Protein AF-0000000077145093 (afdb_homodimer)

Solvent-accessible surface area (backbone atoms only — not comparable to full-atom values): 24340 Å² total; per-residue (Å²): 133,81,76,73,67,79,75,83,66,59,60,65,67,58,55,54,46,36,50,49,30,44,51,49,27,54,47,38,51,52,58,68,71,49,55,81,76,50,55,57,50,48,54,50,47,55,54,46,59,67,65,54,82,82,72,78,73,66,70,76,72,63,68,71,73,62,59,69,64,45,50,60,43,43,50,52,48,46,51,51,50,37,52,48,50,33,51,53,49,51,49,52,36,59,74,68,65,52,76,78,51,45,76,46,80,48,96,64,20,30,34,41,39,32,51,27,76,59,32,26,53,88,98,46,46,60,74,37,75,72,26,52,58,57,50,58,69,48,43,60,57,58,70,72,44,89,51,38,35,38,27,31,12,30,29,37,72,73,86,47,77,47,93,86,26,69,31,43,41,41,39,13,19,38,33,12,28,47,52,46,49,46,42,33,76,76,64,64,44,64,61,70,37,46,36,18,25,12,40,12,48,50,73,57,84,50,66,79,80,44,74,73,31,31,47,67,21,17,23,36,36,44,33,39,34,112,133,84,77,81,71,82,81,80,68,60,64,70,68,59,56,53,48,39,51,50,30,45,52,51,30,55,51,42,54,55,64,67,71,53,55,76,74,51,47,53,54,46,46,52,52,45,51,60,54,60,72,50,75,89,69,63,83,75,58,72,73,68,61,69,72,54,57,73,58,41,53,59,38,44,51,50,48,46,51,50,50,35,52,49,50,34,52,51,49,52,48,52,36,60,75,66,64,51,76,75,51,47,75,47,79,50,95,64,21,30,33,40,39,32,51,28,77,60,32,26,54,88,98,46,48,60,76,37,75,72,27,52,59,56,49,60,69,48,43,63,59,58,72,74,44,91,50,39,34,38,27,32,12,31,30,35,72,74,86,48,75,49,93,88,26,70,30,44,40,42,41,13,18,38,34,13,28,45,52,47,49,47,42,33,74,75,64,63,43,66,61,70,37,46,36,19,25,12,40,12,47,50,73,58,83,49,67,79,78,44,74,73,30,29,49,67,21,18,24,36,36,44,33,40,35,111

Organism: Bacillus cereus (strain ATCC 14579 / DSM 31 / CCUG 7414 / JCM 2152 / NBRC 15305 / NCIMB 9373 / NCTC 2599 / NRRL B-3711) (NCBI:txid226900)

Foldseek 3Di:
DPPPPPPPDDPPVVVVVVVVVVVVVVVVVVVVPDDPVVVVVVVVVVVVVVVDDCPCPVPPVPDPPPVVCVVVVVLVVQVVVQVVLQVVQVCLCVVLVLPQWDKDRDSFHIKIKHFQVQFADVPGQAGDPSVLVNVVSRLVSVVVDPFAKEKWWFAAPDWDPDPQDNTLQSNRQSNQVNVLCCSCVVPNRDCVSYYGYYDYNPDQPDDRPDPVSRRRRGIMMITGGD/DPPPDDPDPDDPVVVVVVVVVVVVVVVVVVLVPDDPVVVVVVVVVVVVVVPPPCPDPVPVVPPPPPVVCVVVVVLVVQVVVQVVLQVVLVCLCVVLVLPQWDKDRDSFHIKIKHFQVQFADVPGQAGDPSVLVNVVSRLVSVVVDPFAKEKWWFAAPDWDPDPQDNTLQSNRQSNQVNVLCCSCVVPNRDCVSYYGYYDYNPDQPDDRPDPVSRRRRGIMMITGGD

Secondary structure (DSSP, 8-state):
-----------HHHHHHHHHHHHHHHHHHHHHTS-HHHHHHHHHHHHHHHHS----TTSSTTSS--HHHHHHHHHHHHHHHHHHHHHHHHHHHHHTT-TTEEEEE-SSEEEEEEEGGGT--TT--SPPHHHHHHHHHHHHHHHH----EEEEEE--SS----SS-SSHHHHHHHHHHHHHHHHHHTT---GGGEEEEE-TTSS-SS-SSSHHHHHHHSEEEEEEE-/-----------HHHHHHHHHHHHHHHHHHHHHHS-HHHHHHHHHHHHHHHTS----TTSTTSSS--HHHHHHHHHHHHHHHHHHHHHHHHHHHHHTT-TTEEEEE-SSEEEEEEEGGGT--TT--SPPHHHHHHHHHHHHHHHH----EEEEEE--SS----SS-SSHHHHHHHHHHHHHHHHHHTT---GGGEEEEE-TTSS-SS-SSSHHHHHHHSEEEEEEE-

InterPro domains:
  IPR006665 OmpA-like domain [PF00691] (120-218)
  IPR006665 OmpA-like domain [PS51123] (107-226)
  IPR006665 OmpA-like domain [cd07185] (115-224)
  IPR025713 Motility protein B-like, N-terminal domain [PF13677] (6-51)
  IPR036737 OmpA-like domain superfamily [G3DSA:3.30.1330.60] (75-224)
  IPR036737 OmpA-like domain superfamily [SSF103088] (108-224)
  IPR050330 Bacterial Outer Membrane Structural/Functional [PTHR30329] (4-225)

Radius of gyration: 29.5 Å; Cα contacts (8 Å, |Δi|>4): 634; chains: 2; bounding box: 82×79×70 Å

pLDDT: mean 78.96, std 22.28, range [27.91, 98.75]

Nearest PDB structures (foldseek):
  3wpx-assembly1_B  TM=8.918E-01  e=2.699E-13  Vibrio alginolyticus
  4b62-assembly1_A  TM=9.106E-01  e=1.769E-12  Pseudomonas aeruginosa PAO1
  3s03-assembly3_A  TM=9.153E-01  e=1.056E-09  Helicobacter pylori 26695
  6aeo-assembly2_B  TM=8.272E-01  e=1.664E-08  Escherichia coli O157:H7
  7rjj-assembly2_B  TM=7.703E-01  e=1.401E-07  Klebsiella pneumoniae subsp. pneumoniae

Sequence (452 aa):
MMSKGPQKGSPRWMTTFTDLTMLLLTFFVLLVATSKQDAVKLSKMLEKFSDTEQVDAKVMENTIPDISHEKNDEKMISKKRMDELYKKLKAYVDNNGISQVNVYREDTGVSVVIVDNLIFDTGDANVKPEAKGIISQLVGFFQSVPNPIVVEGHTDSRPIHNEKFPSNWELSSARAANMIHHLIEVYNVDDKRLAAVGYADTKPIVPNDSPQNWEKNRRVVIYIKEMMSKGPQKGSPRWMTTFTDLTMLLLTFFVLLVATSKQDAVKLSKMLEKFSDTEQVDAKVMENTIPDISHEKNDEKMISKKRMDELYKKLKAYVDNNGISQVNVYREDTGVSVVIVDNLIFDTGDANVKPEAKGIISQLVGFFQSVPNPIVVEGHTDSRPIHNEKFPSNWELSSARAANMIHHLIEVYNVDDKRLAAVGYADTKPIVPNDSPQNWEKNRRVVIYIKE

Structure (mmCIF, N/CA/C/O backbone):
data_AF-0000000077145093-model_v1
#
loop_
_entity.id
_entity.type
_entity.pdbx_description
1 polymer 'Chemotaxis motB protein'
#
loop_
_atom_site.group_PDB
_atom_site.id
_atom_site.type_symbol
_atom_site.label_atom_id
_atom_site.label_alt_id
_atom_site.label_comp_id
_atom_site.label_asym_id
_atom_site.label_entity_id
_atom_site.label_seq_id
_atom_site.pdbx_PDB_ins_code
_atom_site.Cartn_x
_atom_site.Cartn_y
_atom_site.Cartn_z
_atom_site.occupancy
_atom_site.B_iso_or_equiv
_atom_site.auth_seq_id
_atom_site.auth_comp_id
_atom_site.auth_asym_id
_atom_site.auth_atom_id
_atom_site.pdbx_PDB_model_num
ATOM 1 N N . MET A 1 1 ? 56.781 43.188 -0.289 1 27.91 1 MET A N 1
ATOM 2 C CA . MET A 1 1 ? 55.469 43.812 -0.287 1 27.91 1 MET A CA 1
ATOM 3 C C . MET A 1 1 ? 54.375 42.75 -0.299 1 27.91 1 MET A C 1
ATOM 5 O O . MET A 1 1 ? 54.188 42.031 -1.292 1 27.91 1 MET A O 1
ATOM 9 N N . MET A 1 2 ? 54.188 42.125 0.807 1 32.88 2 MET A N 1
ATOM 10 C CA . MET A 1 2 ? 53.406 40.938 1.123 1 32.88 2 MET A CA 1
ATOM 11 C C . MET A 1 2 ? 51.906 41.188 0.842 1 32.88 2 MET A C 1
ATOM 13 O O . MET A 1 2 ? 51.312 42.094 1.437 1 32.88 2 MET A O 1
ATOM 17 N N . SER A 1 3 ? 51.531 41.125 -0.425 1 34.28 3 SER A N 1
ATOM 18 C CA . SER A 1 3 ? 50.156 41.344 -0.897 1 34.28 3 SER A CA 1
ATOM 19 C C . SER A 1 3 ? 49.156 40.562 -0.05 1 34.28 3 SER A C 1
ATOM 21 O O . SER A 1 3 ? 49.25 39.344 0.082 1 34.28 3 SER A O 1
ATOM 23 N N . LYS A 1 4 ? 48.812 41.25 1.12 1 38.06 4 LYS A N 1
ATOM 24 C CA . LYS A 1 4 ? 47.719 40.781 1.965 1 38.06 4 LYS A CA 1
ATOM 25 C C . LYS A 1 4 ? 46.5 40.344 1.126 1 38.06 4 LYS A C 1
ATOM 27 O O . LYS A 1 4 ? 46 41.156 0.33 1 38.06 4 LYS A O 1
ATOM 32 N N . GLY A 1 5 ? 46.438 39.156 0.762 1 37.22 5 GLY A N 1
ATOM 33 C CA . GLY A 1 5 ? 45.344 38.594 -0.004 1 37.22 5 GLY A CA 1
ATOM 34 C C . GLY A 1 5 ? 44 39.031 0.497 1 37.22 5 GLY A C 1
ATOM 35 O O . GLY A 1 5 ? 43.844 39.469 1.635 1 37.22 5 GLY A O 1
ATOM 36 N N . PRO A 1 6 ? 43.094 39.562 -0.353 1 39.19 6 PRO A N 1
ATOM 37 C CA . PRO A 1 6 ? 41.781 40.094 -0.023 1 39.19 6 PRO A CA 1
ATOM 38 C C . PRO A 1 6 ? 41.031 39.25 1.019 1 39.19 6 PRO A C 1
ATOM 40 O O . PRO A 1 6 ? 41.188 38.031 1.036 1 39.19 6 PRO A O 1
ATOM 43 N N . GLN A 1 7 ? 41 39.688 2.283 1 39.56 7 GLN A N 1
ATOM 44 C CA . GLN A 1 7 ? 40.25 39.125 3.393 1 39.56 7 GLN A CA 1
ATOM 45 C C . GLN A 1 7 ? 38.875 38.656 2.93 1 39.56 7 GLN A C 1
ATOM 47 O O . GLN A 1 7 ? 38.125 39.406 2.283 1 39.56 7 GLN A O 1
ATOM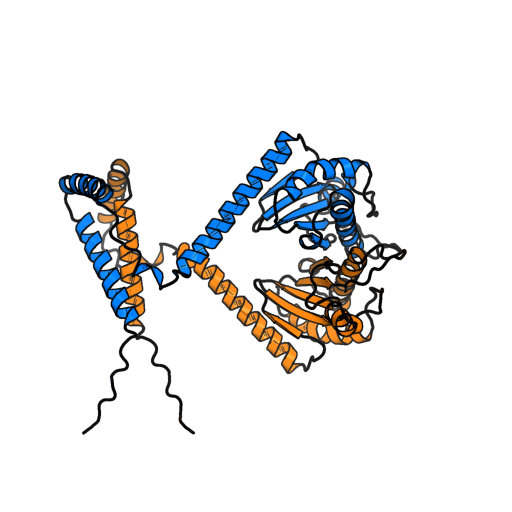 52 N N . LYS A 1 8 ? 38.75 37.438 2.613 1 45.34 8 LYS A N 1
ATOM 53 C CA . LYS A 1 8 ? 37.562 36.719 2.203 1 45.34 8 LYS A CA 1
ATOM 54 C C . LYS A 1 8 ? 36.375 37.094 3.086 1 45.34 8 LYS A C 1
ATOM 56 O O . LYS A 1 8 ? 36.312 36.688 4.25 1 45.34 8 LYS A O 1
ATOM 61 N N . GLY A 1 9 ? 35.875 38.312 2.959 1 42.94 9 GLY A N 1
ATOM 62 C CA . GLY A 1 9 ? 34.75 38.906 3.686 1 42.94 9 GLY A CA 1
ATOM 63 C C . GLY A 1 9 ? 33.531 38 3.701 1 42.94 9 GLY A C 1
ATOM 64 O O . GLY A 1 9 ? 33.406 37.062 2.922 1 42.94 9 GLY A O 1
ATOM 65 N N . SER A 1 10 ? 32.875 37.938 4.84 1 50.44 10 SER A N 1
ATOM 66 C CA . SER A 1 10 ? 31.594 37.25 5.016 1 50.44 10 SER A CA 1
ATOM 67 C C . SER A 1 10 ? 30.641 37.562 3.867 1 50.44 10 SER A C 1
ATOM 69 O O . SER A 1 10 ? 30.719 38.656 3.279 1 50.44 10 SER A O 1
ATOM 71 N N . PRO A 1 11 ? 29.953 36.594 3.318 1 54.59 11 PRO A N 1
ATOM 72 C CA . PRO A 1 11 ? 29.031 37 2.242 1 54.59 11 PRO A CA 1
ATOM 73 C C . PRO A 1 11 ? 28.141 38.156 2.619 1 54.59 11 PRO A C 1
ATOM 75 O O . PRO A 1 11 ? 27.75 38.312 3.783 1 54.59 11 PRO A O 1
ATOM 78 N N . ARG A 1 12 ? 27.969 39.125 1.973 1 57.59 12 ARG A N 1
ATOM 79 C CA . ARG A 1 12 ? 27.328 40.438 2.141 1 57.59 12 ARG A CA 1
ATOM 80 C C . ARG A 1 12 ? 25.906 40.281 2.664 1 57.59 12 ARG A C 1
ATOM 82 O O . ARG A 1 12 ? 25.438 41.094 3.457 1 57.59 12 ARG A O 1
ATOM 89 N N . TRP A 1 13 ? 25.312 39.25 2.283 1 56.03 13 TRP A N 1
ATOM 90 C CA . TRP A 1 13 ? 23.906 39.062 2.668 1 56.03 13 TRP A CA 1
ATOM 91 C C . TRP A 1 13 ? 23.797 38.688 4.148 1 56.03 13 TRP A C 1
ATOM 93 O O . TRP A 1 13 ? 22.781 39 4.785 1 56.03 13 TRP A O 1
ATOM 103 N N . MET A 1 14 ? 24.766 38.156 4.727 1 61.84 14 MET A N 1
ATOM 104 C CA . MET A 1 14 ? 24.75 37.812 6.152 1 61.84 14 MET A CA 1
ATOM 105 C C . MET A 1 14 ? 24.938 39.062 7 1 61.84 14 MET A C 1
ATOM 107 O O . MET A 1 14 ? 24.312 39.219 8.055 1 61.84 14 MET A O 1
ATOM 111 N N . THR A 1 15 ? 25.703 39.906 6.582 1 65.06 15 THR A N 1
ATOM 112 C CA . THR A 1 15 ? 25.906 41.188 7.266 1 65.06 15 THR A CA 1
ATOM 113 C C . THR A 1 15 ? 24.641 42.031 7.215 1 65.06 15 THR A C 1
ATOM 115 O O . THR A 1 15 ? 24.25 42.625 8.219 1 65.06 15 THR A O 1
ATOM 118 N N . THR A 1 16 ? 23.969 42.031 6.066 1 60.66 16 THR A N 1
ATOM 119 C CA . THR A 1 16 ? 22.734 42.812 5.91 1 60.66 16 THR A CA 1
ATOM 120 C C . THR A 1 16 ? 21.625 42.219 6.781 1 60.66 16 THR A C 1
ATOM 122 O O . THR A 1 16 ? 20.875 42.969 7.414 1 60.66 16 THR A O 1
ATOM 125 N N . PHE A 1 17 ? 21.672 41.031 6.895 1 62.75 17 PHE A N 1
ATOM 126 C CA . PHE A 1 17 ? 20.672 40.344 7.715 1 62.75 17 PHE A CA 1
ATOM 127 C C . PHE A 1 17 ? 20.938 40.562 9.195 1 62.75 17 PHE A C 1
ATOM 129 O O . PHE A 1 17 ? 20.016 40.844 9.969 1 62.75 17 PHE A O 1
ATOM 136 N N . THR A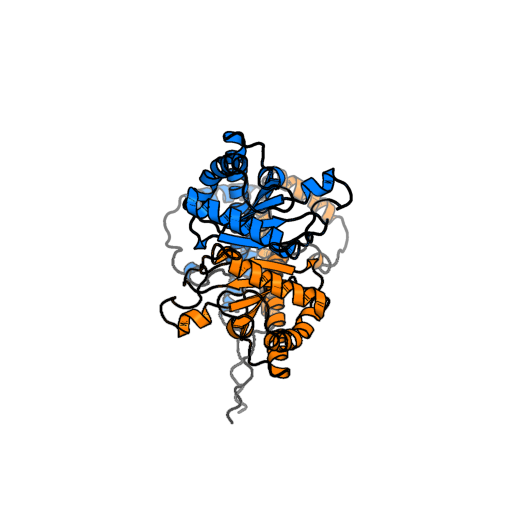 1 18 ? 22.109 40.5 9.539 1 69.25 18 THR A N 1
ATOM 137 C CA . THR A 1 18 ? 22.5 40.781 10.914 1 69.25 18 THR A CA 1
ATOM 138 C C . THR A 1 18 ? 22.172 42.219 11.289 1 69.25 18 THR A C 1
ATOM 140 O O . THR A 1 18 ? 21.688 42.5 12.391 1 69.25 18 THR A O 1
ATOM 143 N N . ASP A 1 19 ? 22.391 43 10.422 1 69.06 19 ASP A N 1
ATOM 144 C CA . ASP A 1 19 ? 22.078 44.406 10.617 1 69.06 19 ASP A CA 1
ATOM 145 C C . ASP A 1 19 ? 20.562 44.625 10.734 1 69.06 19 ASP A C 1
ATOM 147 O O . ASP A 1 19 ? 20.109 45.375 11.594 1 69.06 19 ASP A O 1
ATOM 151 N N . LEU A 1 20 ? 19.781 43.844 9.922 1 68.94 20 LEU A N 1
ATOM 152 C CA . LEU A 1 20 ? 18.328 43.969 9.938 1 68.94 20 LEU A CA 1
ATOM 153 C C . LEU A 1 20 ? 17.75 43.438 11.242 1 68.94 20 LEU A C 1
ATOM 155 O O . LEU A 1 20 ? 16.891 44.031 11.852 1 68.94 20 LEU A O 1
ATOM 159 N N . THR A 1 21 ? 18.25 42.375 11.711 1 73.31 21 THR A N 1
ATOM 160 C CA . THR A 1 21 ? 17.781 41.781 12.953 1 73.31 21 THR A CA 1
ATOM 161 C C . THR A 1 21 ? 18.219 42.594 14.156 1 73.31 21 THR A C 1
ATOM 163 O O . THR A 1 21 ? 17.469 42.75 15.125 1 73.31 21 THR A O 1
ATOM 166 N N . MET A 1 22 ? 19.312 43.156 14.039 1 72.81 22 MET A N 1
ATOM 167 C CA . MET A 1 22 ? 19.797 44.062 15.102 1 72.81 22 MET A CA 1
ATOM 168 C C . MET A 1 22 ? 18.953 45.344 15.156 1 72.81 22 MET A C 1
ATOM 170 O O . MET A 1 22 ? 18.641 45.812 16.234 1 72.81 22 MET A O 1
ATOM 174 N N . LEU A 1 23 ? 18.594 45.812 14.031 1 71.44 23 LEU A N 1
ATOM 175 C CA . LEU A 1 23 ? 17.719 46.969 13.945 1 71.44 23 LEU A CA 1
ATOM 176 C C . LEU A 1 23 ? 16.328 46.656 14.484 1 71.44 23 LEU A C 1
ATOM 178 O O . LEU A 1 23 ? 15.75 47.469 15.234 1 71.44 23 LEU A O 1
ATOM 182 N N . LEU A 1 24 ? 15.922 45.5 14.133 1 72.12 24 LEU A N 1
ATOM 183 C CA . LEU A 1 24 ? 14.617 45.062 14.617 1 72.12 24 LEU A CA 1
ATOM 184 C C . LEU A 1 24 ? 14.656 44.812 16.109 1 72.12 24 LEU A C 1
ATOM 186 O O . LEU A 1 24 ? 13.719 45.156 16.828 1 72.12 24 LEU A O 1
ATOM 190 N N . LEU A 1 25 ? 15.664 44.25 16.547 1 73.75 25 LEU A N 1
ATOM 191 C CA . LEU A 1 25 ? 15.883 44.062 17.969 1 73.75 25 LEU A CA 1
ATOM 192 C C . LEU A 1 25 ? 15.938 45.375 18.703 1 73.75 25 LEU A C 1
ATOM 194 O O . LEU A 1 25 ? 15.297 45.562 19.734 1 73.75 25 LEU A O 1
ATOM 198 N N . THR A 1 26 ? 16.734 46.281 18.344 1 71.56 26 THR A N 1
ATOM 199 C CA . THR A 1 26 ? 16.844 47.594 18.938 1 71.56 26 THR A CA 1
ATOM 200 C C . THR A 1 26 ? 15.484 48.312 18.922 1 71.56 26 THR A C 1
ATOM 202 O O . THR A 1 26 ? 15.125 48.969 19.891 1 71.56 26 THR A O 1
ATOM 205 N N . PHE A 1 27 ? 14.766 48.062 17.875 1 62.56 27 PHE A N 1
ATOM 206 C CA . PHE A 1 27 ? 13.43 48.625 17.75 1 62.56 27 PHE A CA 1
ATOM 207 C C . PHE A 1 27 ? 12.492 48.062 18.812 1 62.56 27 PHE A C 1
ATOM 209 O O . PHE A 1 27 ? 11.805 48.812 19.5 1 62.56 27 PHE A O 1
ATOM 216 N N . PHE A 1 28 ? 12.531 46.844 18.969 1 62.41 28 PHE A N 1
ATOM 217 C CA . PHE A 1 28 ? 11.641 46.188 19.922 1 62.41 28 PHE A CA 1
ATOM 218 C C . PHE A 1 28 ? 12.07 46.5 21.359 1 62.41 28 PHE A C 1
ATOM 220 O O . PHE A 1 28 ? 11.219 46.688 22.234 1 62.41 28 PHE A O 1
ATOM 227 N N . VAL A 1 29 ? 13.234 46.562 21.594 1 69.88 29 VAL A N 1
ATOM 228 C CA . VAL A 1 29 ? 13.727 46.969 22.906 1 69.88 29 VAL A CA 1
ATOM 229 C C . VAL A 1 29 ? 13.242 48.406 23.219 1 69.88 29 VAL A C 1
ATOM 231 O O . VAL A 1 29 ? 12.828 48.688 24.344 1 69.88 29 VAL A O 1
ATOM 234 N N . LEU A 1 30 ? 13.312 49.25 22.312 1 64.5 30 LEU A N 1
ATOM 235 C CA . LEU A 1 30 ? 12.828 50.625 22.484 1 64.5 30 LEU A CA 1
ATOM 236 C C . LEU A 1 30 ? 11.32 50.625 22.734 1 64.5 30 LEU A C 1
ATOM 238 O O . LEU A 1 30 ? 10.828 51.406 23.562 1 64.5 30 LEU A O 1
ATOM 242 N N . LEU A 1 31 ? 10.648 49.75 22.109 1 61.53 31 LEU A N 1
ATOM 243 C CA . LEU A 1 31 ? 9.203 49.688 22.266 1 61.53 31 LEU A CA 1
ATOM 244 C C . LEU A 1 31 ? 8.828 49.219 23.672 1 61.53 31 LEU A C 1
ATOM 246 O O . LEU A 1 31 ? 7.887 49.719 24.266 1 61.53 31 LEU A O 1
ATOM 250 N N . VAL A 1 32 ? 9.492 48.281 24.172 1 59.06 32 VAL A N 1
ATOM 251 C CA . VAL A 1 32 ? 9.203 47.75 25.5 1 59.06 32 VAL A CA 1
ATOM 252 C C . VAL A 1 32 ? 9.672 48.75 26.562 1 59.06 32 VAL A C 1
ATOM 254 O O . VAL A 1 32 ? 9.086 48.844 27.641 1 59.06 32 VAL A O 1
ATOM 257 N N . ALA A 1 33 ? 10.68 49.469 26.344 1 53.22 33 ALA A N 1
ATOM 258 C CA . ALA A 1 33 ? 11.195 50.438 27.312 1 53.22 33 ALA A CA 1
ATOM 259 C C . ALA A 1 33 ? 10.312 51.656 27.375 1 53.22 33 ALA A C 1
ATOM 261 O O . ALA A 1 33 ? 10.547 52.562 28.188 1 53.22 33 ALA A O 1
ATOM 262 N N . THR A 1 34 ? 9.367 51.812 26.453 1 49.94 34 THR A N 1
ATOM 263 C CA . THR A 1 34 ? 8.508 53 26.484 1 49.94 34 THR A CA 1
ATOM 264 C C . THR A 1 34 ? 7.387 52.844 27.5 1 49.94 34 THR A C 1
ATOM 266 O O . THR A 1 34 ? 6.91 51.719 27.719 1 49.94 34 THR A O 1
ATOM 269 N N . SER A 1 35 ? 7.066 53.781 28.406 1 49.22 35 SER A N 1
ATOM 270 C CA . SER A 1 35 ? 6.152 53.938 29.531 1 49.22 35 SER A CA 1
ATOM 271 C C . SER A 1 35 ? 4.715 53.625 29.125 1 49.22 35 SER A C 1
ATOM 273 O O . SER A 1 35 ? 4.379 53.656 27.953 1 49.22 35 SER A O 1
ATOM 275 N N . LYS A 1 36 ? 3.779 53.188 30.062 1 52.56 36 LYS A N 1
ATOM 276 C CA . LYS A 1 36 ? 2.346 52.906 29.953 1 52.56 36 LYS A CA 1
ATOM 277 C C . LYS A 1 36 ? 1.675 53.906 29.016 1 52.56 36 LYS A C 1
ATOM 279 O O . LYS A 1 36 ? 0.778 53.531 28.25 1 52.56 36 LYS A O 1
ATOM 284 N N . GLN A 1 37 ? 1.855 55.188 29.078 1 51.88 37 GLN A N 1
ATOM 285 C CA . GLN A 1 37 ? 1.28 56.25 28.281 1 51.88 37 GLN A CA 1
ATOM 286 C C . GLN A 1 37 ? 1.655 56.125 26.812 1 51.88 37 GLN A C 1
ATOM 288 O O . GLN A 1 37 ? 0.861 56.438 25.922 1 51.88 37 GLN A O 1
ATOM 293 N N . ASP A 1 38 ? 2.775 55.594 26.531 1 49.38 38 ASP A N 1
ATOM 294 C CA . ASP A 1 38 ? 3.268 55.5 25.172 1 49.38 38 ASP A CA 1
ATOM 295 C C . ASP A 1 38 ? 2.689 54.281 24.453 1 49.38 38 ASP A C 1
ATOM 297 O O . ASP A 1 38 ? 2.604 54.25 23.234 1 49.38 38 ASP A O 1
ATOM 301 N N . ALA A 1 39 ? 2.229 53.281 25.156 1 46.84 39 ALA A N 1
ATOM 302 C CA . ALA A 1 39 ? 1.547 52.125 24.562 1 46.84 39 ALA A CA 1
ATOM 303 C C . ALA A 1 39 ? 0.229 52.562 23.922 1 46.84 39 ALA A C 1
ATOM 305 O O . ALA A 1 39 ? -0.16 52.031 22.875 1 46.84 39 ALA A O 1
ATOM 306 N N . VAL A 1 40 ? -0.475 53.438 24.469 1 51.31 40 VAL A N 1
ATOM 307 C CA . VAL A 1 40 ? -1.706 53.969 23.906 1 51.31 40 VAL A CA 1
ATOM 308 C C . VAL A 1 40 ? -1.393 54.719 22.609 1 51.31 40 VAL A C 1
ATOM 310 O O . VAL A 1 40 ? -2.121 54.625 21.625 1 51.31 40 VAL A O 1
ATOM 313 N N . LYS A 1 41 ? -0.353 55.5 22.547 1 53.5 41 LYS A N 1
ATOM 314 C CA . LYS A 1 41 ? 0 56.25 21.344 1 53.5 41 LYS A CA 1
ATOM 315 C C . LYS A 1 41 ? 0.49 55.312 20.234 1 53.5 41 LYS A C 1
ATOM 317 O O . LYS A 1 41 ? 0.2 55.531 19.062 1 53.5 41 LYS A O 1
ATOM 322 N N . LEU A 1 42 ? 1.132 54.312 20.562 1 45.53 42 LEU A N 1
ATOM 323 C CA . LEU A 1 42 ? 1.553 53.344 19.578 1 45.53 42 LEU A CA 1
ATOM 324 C C . LEU A 1 42 ? 0.35 52.594 19 1 45.53 42 LEU A C 1
ATOM 326 O O . LEU A 1 42 ? 0.284 52.375 17.781 1 45.53 42 LEU A O 1
ATOM 330 N N . SER A 1 43 ? -0.656 52.281 19.906 1 46.53 43 SER A N 1
ATOM 331 C CA . SER A 1 43 ? -1.885 51.688 19.391 1 46.53 43 SER A CA 1
ATOM 332 C C . SER A 1 43 ? -2.586 52.656 18.438 1 46.53 43 SER A C 1
ATOM 334 O O . SER A 1 43 ? -3.084 52.25 17.375 1 46.53 43 SER A O 1
ATOM 336 N N . LYS A 1 44 ? -2.539 53.906 18.734 1 53.91 44 LYS A N 1
ATOM 337 C CA . LYS A 1 44 ? -3.125 54.906 17.844 1 53.91 44 LYS A CA 1
ATOM 338 C C . LYS A 1 44 ? -2.25 55.125 16.625 1 53.91 44 LYS A C 1
ATOM 340 O O . LYS A 1 44 ? -2.762 55.344 15.523 1 53.91 44 LYS A O 1
ATOM 345 N N . MET A 1 45 ? -1.006 55.125 16.703 1 47.28 45 MET A N 1
ATOM 346 C CA . MET A 1 45 ? -0.122 55.188 15.547 1 47.28 45 MET A CA 1
ATOM 347 C C . MET A 1 45 ? -0.244 53.938 14.688 1 47.28 45 MET A C 1
ATOM 349 O O . MET A 1 45 ? -0.308 54.031 13.461 1 47.28 45 MET A O 1
ATOM 353 N N . LEU A 1 46 ? -0.393 52.781 15.266 1 45.12 46 LEU A N 1
ATOM 354 C CA . LEU A 1 46 ? -0.632 51.562 14.5 1 45.12 46 LEU A CA 1
ATOM 355 C C . LEU A 1 46 ? -2.014 51.594 13.852 1 45.12 46 LEU A C 1
ATOM 357 O O . LEU A 1 46 ? -2.193 51.094 12.734 1 45.12 46 LEU A O 1
ATOM 361 N N . GLU A 1 47 ? -2.959 52.219 14.508 1 45.31 47 GLU A N 1
ATOM 362 C CA . GLU A 1 47 ? -4.246 52.469 13.859 1 45.31 47 GLU A CA 1
ATOM 363 C C . GLU A 1 47 ? -4.098 53.438 12.688 1 45.31 47 GLU A C 1
ATOM 365 O O . GLU A 1 47 ? -4.762 53.281 11.664 1 45.31 47 GLU A O 1
ATOM 370 N N . LYS A 1 48 ? -3.33 54.438 12.797 1 45.91 48 LYS A N 1
ATOM 371 C CA . LYS A 1 48 ? -3.135 55.375 11.688 1 45.91 48 LYS A CA 1
ATOM 372 C C . LYS A 1 48 ? -2.211 54.781 10.625 1 45.91 48 LYS A C 1
ATOM 374 O O . LYS A 1 48 ? -2.312 55.094 9.445 1 45.91 48 LYS A O 1
ATOM 379 N N . PHE A 1 49 ? -1.192 54.156 10.93 1 40.5 49 PHE A N 1
ATOM 380 C CA . PHE A 1 49 ? -0.43 53.438 9.914 1 40.5 49 PHE A CA 1
ATOM 381 C C . PHE A 1 49 ? -1.316 52.438 9.18 1 40.5 49 PHE A C 1
ATOM 383 O O . PHE A 1 49 ? -0.994 52 8.07 1 40.5 49 PHE A O 1
ATOM 390 N N . SER A 1 50 ? -2.443 51.906 9.75 1 35.94 50 SER A N 1
ATOM 391 C CA . SER A 1 50 ? -3.406 51.156 8.945 1 35.94 50 SER A CA 1
ATOM 392 C C . SER A 1 50 ? -4.09 52.062 7.922 1 35.94 50 SER A C 1
ATOM 394 O O . SER A 1 50 ? -4.57 51.594 6.891 1 35.94 50 SER A O 1
ATOM 396 N N . ASP A 1 51 ? -4.266 53.25 8.203 1 35.59 51 ASP A N 1
ATOM 397 C CA . ASP A 1 51 ? -4.887 54.125 7.195 1 35.59 51 ASP A CA 1
ATOM 398 C C . ASP A 1 51 ? -3.855 54.625 6.184 1 35.59 51 ASP A C 1
ATOM 400 O O . ASP A 1 51 ? -4.176 55.406 5.305 1 35.59 51 ASP A O 1
ATOM 404 N N . THR A 1 52 ? -2.645 54.844 6.559 1 32.56 52 THR A N 1
ATOM 405 C CA . THR A 1 52 ? -1.807 55.344 5.477 1 32.56 52 THR A CA 1
ATOM 406 C C . THR A 1 52 ? -1.7 54.312 4.352 1 32.56 52 THR A C 1
ATOM 408 O O . THR A 1 52 ? -1.628 53.125 4.609 1 32.56 52 THR A O 1
ATOM 411 N N . GLU A 1 53 ? -1.718 54.75 3.008 1 33 53 GLU A N 1
ATOM 412 C CA . GLU A 1 53 ? -1.804 54.281 1.634 1 33 53 GLU A CA 1
ATOM 413 C C . GLU A 1 53 ? -0.805 53.156 1.383 1 33 53 GLU A C 1
ATOM 415 O O . GLU A 1 53 ? 0.131 52.969 2.162 1 33 53 GLU A O 1
ATOM 420 N N . GLN A 1 54 ? -0.657 52.656 -0.027 1 30.52 54 GLN A N 1
ATOM 421 C CA . GLN A 1 54 ? -0.083 51.688 -0.965 1 30.52 54 GLN A CA 1
ATOM 422 C C . GLN A 1 54 ? 1.441 51.781 -0.958 1 30.52 54 GLN A C 1
ATOM 424 O O . GLN A 1 54 ? 2.051 52.219 -1.924 1 30.52 54 GLN A O 1
ATOM 429 N N . VAL A 1 55 ? 2.113 52.25 -0.148 1 30.75 55 VAL A N 1
ATOM 430 C CA . VAL A 1 55 ? 3.525 52.188 -0.505 1 30.75 55 VAL A CA 1
ATOM 431 C C . VAL A 1 55 ? 3.887 50.719 -0.872 1 30.75 55 VAL A C 1
ATOM 433 O O . VAL A 1 55 ? 3.553 49.812 -0.142 1 30.75 55 VAL A O 1
ATOM 436 N N . ASP A 1 56 ? 4.41 50.5 -2.152 1 28.81 56 ASP A N 1
ATOM 437 C CA . ASP A 1 56 ? 4.738 49.344 -2.979 1 28.81 56 ASP A CA 1
ATOM 438 C C . ASP A 1 56 ? 5.77 48.469 -2.289 1 28.81 56 ASP A C 1
ATOM 440 O O . ASP A 1 56 ? 6.973 48.688 -2.391 1 28.81 56 ASP A O 1
ATOM 444 N N . ALA A 1 57 ? 5.727 48.156 -1.175 1 32.03 57 ALA A N 1
ATOM 445 C CA . ALA A 1 57 ? 6.426 47.156 -0.405 1 32.03 57 ALA A CA 1
ATOM 446 C C . ALA A 1 57 ? 6.566 45.844 -1.209 1 32.03 57 ALA A C 1
ATOM 448 O O . ALA A 1 57 ? 6.973 44.812 -0.671 1 32.03 57 ALA A O 1
ATOM 449 N N . LYS A 1 58 ? 6.273 45.812 -2.447 1 33.81 58 LYS A N 1
ATOM 450 C CA . LYS A 1 58 ? 6.469 44.781 -3.486 1 33.81 58 LYS A CA 1
ATOM 451 C C . LYS A 1 58 ? 7.953 44.469 -3.682 1 33.81 58 LYS A C 1
ATOM 453 O O . LYS A 1 58 ? 8.305 43.438 -4.238 1 33.81 58 LYS A O 1
ATOM 458 N N . VAL A 1 59 ? 8.945 45.375 -3.74 1 29.94 59 VAL A N 1
ATOM 459 C CA . VAL A 1 59 ? 10.242 45.188 -4.379 1 29.94 59 VAL A CA 1
ATOM 460 C C . VAL A 1 59 ? 11.133 44.281 -3.512 1 29.94 59 VAL A C 1
ATOM 462 O O . VAL A 1 59 ? 11.867 43.438 -4.027 1 29.94 59 VAL A O 1
ATOM 465 N N . MET A 1 60 ? 11.438 44.594 -2.297 1 29.91 60 MET A N 1
ATOM 466 C CA . MET A 1 60 ? 12.508 43.875 -1.62 1 29.91 60 MET A CA 1
ATOM 467 C C . MET A 1 60 ? 12.039 42.5 -1.19 1 29.91 60 MET A C 1
ATOM 469 O O . MET A 1 60 ? 12.859 41.594 -0.936 1 29.91 60 MET A O 1
ATOM 473 N N . GLU A 1 61 ? 10.906 42.375 -0.673 1 32.34 61 GLU A N 1
ATOM 474 C CA . GLU A 1 61 ? 10.422 41.156 -0.044 1 32.34 61 GLU A CA 1
ATOM 475 C C . GLU A 1 61 ? 10.344 40 -1.052 1 32.34 61 GLU A C 1
ATOM 477 O O . GLU A 1 61 ? 9.977 38.875 -0.697 1 32.34 61 GLU A O 1
ATOM 482 N N . ASN A 1 62 ? 10.406 40.281 -2.24 1 31.02 62 ASN A N 1
ATOM 483 C CA . ASN A 1 62 ? 10.102 39.281 -3.252 1 31.02 62 ASN A CA 1
ATOM 484 C C . ASN A 1 62 ? 11.164 38.188 -3.297 1 31.02 62 ASN A C 1
ATOM 486 O O . ASN A 1 62 ? 10.992 37.156 -3.984 1 31.02 62 ASN A O 1
ATOM 490 N N . THR A 1 63 ? 12.492 38.469 -3.125 1 31.28 63 THR A N 1
ATOM 491 C CA . THR A 1 63 ? 13.391 37.5 -3.734 1 31.28 63 THR A CA 1
ATOM 492 C C . THR A 1 63 ? 13.68 36.344 -2.771 1 31.28 63 THR A C 1
ATOM 494 O O . THR A 1 63 ? 14.219 35.312 -3.172 1 31.28 63 THR A O 1
ATOM 497 N N . ILE A 1 64 ? 14.055 36.625 -1.444 1 33.28 64 ILE A N 1
ATOM 498 C CA . ILE A 1 64 ? 14.492 35.438 -0.736 1 33.28 64 ILE A CA 1
ATOM 499 C C . ILE A 1 64 ? 13.297 34.5 -0.481 1 33.28 64 ILE A C 1
ATOM 501 O O . ILE A 1 64 ? 12.367 34.875 0.24 1 33.28 64 ILE A O 1
ATOM 505 N N . PRO A 1 65 ? 12.969 33.656 -1.314 1 32.5 65 PRO A N 1
ATOM 506 C CA . PRO A 1 65 ? 11.906 32.688 -1.021 1 32.5 65 PRO A CA 1
ATOM 507 C C . PRO A 1 65 ? 12.016 32.094 0.386 1 32.5 65 PRO A C 1
ATOM 509 O O . PRO A 1 65 ? 13.086 31.656 0.796 1 32.5 65 PRO A O 1
ATOM 512 N N . ASP A 1 66 ? 11.555 32.656 1.434 1 34.59 66 ASP A N 1
ATOM 513 C CA . ASP A 1 66 ? 11.352 32.188 2.801 1 34.59 66 ASP A CA 1
ATOM 514 C C . ASP A 1 66 ? 11.109 30.688 2.83 1 34.59 66 ASP A C 1
ATOM 516 O O . ASP A 1 66 ? 9.969 30.234 2.686 1 34.59 66 ASP A O 1
ATOM 520 N N . ILE A 1 67 ? 11.984 29.922 2.471 1 38.53 67 ILE A N 1
ATOM 521 C CA . ILE A 1 67 ? 11.93 28.453 2.393 1 38.53 67 ILE A CA 1
ATOM 522 C C . ILE A 1 67 ? 11.609 27.875 3.768 1 38.53 67 ILE A C 1
ATOM 524 O O . ILE A 1 67 ? 10.945 26.844 3.873 1 38.53 67 ILE A O 1
ATOM 528 N N . SER A 1 68 ? 12.234 28.391 4.879 1 42.78 68 SER A N 1
ATOM 529 C CA . SER A 1 68 ? 12.008 27.781 6.184 1 42.78 68 SER A CA 1
ATOM 530 C C . SER A 1 68 ? 10.578 28 6.66 1 42.78 68 SER A C 1
ATOM 532 O O . SER A 1 68 ? 9.977 27.125 7.293 1 42.78 68 SER A O 1
ATOM 534 N N . HIS A 1 69 ? 10.062 29.141 6.594 1 45.25 69 HIS A N 1
ATOM 535 C CA . HIS A 1 69 ? 8.695 29.469 6.977 1 45.25 69 HIS A CA 1
ATOM 536 C C . HIS A 1 69 ? 7.688 28.75 6.09 1 45.25 69 HIS A C 1
ATOM 538 O O . HIS A 1 69 ? 6.547 28.516 6.5 1 45.25 69 HIS A O 1
ATOM 544 N N . GLU A 1 70 ? 8.172 28.469 4.953 1 44.78 70 GLU A N 1
ATOM 545 C CA . GLU A 1 70 ? 7.262 27.844 3.998 1 44.78 70 GLU A CA 1
ATOM 546 C C . GLU A 1 70 ? 6.984 26.391 4.367 1 44.78 70 GLU A C 1
ATOM 548 O O . GLU A 1 70 ? 5.852 25.922 4.254 1 44.78 70 GLU A O 1
ATOM 553 N N . LYS A 1 71 ? 8.078 25.719 4.867 1 53.88 71 LYS A N 1
ATOM 554 C CA . LYS A 1 71 ? 7.879 24.297 5.113 1 53.88 71 LYS A CA 1
ATOM 555 C C . LYS A 1 71 ? 7.129 24.062 6.422 1 53.88 71 LYS A C 1
ATOM 557 O O . LYS A 1 71 ? 6.285 23.172 6.504 1 53.88 71 LYS A O 1
ATOM 562 N N . ASN A 1 72 ? 7.453 24.828 7.66 1 54.72 72 ASN A N 1
ATOM 563 C CA . ASN A 1 72 ? 6.578 24.812 8.828 1 54.72 72 ASN A CA 1
ATOM 564 C C . ASN A 1 72 ? 5.148 25.188 8.461 1 54.72 72 ASN A C 1
ATOM 566 O O . ASN A 1 72 ? 4.195 24.609 8.977 1 54.72 72 ASN A O 1
ATOM 570 N N . ASP A 1 73 ? 5.191 26.062 7.598 1 61.44 73 ASP A N 1
ATOM 571 C CA . ASP A 1 73 ? 3.896 26.5 7.078 1 61.44 73 ASP A CA 1
ATOM 572 C C . ASP A 1 73 ? 3.225 25.375 6.289 1 61.44 73 ASP A C 1
ATOM 574 O O . ASP A 1 73 ? 2.018 25.156 6.414 1 61.44 73 ASP A O 1
ATOM 578 N N . GLU A 1 74 ? 4.145 24.578 5.719 1 68.62 74 GLU A N 1
ATOM 579 C CA . GLU A 1 74 ? 3.551 23.516 4.914 1 68.62 74 GLU A CA 1
ATOM 580 C C . GLU A 1 74 ? 2.979 22.406 5.793 1 68.62 74 GLU A C 1
ATOM 582 O O . GLU A 1 74 ? 1.914 21.859 5.496 1 68.62 74 GLU A O 1
ATOM 587 N N . LYS A 1 75 ? 3.709 22.109 6.852 1 71.31 75 LYS A N 1
ATOM 588 C CA . LYS A 1 75 ? 3.205 21.094 7.758 1 71.31 75 LYS A CA 1
ATOM 589 C C . LYS A 1 75 ? 1.937 21.547 8.469 1 71.31 75 LYS A C 1
ATOM 591 O O . LYS A 1 75 ? 1.007 20.766 8.664 1 71.31 75 LYS A O 1
ATOM 596 N N . MET A 1 76 ? 2.086 22.719 8.898 1 73.44 76 MET A N 1
ATOM 597 C CA . MET A 1 76 ? 0.892 23.266 9.547 1 73.44 76 MET A CA 1
ATOM 598 C C . MET A 1 76 ? -0.274 23.328 8.562 1 73.44 76 MET A C 1
ATOM 600 O O . MET A 1 76 ? -1.416 23.047 8.93 1 73.44 76 MET A O 1
ATOM 604 N N . ILE A 1 77 ? 0.065 23.703 7.41 1 77 77 ILE A N 1
ATOM 605 C CA . ILE A 1 77 ? -0.955 23.75 6.371 1 77 77 ILE A CA 1
ATOM 606 C C . ILE A 1 77 ? -1.477 22.344 6.078 1 77 77 ILE A C 1
ATOM 608 O O . ILE A 1 77 ? -2.686 22.141 5.945 1 77 77 ILE A O 1
ATOM 612 N N . SER A 1 78 ? -0.535 21.438 6.125 1 79.56 78 SER A N 1
ATOM 613 C CA . SER A 1 78 ? -0.931 20.047 5.895 1 79.56 78 SER A CA 1
ATOM 614 C C . SER A 1 78 ? -1.818 19.531 7.02 1 79.56 78 SER A C 1
ATOM 616 O O . SER A 1 78 ? -2.844 18.906 6.77 1 79.56 78 SER A O 1
ATOM 618 N N . LYS A 1 79 ? -1.425 19.797 8.18 1 81.69 79 LYS A N 1
ATOM 619 C CA . LYS A 1 79 ? -2.221 19.359 9.328 1 81.69 79 LYS A CA 1
ATOM 620 C C . LYS A 1 79 ? -3.619 19.969 9.281 1 81.69 79 LYS A C 1
ATOM 622 O O . LYS A 1 79 ? -4.609 19.281 9.539 1 81.69 79 LYS A O 1
ATOM 627 N N . LYS A 1 80 ? -3.662 21.219 9.016 1 84.38 80 LYS A N 1
ATOM 628 C CA . LYS A 1 80 ? -4.953 21.891 8.93 1 84.38 80 LYS A CA 1
ATOM 629 C C . LYS A 1 80 ? -5.816 21.281 7.824 1 84.38 80 LYS A C 1
ATOM 631 O O . LYS A 1 80 ? -7.02 21.094 8 1 84.38 80 LYS A O 1
ATOM 636 N N . ARG A 1 81 ? -5.18 20.953 6.727 1 86.25 81 ARG A N 1
ATOM 637 C CA . ARG A 1 81 ? -5.898 20.359 5.609 1 86.25 81 ARG A CA 1
ATOM 638 C C . ARG A 1 81 ? -6.461 18.984 5.996 1 86.25 81 ARG A C 1
ATOM 640 O O . ARG A 1 81 ? -7.594 18.656 5.645 1 86.25 81 ARG A O 1
ATOM 647 N N . MET A 1 82 ? -5.715 18.281 6.77 1 88.69 82 MET A N 1
ATOM 648 C CA . MET A 1 82 ? -6.156 16.953 7.168 1 88.69 82 MET A CA 1
ATOM 649 C C . MET A 1 82 ? -7.273 17.031 8.203 1 88.69 82 MET A C 1
ATOM 651 O O . MET A 1 82 ? -8.195 16.219 8.195 1 88.69 82 MET A O 1
ATOM 655 N N . ASP A 1 83 ? -7.125 17.969 9.062 1 90.56 83 ASP A N 1
ATOM 656 C CA . ASP A 1 83 ? -8.195 18.172 10.031 1 90.56 83 ASP A CA 1
ATOM 657 C C . ASP A 1 83 ? -9.508 18.547 9.328 1 90.56 83 ASP A C 1
ATOM 659 O O . ASP A 1 83 ? -10.57 18.047 9.703 1 90.56 83 ASP A O 1
ATOM 663 N N . GLU A 1 84 ? -9.344 19.344 8.391 1 90.62 84 GLU A N 1
ATOM 664 C CA . GLU A 1 84 ? -10.531 19.734 7.633 1 90.62 84 GLU A CA 1
ATOM 665 C C . GLU A 1 84 ? -11.125 18.562 6.875 1 90.62 84 GLU A C 1
ATOM 667 O O . GLU A 1 84 ? -12.344 18.406 6.816 1 90.62 84 GLU A O 1
ATOM 672 N N . LEU A 1 85 ? -10.273 17.828 6.312 1 91.56 85 LEU A N 1
ATOM 673 C CA . LEU A 1 85 ? -10.727 16.641 5.59 1 91.56 85 LEU A CA 1
ATOM 674 C C . LEU A 1 85 ? -11.461 15.68 6.527 1 91.56 85 LEU A C 1
ATOM 676 O O . LEU A 1 85 ? -12.5 15.133 6.164 1 91.56 85 LEU A O 1
ATOM 680 N N . TYR A 1 86 ? -10.914 15.516 7.691 1 95.06 86 TYR A N 1
ATOM 681 C CA . TYR A 1 86 ? -11.539 14.648 8.68 1 95.06 86 TYR A CA 1
ATOM 682 C C . TYR A 1 86 ? -12.922 15.164 9.062 1 95.06 86 TYR A C 1
ATOM 684 O O . TYR A 1 86 ? -13.883 14.391 9.148 1 95.06 86 TYR A O 1
ATOM 692 N N . LYS A 1 87 ? -12.992 16.391 9.305 1 93.81 87 LYS A N 1
ATOM 693 C CA . LYS A 1 87 ? -14.273 17 9.664 1 93.81 87 LYS A CA 1
ATOM 694 C C . LYS A 1 87 ? -15.297 16.812 8.547 1 93.81 87 LYS A C 1
ATOM 696 O O . LYS A 1 87 ? -16.453 16.5 8.812 1 93.81 87 LYS A O 1
ATOM 701 N N . LYS A 1 88 ? -14.836 17.016 7.363 1 92 88 LYS A N 1
ATOM 702 C CA . LYS A 1 88 ? -15.727 16.844 6.215 1 92 88 LYS A CA 1
ATOM 703 C C . LYS A 1 88 ? -16.203 15.398 6.113 1 92 88 LYS A C 1
ATOM 705 O O . LYS A 1 88 ? -17.391 15.156 5.875 1 92 88 LYS A O 1
ATOM 710 N N . LEU A 1 89 ? -15.344 14.492 6.316 1 93.69 89 LEU A N 1
ATOM 711 C CA . LEU A 1 89 ? -15.695 13.078 6.23 1 93.69 89 LEU A CA 1
ATOM 712 C C . LEU A 1 89 ? -16.656 12.688 7.352 1 93.69 89 LEU A C 1
ATOM 714 O O . LEU A 1 89 ? -17.641 12 7.113 1 93.69 89 LEU A O 1
ATOM 718 N N . LYS A 1 90 ? -16.281 13.094 8.516 1 94.38 90 LYS A N 1
ATOM 719 C CA . LYS A 1 90 ? -17.141 12.789 9.656 1 94.38 90 LYS A CA 1
ATOM 720 C C . LYS A 1 90 ? -18.547 13.359 9.461 1 94.38 90 LYS A C 1
ATOM 722 O O . LYS A 1 90 ? -19.531 12.672 9.703 1 94.38 90 LYS A O 1
ATOM 727 N N . ALA A 1 91 ? -18.641 14.57 9.023 1 93.5 91 ALA A N 1
ATOM 728 C CA . ALA A 1 91 ? -19.922 15.203 8.742 1 93.5 91 ALA A CA 1
ATOM 729 C C . ALA A 1 91 ? -20.688 14.43 7.672 1 93.5 91 ALA A C 1
ATOM 731 O O . ALA A 1 91 ? -21.906 14.227 7.793 1 93.5 91 ALA A O 1
ATOM 732 N N . TYR A 1 92 ? -19.984 14.062 6.664 1 92.94 92 TYR A N 1
ATOM 733 C CA . TYR A 1 92 ? -20.594 13.312 5.582 1 92.94 92 TYR A CA 1
ATOM 734 C C . TYR A 1 92 ? -21.203 12.008 6.098 1 92.94 92 TYR A C 1
ATOM 736 O O . TYR A 1 92 ? -22.344 11.68 5.789 1 92.94 92 TYR A O 1
ATOM 744 N N . VAL A 1 93 ? -20.453 11.297 6.898 1 93.5 93 VAL A N 1
ATOM 745 C CA . VAL A 1 93 ? -20.875 10.008 7.434 1 93.5 93 VAL A CA 1
ATOM 746 C C . VAL A 1 93 ? -22.062 10.203 8.375 1 93.5 93 VAL A C 1
ATOM 748 O O . VAL A 1 93 ? -23.031 9.453 8.32 1 93.5 93 VAL A O 1
ATOM 751 N N . ASP A 1 94 ? -21.984 11.188 9.195 1 92.94 94 ASP A N 1
ATOM 752 C CA . ASP A 1 94 ? -23.047 11.469 10.148 1 92.94 94 ASP A CA 1
ATOM 753 C C . ASP A 1 94 ? -24.328 11.914 9.43 1 92.94 94 ASP A C 1
ATOM 755 O O . ASP A 1 94 ? -25.422 11.422 9.727 1 92.94 94 ASP A O 1
ATOM 759 N N . ASN A 1 95 ? -24.188 12.75 8.508 1 92.81 95 ASN A N 1
ATOM 760 C CA . ASN A 1 95 ? -25.344 13.32 7.809 1 92.81 95 ASN A CA 1
ATOM 761 C C . ASN A 1 95 ? -26.062 12.266 6.969 1 92.81 95 ASN A C 1
ATOM 763 O O . ASN A 1 95 ? -27.266 12.352 6.77 1 92.81 95 ASN A O 1
ATOM 767 N N . ASN A 1 96 ? -25.297 11.305 6.531 1 91 96 ASN A N 1
ATOM 768 C CA . ASN A 1 96 ? -25.891 10.281 5.68 1 91 96 ASN 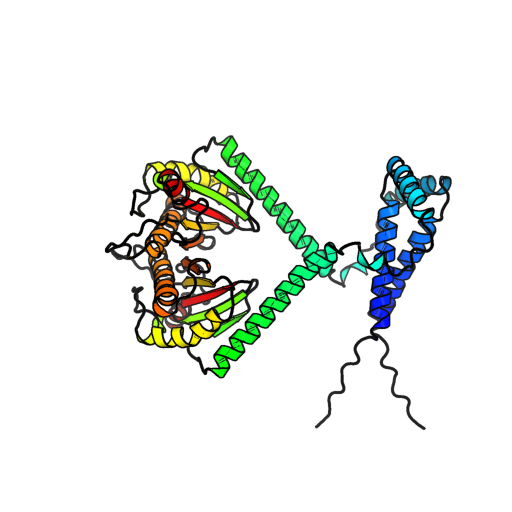A CA 1
ATOM 769 C C . ASN A 1 96 ? -26.234 9.023 6.477 1 91 96 ASN A C 1
ATOM 771 O O . ASN A 1 96 ? -26.703 8.031 5.906 1 91 96 ASN A O 1
ATOM 775 N N . GLY A 1 97 ? -25.984 9.039 7.742 1 88.75 97 GLY A N 1
ATOM 776 C CA . GLY A 1 97 ? -26.375 7.965 8.641 1 88.75 97 GLY A CA 1
ATOM 777 C C . GLY A 1 97 ? -25.656 6.66 8.352 1 88.75 97 GLY A C 1
ATOM 778 O O . GLY A 1 97 ? -26.25 5.586 8.414 1 88.75 97 GLY A O 1
ATOM 779 N N . ILE A 1 98 ? -24.406 6.805 7.977 1 90.56 98 ILE A N 1
ATOM 780 C CA . ILE A 1 98 ? -23.641 5.602 7.672 1 90.56 98 ILE A CA 1
ATOM 781 C C . ILE A 1 98 ? -23.078 5.008 8.961 1 90.56 98 ILE A C 1
ATOM 783 O O . ILE A 1 98 ? -22 5.391 9.406 1 90.56 98 ILE A O 1
ATOM 787 N N . SER A 1 99 ? -23.656 4.02 9.523 1 90.06 99 SER A N 1
ATOM 788 C CA . SER A 1 99 ? -23.297 3.516 10.844 1 90.06 99 SER A CA 1
ATOM 789 C C . SER A 1 99 ? -22.375 2.311 10.742 1 90.06 99 SER A C 1
ATOM 791 O O . SER A 1 99 ? -21.781 1.89 11.734 1 90.06 99 SER A O 1
ATOM 793 N N . GLN A 1 100 ? -22.234 1.813 9.562 1 92 100 GLN A N 1
ATOM 794 C CA . GLN A 1 100 ? -21.484 0.571 9.375 1 92 100 GLN A CA 1
ATOM 795 C C . GLN A 1 100 ? -19.984 0.833 9.297 1 92 100 GLN A C 1
ATOM 797 O O . GLN A 1 100 ? -19.188 -0.105 9.219 1 92 100 GLN A O 1
ATOM 802 N N . VAL A 1 101 ? -19.641 2.145 9.352 1 94.56 101 VAL A N 1
ATOM 803 C CA . VAL A 1 101 ? -18.234 2.453 9.172 1 94.56 101 VAL A CA 1
ATOM 804 C C . VAL A 1 101 ? -17.734 3.291 10.352 1 94.56 101 VAL A C 1
ATOM 806 O O . VAL A 1 101 ? -18.531 3.928 11.047 1 94.56 101 VAL A O 1
ATOM 809 N N . ASN A 1 102 ? -16.438 3.232 10.617 1 94.69 102 ASN A N 1
ATOM 810 C CA . ASN A 1 102 ? -15.734 4.125 11.531 1 94.69 102 ASN A CA 1
ATOM 811 C C . ASN A 1 102 ? -14.727 4.996 10.789 1 94.69 102 ASN A C 1
ATOM 813 O O . ASN A 1 102 ? -14.07 4.535 9.859 1 94.69 102 ASN A O 1
ATOM 817 N N . VAL A 1 103 ? -14.664 6.234 11.219 1 96.06 103 VAL A N 1
ATOM 818 C CA . VAL A 1 103 ? -13.742 7.152 10.547 1 96.06 103 VAL A CA 1
ATOM 819 C C . VAL A 1 103 ? -12.664 7.609 11.531 1 96.06 103 VAL A C 1
ATOM 821 O O . VAL A 1 103 ? -12.953 7.855 12.711 1 96.06 103 VAL A O 1
ATOM 824 N N . TYR A 1 104 ? -11.461 7.762 11.047 1 95.12 104 TYR A N 1
ATOM 825 C CA . TYR A 1 104 ? -10.344 8.164 11.906 1 95.12 104 TYR A CA 1
ATOM 826 C C . TYR A 1 104 ? -9.477 9.211 11.211 1 95.12 104 TYR A C 1
ATOM 828 O O . TYR A 1 104 ? -9.367 9.227 9.984 1 95.12 104 TYR A O 1
ATOM 836 N N . ARG A 1 105 ? -8.852 10.055 12.102 1 93.81 105 ARG A N 1
ATOM 837 C CA . ARG A 1 105 ? -7.793 10.953 11.656 1 93.81 105 ARG A CA 1
ATOM 838 C C . ARG A 1 105 ? -6.43 10.273 11.719 1 93.81 105 ARG A C 1
ATOM 840 O O . ARG A 1 105 ? -6.043 9.742 12.766 1 93.81 105 ARG A O 1
ATOM 847 N N . GLU A 1 106 ? -5.812 10.234 10.57 1 91.62 106 GLU A N 1
ATOM 848 C CA . GLU A 1 106 ? -4.48 9.648 10.5 1 91.62 106 GLU A CA 1
ATOM 849 C C . GLU A 1 106 ? -3.404 10.719 10.406 1 91.62 106 GLU A C 1
ATOM 851 O O . GLU A 1 106 ? -3.713 11.914 10.383 1 91.62 106 GLU A O 1
ATOM 856 N N . ASP A 1 107 ? -2.186 10.305 10.469 1 82.69 107 ASP A N 1
ATOM 857 C CA . ASP A 1 107 ? -1.077 11.25 10.406 1 82.69 107 ASP A CA 1
ATOM 858 C C . ASP A 1 107 ? -1.028 11.961 9.055 1 82.69 107 ASP A C 1
ATOM 860 O O . ASP A 1 107 ? -0.777 13.164 8.984 1 82.69 107 ASP A O 1
ATOM 864 N N . THR A 1 108 ? -1.281 11.203 8.008 1 86.75 108 THR A N 1
ATOM 865 C CA . THR A 1 108 ? -1.127 11.773 6.68 1 86.75 108 THR A CA 1
ATOM 866 C C . THR A 1 108 ? -2.436 11.688 5.898 1 86.75 108 THR A C 1
ATOM 868 O O . THR A 1 108 ? -2.428 11.609 4.668 1 86.75 108 THR A O 1
ATOM 871 N N . GLY A 1 109 ? -3.564 11.625 6.656 1 93.75 109 GLY A N 1
ATOM 872 C CA . GLY A 1 109 ? -4.855 11.547 5.992 1 93.75 109 GLY A CA 1
ATOM 873 C C . GLY A 1 109 ? -5.984 11.156 6.922 1 93.75 109 GLY A C 1
ATOM 874 O O . GLY A 1 109 ? -5.949 11.469 8.117 1 93.75 109 GLY A O 1
ATOM 875 N N . VAL A 1 110 ? -7.043 10.695 6.27 1 96 110 VAL A N 1
ATOM 876 C CA . VAL A 1 110 ? -8.211 10.211 7 1 96 110 VAL A CA 1
ATOM 877 C C . VAL A 1 110 ? -8.578 8.812 6.508 1 96 110 VAL A C 1
ATOM 879 O O . VAL A 1 110 ? -8.281 8.453 5.367 1 96 110 VAL A O 1
ATOM 882 N N . SER A 1 111 ? -9.18 8.047 7.438 1 97.12 111 SER A N 1
ATOM 883 C CA . SER A 1 111 ? -9.5 6.676 7.035 1 97.12 111 SER A CA 1
ATOM 884 C C . SER A 1 111 ? -10.93 6.312 7.395 1 97.12 111 SER A C 1
ATOM 886 O O . SER A 1 111 ? -11.484 6.832 8.367 1 97.12 111 SER A O 1
ATOM 888 N N . VAL A 1 112 ? -11.484 5.461 6.547 1 96.88 112 VAL A N 1
ATOM 889 C CA . VAL A 1 112 ? -12.758 4.793 6.777 1 96.88 112 VAL A CA 1
ATOM 890 C C . VAL A 1 112 ? -12.523 3.299 7 1 96.88 112 VAL A C 1
ATOM 892 O O . VAL A 1 112 ? -11.945 2.621 6.152 1 96.88 112 VAL A O 1
ATOM 895 N N . VAL A 1 113 ? -12.961 2.809 8.117 1 97.19 113 VAL A N 1
ATOM 896 C CA . VAL A 1 113 ? -12.75 1.41 8.477 1 97.19 113 VAL A CA 1
ATOM 897 C C . VAL A 1 113 ? -14.078 0.657 8.414 1 97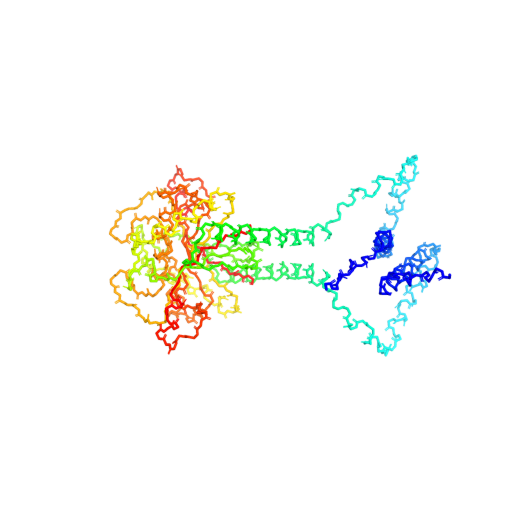.19 113 VAL A C 1
ATOM 899 O O . VAL A 1 113 ? -15.07 1.078 9.016 1 97.19 113 VAL A O 1
ATOM 902 N N . ILE A 1 114 ? -14.062 -0.421 7.645 1 95.5 114 ILE A N 1
ATOM 903 C CA . ILE A 1 114 ? -15.219 -1.299 7.512 1 95.5 114 ILE A CA 1
ATOM 904 C C . ILE A 1 114 ? -14.852 -2.709 7.969 1 95.5 114 ILE A C 1
ATOM 906 O O . ILE A 1 114 ? -13.859 -3.277 7.508 1 95.5 114 ILE A O 1
ATOM 910 N N . VAL A 1 115 ? -15.688 -3.219 8.852 1 93.44 115 VAL A N 1
ATOM 911 C CA . VAL A 1 115 ? -15.43 -4.578 9.312 1 93.44 115 VAL A CA 1
ATOM 912 C C . VAL A 1 115 ? -15.656 -5.562 8.164 1 93.44 115 VAL A C 1
ATOM 914 O O . VAL A 1 115 ? -16.609 -5.418 7.395 1 93.44 115 VAL A O 1
ATOM 917 N N . ASP A 1 116 ? -14.828 -6.5 8.086 1 92.62 116 ASP A N 1
ATOM 918 C CA . ASP A 1 116 ? -14.664 -7.355 6.91 1 92.62 116 ASP A CA 1
ATOM 919 C C . ASP A 1 116 ? -15.914 -8.188 6.66 1 92.62 116 ASP A C 1
ATOM 921 O O . ASP A 1 116 ? -16.281 -8.43 5.512 1 92.62 116 ASP A O 1
ATOM 925 N N . ASN A 1 117 ? -16.625 -8.625 7.73 1 92.25 117 ASN A N 1
ATOM 926 C CA . ASN A 1 117 ? -17.781 -9.516 7.57 1 92.25 117 ASN A CA 1
ATOM 927 C C . ASN A 1 117 ? -18.938 -8.82 6.852 1 92.25 117 ASN A C 1
ATOM 929 O O . ASN A 1 117 ? -19.844 -9.484 6.352 1 92.25 117 ASN A O 1
ATOM 933 N N . LEU A 1 118 ? -18.891 -7.523 6.859 1 93.12 118 LEU A N 1
ATOM 934 C CA . LEU A 1 118 ? -19.891 -6.773 6.109 1 93.12 118 LEU A CA 1
ATOM 935 C C . LEU A 1 118 ? -19.578 -6.781 4.617 1 93.12 118 LEU A C 1
ATOM 937 O O . LEU A 1 118 ? -20.453 -6.504 3.793 1 93.12 118 LEU A O 1
ATOM 941 N N . ILE A 1 119 ? -18.375 -7.094 4.27 1 95 119 ILE A N 1
ATOM 942 C CA . ILE A 1 119 ? -17.922 -6.934 2.891 1 95 119 ILE A CA 1
ATOM 943 C C . ILE A 1 119 ? -17.688 -8.305 2.26 1 95 119 ILE A C 1
ATOM 945 O O . ILE A 1 119 ? -18 -8.516 1.086 1 95 119 ILE A O 1
ATOM 949 N N . PHE A 1 120 ? -17.094 -9.211 3.041 1 95.31 120 PHE A N 1
ATOM 950 C CA . PHE A 1 120 ? -16.672 -10.484 2.484 1 95.31 120 PHE A CA 1
ATOM 951 C C . PHE A 1 120 ? -17.156 -11.641 3.352 1 95.31 120 PHE A C 1
ATOM 953 O O . PHE A 1 120 ? -17.359 -11.477 4.559 1 95.31 120 PHE A O 1
ATOM 960 N N . ASP A 1 121 ? -17.234 -12.836 2.707 1 92.56 121 ASP A N 1
ATOM 961 C CA . ASP A 1 121 ? -17.359 -14.078 3.465 1 92.56 121 ASP A CA 1
ATOM 962 C C . ASP A 1 121 ? -16 -14.57 3.951 1 92.56 121 ASP A C 1
ATOM 964 O O . ASP A 1 121 ? -14.969 -14.148 3.436 1 92.56 121 ASP A O 1
ATOM 968 N N . THR A 1 122 ? -16.031 -15.406 4.973 1 87.69 122 THR A N 1
ATOM 969 C CA . THR A 1 122 ? -14.789 -15.938 5.52 1 87.69 122 THR A CA 1
ATOM 970 C C . THR A 1 122 ? -13.961 -16.609 4.426 1 87.69 122 THR A C 1
ATOM 972 O O . THR A 1 122 ? -14.477 -17.391 3.641 1 87.69 122 THR A O 1
ATOM 975 N N . GLY A 1 123 ? -12.758 -16.219 4.316 1 89.38 123 GLY A N 1
ATOM 976 C CA . GLY A 1 123 ? -11.836 -16.844 3.377 1 89.38 123 GLY A CA 1
ATOM 977 C C . GLY A 1 123 ? -12.109 -16.469 1.934 1 89.38 123 GLY A C 1
ATOM 978 O O . GLY A 1 123 ? -11.578 -17.078 1.012 1 89.38 123 GLY A O 1
ATOM 979 N N . ASP A 1 124 ? -12.922 -15.539 1.76 1 92.44 124 ASP A N 1
ATOM 980 C CA . ASP A 1 124 ? -13.336 -15.117 0.423 1 92.44 124 ASP A CA 1
ATOM 981 C C . ASP A 1 124 ? -13.016 -13.648 0.189 1 92.44 124 ASP A C 1
ATOM 983 O O . ASP A 1 124 ? -12.891 -12.875 1.142 1 92.44 124 ASP A O 1
ATOM 987 N N . ALA A 1 125 ? -12.781 -13.32 -1.052 1 93.88 125 ALA A N 1
ATOM 988 C CA . ALA A 1 125 ? -12.461 -11.93 -1.379 1 93.88 125 ALA A CA 1
ATOM 989 C C . ALA A 1 125 ? -13.523 -11.336 -2.301 1 93.88 125 ALA A C 1
ATOM 991 O O . ALA A 1 125 ? -13.391 -10.188 -2.748 1 93.88 125 ALA A O 1
ATOM 992 N N . ASN A 1 126 ? -14.539 -12.055 -2.621 1 92.94 126 ASN A N 1
ATOM 993 C CA . ASN A 1 126 ? -15.641 -11.5 -3.398 1 92.94 126 ASN A CA 1
ATOM 994 C C . ASN A 1 126 ? -16.484 -10.547 -2.561 1 92.94 126 ASN A C 1
ATOM 996 O O . ASN A 1 126 ? -16.922 -10.898 -1.462 1 92.94 126 ASN A O 1
ATOM 1000 N N . VAL A 1 127 ? -16.766 -9.398 -3.105 1 94 127 VAL A N 1
ATOM 1001 C CA . VAL A 1 127 ? -17.531 -8.391 -2.383 1 94 127 VAL A CA 1
ATOM 1002 C C . VAL A 1 127 ? -19 -8.805 -2.342 1 94 127 VAL A C 1
ATOM 1004 O O . VAL A 1 127 ? -19.609 -9.07 -3.383 1 94 127 VAL A O 1
ATOM 1007 N N . LYS A 1 128 ? -19.562 -8.781 -1.146 1 94.44 128 LYS A N 1
ATOM 1008 C CA . LYS A 1 128 ? -20.969 -9.133 -0.966 1 94.44 128 LYS A CA 1
ATOM 1009 C C . LYS A 1 128 ? -21.875 -8.047 -1.544 1 94.44 128 LYS A C 1
ATOM 1011 O O . LYS A 1 128 ? -21.531 -6.867 -1.53 1 94.44 128 LYS A O 1
ATOM 1016 N N . PRO A 1 129 ? -23.094 -8.445 -1.952 1 91.19 129 PRO A N 1
ATOM 1017 C CA . PRO A 1 129 ? -24.047 -7.453 -2.443 1 91.19 129 PRO A CA 1
ATOM 1018 C C . PRO A 1 129 ? -24.391 -6.395 -1.396 1 91.19 129 PRO A C 1
ATOM 1020 O O . PRO A 1 129 ? -24.531 -5.215 -1.729 1 91.19 129 PRO A O 1
ATOM 1023 N N . GLU A 1 130 ? -24.5 -6.801 -0.171 1 88.56 130 GLU A N 1
ATOM 1024 C CA . GLU A 1 130 ? -24.844 -5.883 0.911 1 88.56 130 GLU A CA 1
ATOM 1025 C C . GLU A 1 130 ? -23.766 -4.816 1.094 1 88.56 130 GLU A C 1
ATOM 1027 O O . GLU A 1 130 ? -24.062 -3.686 1.479 1 88.56 130 GLU A O 1
ATOM 1032 N N . ALA A 1 131 ? -22.547 -5.191 0.824 1 89.81 131 ALA A N 1
ATOM 1033 C CA . ALA A 1 131 ? -21.422 -4.266 0.969 1 89.81 131 ALA A CA 1
ATOM 1034 C C . ALA A 1 131 ? -21.469 -3.166 -0.086 1 89.81 131 ALA A C 1
ATOM 1036 O O . ALA A 1 131 ? -21 -2.053 0.144 1 89.81 131 ALA A O 1
ATOM 1037 N N . LYS A 1 132 ? -22.016 -3.465 -1.165 1 88.69 132 LYS A N 1
ATOM 1038 C CA . LYS A 1 132 ? -22.125 -2.492 -2.246 1 88.69 132 LYS A CA 1
ATOM 1039 C C . LYS A 1 132 ? -22.953 -1.28 -1.807 1 88.69 132 LYS A C 1
ATOM 1041 O O . LYS A 1 132 ? -22.656 -0.151 -2.205 1 88.69 132 LYS A O 1
ATOM 1046 N N . GLY A 1 133 ? -23.984 -1.548 -0.936 1 87.94 133 GLY A N 1
ATOM 1047 C CA . GLY A 1 133 ? -24.766 -0.45 -0.383 1 87.94 133 GLY A CA 1
ATOM 1048 C C . GLY A 1 133 ? -23.938 0.477 0.496 1 87.94 133 GLY A C 1
ATOM 1049 O O . GLY A 1 133 ? -24.094 1.698 0.428 1 87.94 133 GLY A O 1
ATOM 1050 N N . ILE A 1 134 ? -23.078 -0.108 1.232 1 89.06 134 ILE A N 1
ATOM 1051 C CA . ILE A 1 134 ? -22.234 0.675 2.123 1 89.06 134 ILE A CA 1
ATOM 1052 C C . ILE A 1 134 ? -21.281 1.534 1.298 1 89.06 134 ILE A C 1
ATOM 1054 O O . ILE A 1 134 ? -21.141 2.736 1.54 1 89.06 134 ILE A O 1
ATOM 1058 N N . ILE A 1 135 ? -20.656 0.973 0.348 1 89.88 135 ILE A N 1
ATOM 1059 C CA . ILE A 1 135 ? -19.688 1.657 -0.495 1 89.88 135 ILE A CA 1
ATOM 1060 C C . ILE A 1 135 ? -20.375 2.777 -1.272 1 89.88 135 ILE A C 1
ATOM 1062 O O . ILE A 1 135 ? -19.812 3.863 -1.437 1 89.88 135 ILE A O 1
ATOM 1066 N N . SER A 1 136 ? -21.562 2.523 -1.672 1 91.5 136 SER A N 1
ATOM 1067 C CA . SER A 1 136 ? -22.312 3.523 -2.418 1 91.5 136 SER A CA 1
ATOM 1068 C C . SER A 1 136 ? -22.547 4.777 -1.584 1 91.5 136 SER A C 1
ATOM 1070 O O . SER A 1 136 ? -22.547 5.891 -2.115 1 91.5 136 SER A O 1
ATOM 1072 N N . GLN A 1 137 ? -22.688 4.578 -0.367 1 91 137 GLN A N 1
ATOM 1073 C CA . GLN A 1 137 ? -22.922 5.707 0.526 1 91 137 GLN A CA 1
ATOM 1074 C C . GLN A 1 137 ? -21.656 6.527 0.732 1 91 137 GLN A C 1
ATOM 1076 O O . GLN A 1 137 ? -21.719 7.719 1.045 1 91 137 GLN A O 1
ATOM 1081 N N . LEU A 1 138 ? -20.531 5.906 0.522 1 92.69 138 LEU A N 1
ATOM 1082 C CA . LEU A 1 138 ? -19.25 6.562 0.8 1 92.69 138 LEU A CA 1
ATOM 1083 C C . LEU A 1 138 ? -18.703 7.215 -0.459 1 92.69 138 LEU A C 1
ATOM 1085 O O . LEU A 1 138 ? -17.875 8.141 -0.376 1 92.69 138 LEU A O 1
ATOM 1089 N N . VAL A 1 139 ? -19.078 6.789 -1.58 1 91.75 139 VAL A N 1
ATOM 1090 C CA . VAL A 1 139 ? -18.438 7.121 -2.848 1 91.75 139 VAL A CA 1
ATOM 1091 C C . VAL A 1 139 ? -18.609 8.609 -3.133 1 91.75 139 VAL A C 1
ATOM 1093 O O . VAL A 1 139 ? -17.719 9.242 -3.711 1 91.75 139 VAL A O 1
ATOM 1096 N N . GLY A 1 140 ? -19.734 9.164 -2.725 1 90.75 140 GLY A N 1
ATOM 1097 C CA . GLY A 1 140 ? -19.906 10.594 -2.914 1 90.75 140 GLY A CA 1
ATOM 1098 C C . GLY A 1 140 ? -18.781 11.422 -2.316 1 90.75 140 GLY A C 1
ATOM 1099 O O . GLY A 1 140 ? -18.359 12.414 -2.906 1 90.75 140 GLY A O 1
ATOM 1100 N N . PHE A 1 141 ? -18.375 10.961 -1.184 1 92.5 141 PHE A N 1
ATOM 1101 C CA . PHE A 1 141 ? -17.266 11.672 -0.552 1 92.5 141 PHE A CA 1
ATOM 1102 C C . PHE A 1 141 ? -15.984 11.516 -1.365 1 92.5 141 PHE A C 1
ATOM 1104 O O . PHE A 1 141 ? -15.273 12.492 -1.617 1 92.5 141 PHE A O 1
ATOM 1111 N N . PHE A 1 142 ? -15.688 10.344 -1.813 1 92.94 142 PHE A N 1
ATOM 1112 C CA . PHE A 1 142 ? -14.477 10.062 -2.57 1 92.94 142 PHE A CA 1
ATOM 1113 C C . PHE A 1 142 ? -14.438 10.875 -3.861 1 92.94 142 PHE A C 1
ATOM 1115 O O . PHE A 1 142 ? -13.367 11.281 -4.316 1 92.94 142 PHE A O 1
ATOM 1122 N N . GLN A 1 143 ? -15.562 11.047 -4.375 1 91.56 143 GLN A N 1
ATOM 1123 C CA . GLN A 1 143 ? -15.656 11.781 -5.633 1 91.56 143 GLN A CA 1
ATOM 1124 C C . GLN A 1 143 ? -15.523 13.281 -5.402 1 91.56 143 GLN A C 1
ATOM 1126 O O . GLN A 1 143 ? -15.219 14.031 -6.328 1 91.56 143 GLN A O 1
ATOM 1131 N N . SER A 1 144 ? -15.758 13.727 -4.195 1 90.06 144 SER A N 1
ATOM 1132 C CA . SER A 1 144 ? -15.766 15.156 -3.893 1 90.06 144 SER A CA 1
ATOM 1133 C C . SER A 1 144 ? -14.359 15.664 -3.594 1 90.06 144 SER A C 1
ATOM 1135 O O . SER A 1 144 ? -14.141 16.875 -3.49 1 90.06 144 SER A O 1
ATOM 1137 N N . VAL A 1 145 ? -13.453 14.766 -3.422 1 90.31 145 VAL A N 1
ATOM 1138 C CA . VAL A 1 145 ? -12.078 15.164 -3.137 1 90.31 145 VAL A CA 1
ATOM 1139 C C . VAL A 1 145 ? -11.133 14.531 -4.16 1 90.31 145 VAL A C 1
ATOM 1141 O O . VAL A 1 145 ? -11.367 13.414 -4.625 1 90.31 145 VAL A O 1
ATOM 1144 N N . PRO A 1 146 ? -10.031 15.195 -4.473 1 91.94 146 PRO A N 1
ATOM 1145 C CA . PRO A 1 146 ? -9.086 14.688 -5.469 1 91.94 146 PRO A CA 1
ATOM 1146 C C . PRO A 1 146 ? -7.992 13.812 -4.855 1 91.94 146 PRO A C 1
ATOM 1148 O O . PRO A 1 146 ? -7.137 13.289 -5.574 1 91.94 146 PRO A O 1
ATOM 1151 N N . ASN A 1 147 ? -8.008 13.539 -3.6 1 94.38 147 ASN A N 1
ATOM 1152 C CA . ASN A 1 147 ? -6.926 12.914 -2.84 1 94.38 147 ASN A CA 1
ATOM 1153 C C . ASN A 1 147 ? -6.688 11.477 -3.285 1 94.38 147 ASN A C 1
ATOM 1155 O O . ASN A 1 147 ? -7.621 10.781 -3.689 1 94.38 147 ASN A O 1
ATOM 1159 N N . PRO A 1 148 ? -5.434 11.047 -3.178 1 96.31 148 PRO A N 1
ATOM 1160 C CA . PRO A 1 148 ? -5.18 9.609 -3.352 1 96.31 148 PRO A CA 1
ATOM 1161 C C . PRO A 1 148 ? -5.926 8.75 -2.332 1 96.31 148 PRO A C 1
ATOM 1163 O O . PRO A 1 148 ? -6.152 9.188 -1.2 1 96.31 148 PRO A O 1
ATOM 1166 N N . ILE A 1 149 ? -6.27 7.598 -2.82 1 97.38 149 ILE A N 1
ATOM 1167 C CA . ILE A 1 149 ? -7 6.66 -1.972 1 97.38 149 ILE A CA 1
ATOM 1168 C C . ILE A 1 149 ? -6.27 5.32 -1.935 1 97.38 149 ILE A C 1
ATOM 1170 O O . ILE A 1 149 ? -5.969 4.742 -2.982 1 97.38 149 ILE A O 1
ATOM 1174 N N . VAL A 1 150 ? -5.949 4.898 -0.761 1 98.06 150 VAL A N 1
ATOM 1175 C CA . VAL A 1 150 ? -5.344 3.586 -0.555 1 98.06 150 VAL A CA 1
ATOM 1176 C C . VAL A 1 150 ? -6.359 2.648 0.098 1 98.06 150 VAL A C 1
ATOM 1178 O O . VAL A 1 150 ? -6.934 2.973 1.141 1 98.06 150 VAL A O 1
ATOM 1181 N N . VAL A 1 151 ? -6.57 1.531 -0.567 1 98.25 151 VAL A N 1
ATOM 1182 C CA . VAL A 1 151 ? -7.441 0.514 0.017 1 98.25 151 VAL A CA 1
ATOM 1183 C C . VAL A 1 151 ? -6.594 -0.592 0.641 1 98.25 151 VAL A C 1
ATOM 1185 O O . VAL A 1 151 ? -5.801 -1.239 -0.048 1 98.25 151 VAL A O 1
ATOM 1188 N N . GLU A 1 152 ? -6.832 -0.786 1.945 1 98.56 152 GLU A N 1
ATOM 1189 C CA . GLU A 1 152 ? -6.043 -1.763 2.689 1 98.56 152 GLU A CA 1
ATOM 1190 C C . GLU A 1 152 ? -6.895 -2.953 3.115 1 98.56 152 GLU A C 1
ATOM 1192 O O . GLU A 1 152 ? -8.016 -2.779 3.604 1 98.56 152 GLU A O 1
ATOM 1197 N N . GLY A 1 153 ? -6.336 -4.113 2.885 1 98.19 153 GLY A N 1
ATOM 1198 C CA . GLY A 1 153 ? -6.918 -5.32 3.449 1 98.19 153 GLY A CA 1
ATOM 1199 C C . GLY A 1 153 ? -6.16 -5.84 4.656 1 98.19 153 GLY A C 1
ATOM 1200 O O . GLY A 1 153 ? -4.93 -5.91 4.641 1 98.19 153 GLY A O 1
ATOM 1201 N N . HIS A 1 154 ? -6.906 -6.184 5.68 1 98 154 HIS A N 1
ATOM 1202 C CA . HIS A 1 154 ? -6.367 -6.785 6.895 1 98 154 HIS A CA 1
ATOM 1203 C C . HIS A 1 154 ? -7.102 -8.078 7.238 1 98 154 HIS A C 1
ATOM 1205 O O . HIS A 1 154 ? -8.32 -8.156 7.109 1 98 154 HIS A O 1
ATOM 1211 N N . THR A 1 155 ? -6.289 -9.047 7.664 1 97.69 155 THR A N 1
ATOM 1212 C CA . THR A 1 155 ? -6.883 -10.289 8.141 1 97.69 155 THR A CA 1
ATOM 1213 C C . THR A 1 155 ? -6.637 -10.469 9.641 1 97.69 155 THR A C 1
ATOM 1215 O O . THR A 1 155 ? -5.902 -9.688 10.25 1 97.69 155 THR A O 1
ATOM 1218 N N . ASP A 1 156 ? -7.402 -11.375 10.227 1 96.44 156 ASP A N 1
ATOM 1219 C CA . ASP A 1 156 ? -6.996 -11.844 11.547 1 96.44 156 ASP A CA 1
ATOM 1220 C C . ASP A 1 156 ? -5.852 -12.852 11.438 1 96.44 156 ASP A C 1
ATOM 1222 O O . ASP A 1 156 ? -5.332 -13.094 10.352 1 96.44 156 ASP A O 1
ATOM 1226 N N . SER A 1 157 ? -5.516 -13.477 12.578 1 95.88 157 SER A N 1
ATOM 1227 C CA . SER A 1 157 ? -4.277 -14.25 12.602 1 95.88 157 SER A CA 1
ATOM 1228 C C . SER A 1 157 ? -4.535 -15.711 12.242 1 95.88 157 SER A C 1
ATOM 1230 O O . SER A 1 157 ? -3.598 -16.5 12.148 1 95.88 157 SER A O 1
ATOM 1232 N N . ARG A 1 158 ? -5.809 -16.078 12.078 1 95.62 158 ARG A N 1
ATOM 1233 C CA . ARG A 1 158 ? -6.074 -17.453 11.688 1 95.62 158 ARG A CA 1
ATOM 1234 C C . ARG A 1 158 ? -5.539 -17.734 10.289 1 95.62 158 ARG A C 1
ATOM 1236 O O . ARG A 1 158 ? -5.828 -17 9.344 1 95.62 158 ARG A O 1
ATOM 1243 N N . PRO A 1 159 ? -4.695 -18.781 10.133 1 94.5 159 PRO A N 1
ATOM 1244 C CA . PRO A 1 159 ? -4.082 -19.047 8.836 1 94.5 159 PRO A CA 1
ATOM 1245 C C . PRO A 1 159 ? -5.098 -19.484 7.777 1 94.5 159 PRO A C 1
ATOM 1247 O O . PRO A 1 159 ? -6.141 -20.047 8.109 1 94.5 159 PRO A O 1
ATOM 1250 N N . ILE A 1 160 ? -4.789 -19.156 6.562 1 93.62 160 ILE A N 1
ATOM 1251 C CA . ILE A 1 160 ? -5.516 -19.656 5.406 1 93.62 160 ILE A CA 1
ATOM 1252 C C . ILE A 1 160 ? -4.539 -20.266 4.406 1 93.62 160 ILE A C 1
ATOM 1254 O O . ILE A 1 160 ? -3.436 -19.75 4.215 1 93.62 160 ILE A O 1
ATOM 1258 N N . HIS A 1 161 ? -4.926 -21.438 3.824 1 92.94 161 HIS A N 1
ATOM 1259 C CA . HIS A 1 161 ? -4.16 -22.109 2.771 1 92.94 161 HIS A CA 1
ATOM 1260 C C . HIS A 1 161 ? -5.082 -22.828 1.792 1 92.94 161 HIS A C 1
ATOM 1262 O O . HIS A 1 161 ? -5.539 -23.938 2.068 1 92.94 161 HIS A O 1
ATOM 1268 N N . ASN A 1 162 ? -5.383 -22.156 0.746 1 89.69 162 ASN A N 1
ATOM 1269 C CA . ASN A 1 162 ? -6.156 -22.797 -0.311 1 89.69 162 ASN A CA 1
ATOM 1270 C C . ASN A 1 162 ? -5.633 -22.422 -1.695 1 89.69 162 ASN A C 1
ATOM 1272 O O . ASN A 1 162 ? -4.602 -21.766 -1.815 1 89.69 162 ASN A O 1
ATOM 1276 N N . GLU A 1 163 ? -6.176 -22.922 -2.717 1 84.94 163 GLU A N 1
ATOM 1277 C CA . GLU A 1 163 ? -5.676 -22.781 -4.082 1 84.94 163 GLU A CA 1
ATOM 1278 C C . GLU A 1 163 ? -5.645 -21.312 -4.504 1 84.94 163 GLU A C 1
ATOM 1280 O O . GLU A 1 163 ? -4.73 -20.891 -5.215 1 84.94 163 GLU A O 1
ATOM 1285 N N . LYS A 1 164 ? -6.57 -20.609 -4.027 1 86.44 164 LYS A N 1
ATOM 1286 C CA . LYS A 1 164 ? -6.691 -19.203 -4.441 1 86.44 164 LYS A CA 1
ATOM 1287 C C . LYS A 1 164 ? -5.82 -18.297 -3.574 1 86.44 164 LYS A C 1
ATOM 1289 O O . LYS A 1 164 ? -5.211 -17.359 -4.074 1 86.44 164 LYS A O 1
ATOM 1294 N N . PHE A 1 165 ? -5.82 -18.672 -2.312 1 92.44 165 PHE A N 1
ATOM 1295 C CA . PHE A 1 165 ? -5.09 -17.844 -1.354 1 92.44 165 PHE A CA 1
ATOM 1296 C C . PHE A 1 165 ? -4.113 -18.703 -0.55 1 92.44 165 PHE A C 1
ATOM 1298 O O . PHE A 1 165 ? -4.469 -19.234 0.501 1 92.44 165 PHE A O 1
ATOM 1305 N N . PRO A 1 166 ? -2.857 -18.672 -1.003 1 92.44 166 PRO A N 1
ATOM 1306 C CA . PRO A 1 166 ? -1.84 -19.453 -0.289 1 92.44 166 PRO A CA 1
ATOM 1307 C C . PRO A 1 166 ? -1.615 -18.953 1.139 1 92.44 166 PRO A C 1
ATOM 1309 O O . PRO A 1 166 ? -1.147 -19.719 1.992 1 92.44 166 PRO A O 1
ATOM 1312 N N . SER A 1 167 ? -1.899 -17.703 1.353 1 95.12 167 SER A N 1
ATOM 1313 C CA . SER A 1 167 ? -1.771 -17.141 2.689 1 95.12 167 SER A CA 1
ATOM 1314 C C . SER A 1 167 ? -2.68 -15.93 2.863 1 95.12 167 SER A C 1
ATOM 1316 O O . SER A 1 167 ? -3.426 -15.57 1.95 1 95.12 167 SER A O 1
ATOM 1318 N N . ASN A 1 168 ? -2.564 -15.328 4.055 1 96.81 168 ASN A N 1
ATOM 1319 C CA . ASN A 1 168 ? -3.324 -14.117 4.363 1 96.81 168 ASN A CA 1
ATOM 1320 C C . ASN A 1 168 ? -2.818 -12.922 3.566 1 96.81 168 ASN A C 1
ATOM 1322 O O . ASN A 1 168 ? -3.506 -11.906 3.465 1 96.81 168 ASN A O 1
ATOM 1326 N N . TRP A 1 169 ? -1.611 -13.039 2.998 1 97.19 169 TRP A N 1
ATOM 1327 C CA . TRP A 1 169 ? -1.086 -11.961 2.166 1 97.19 169 TRP A CA 1
ATOM 1328 C C . 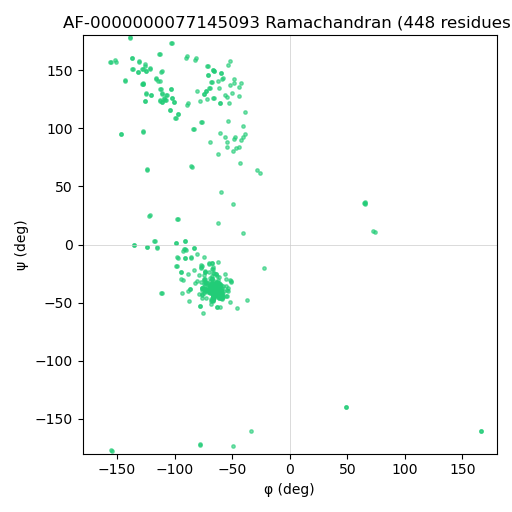TRP A 1 169 ? -1.886 -11.828 0.875 1 97.19 169 TRP A C 1
ATOM 1330 O O . TRP A 1 169 ? -2.332 -10.734 0.522 1 97.19 169 TRP A O 1
ATOM 1340 N N . GLU A 1 170 ? -2.08 -12.969 0.248 1 94.81 170 GLU A N 1
ATOM 1341 C CA . GLU A 1 170 ? -2.85 -12.945 -0.993 1 94.81 170 GLU A CA 1
ATOM 1342 C C . GLU A 1 170 ? -4.312 -12.602 -0.729 1 94.81 170 GLU A C 1
ATOM 1344 O O . GLU A 1 170 ? -4.93 -11.867 -1.505 1 94.81 170 GLU A O 1
ATOM 1349 N N . LEU A 1 171 ? -4.824 -13.086 0.331 1 95.88 171 LEU A N 1
ATOM 1350 C CA . LEU A 1 171 ? -6.219 -12.812 0.661 1 95.88 171 LEU A CA 1
ATOM 1351 C C . LEU A 1 171 ? -6.441 -11.32 0.906 1 95.88 171 LEU A C 1
ATOM 1353 O O . LEU A 1 171 ? -7.332 -10.719 0.308 1 95.88 171 LEU A O 1
ATOM 1357 N N . SER A 1 172 ? -5.656 -10.758 1.799 1 97.88 172 SER A N 1
ATOM 1358 C CA . SER A 1 172 ? -5.805 -9.344 2.119 1 97.88 172 SER A CA 1
ATOM 1359 C C . SER A 1 172 ? -5.605 -8.477 0.884 1 97.88 172 SER A C 1
ATOM 1361 O O . SER A 1 172 ? -6.336 -7.504 0.679 1 97.88 172 SER A O 1
ATOM 1363 N N . SER A 1 173 ? -4.668 -8.812 0.053 1 97.81 173 SER A N 1
ATOM 1364 C CA . SER A 1 173 ? -4.406 -8.078 -1.183 1 97.81 173 SER A CA 1
ATOM 1365 C C . SER A 1 173 ? -5.578 -8.188 -2.15 1 97.81 173 SER A C 1
ATOM 1367 O O . SER A 1 173 ? -5.977 -7.199 -2.768 1 97.81 173 SER A O 1
ATOM 1369 N N . ALA A 1 174 ? -6.102 -9.344 -2.281 1 95 174 ALA A N 1
ATOM 1370 C CA . ALA A 1 174 ? -7.23 -9.562 -3.178 1 95 174 ALA A CA 1
ATOM 1371 C C . ALA A 1 174 ? -8.453 -8.773 -2.717 1 95 174 ALA A C 1
ATOM 1373 O O . ALA A 1 174 ? -9.188 -8.211 -3.537 1 95 174 ALA A O 1
ATOM 1374 N N . ARG A 1 175 ? -8.672 -8.781 -1.45 1 95.94 175 ARG A N 1
ATOM 1375 C CA . ARG A 1 175 ? -9.812 -8.039 -0.905 1 95.94 175 ARG A CA 1
ATOM 1376 C C . ARG A 1 175 ? -9.68 -6.551 -1.191 1 95.94 175 ARG A C 1
ATOM 1378 O O . ARG A 1 175 ? -10.656 -5.902 -1.584 1 95.94 175 ARG A O 1
ATOM 1385 N N . ALA A 1 176 ? -8.484 -6.047 -1.041 1 98 176 ALA A N 1
ATOM 1386 C CA . ALA A 1 176 ? -8.234 -4.652 -1.394 1 98 176 ALA A CA 1
ATOM 1387 C C . ALA A 1 176 ? -8.477 -4.41 -2.881 1 98 176 ALA A C 1
ATOM 1389 O O . ALA A 1 176 ? -9.148 -3.449 -3.258 1 98 176 ALA A O 1
ATOM 1390 N N . ALA A 1 177 ? -8 -5.277 -3.725 1 96.75 177 ALA A N 1
ATOM 1391 C CA . ALA A 1 177 ? -8.133 -5.137 -5.172 1 96.75 177 ALA A CA 1
ATOM 1392 C C . ALA A 1 177 ? -9.594 -5.207 -5.598 1 96.75 177 ALA A C 1
ATOM 1394 O O . ALA A 1 177 ? -10.039 -4.438 -6.457 1 96.75 177 ALA A O 1
ATOM 1395 N N . ASN A 1 178 ? -10.336 -6.105 -4.996 1 94.75 178 ASN A N 1
ATOM 1396 C CA . ASN A 1 178 ? -11.734 -6.25 -5.371 1 94.75 178 ASN A CA 1
ATOM 1397 C C . ASN A 1 178 ? -12.555 -5.02 -4.98 1 94.75 178 ASN A C 1
ATOM 1399 O O . ASN A 1 178 ? -13.469 -4.629 -5.695 1 94.75 178 ASN A O 1
ATOM 1403 N N . MET A 1 179 ? -12.188 -4.512 -3.846 1 94.88 179 MET A N 1
ATOM 1404 C CA . MET A 1 179 ? -12.836 -3.256 -3.471 1 94.88 179 MET A CA 1
ATOM 1405 C C . MET A 1 179 ? -12.531 -2.164 -4.488 1 94.88 179 MET A C 1
ATOM 1407 O O . MET A 1 179 ? -13.422 -1.398 -4.867 1 94.88 179 MET A O 1
ATOM 1411 N N . ILE A 1 180 ? -11.375 -2.1 -4.977 1 96.31 180 ILE A N 1
ATOM 1412 C CA . ILE A 1 180 ? -10.953 -1.115 -5.973 1 96.31 180 ILE A CA 1
ATOM 1413 C C . ILE A 1 180 ? -11.75 -1.313 -7.262 1 96.31 180 ILE A C 1
ATOM 1415 O O . ILE A 1 180 ? -12.188 -0.343 -7.883 1 96.31 180 ILE A O 1
ATOM 1419 N N . HIS A 1 181 ? -11.953 -2.518 -7.648 1 94.56 181 HIS A N 1
ATOM 1420 C CA . HIS A 1 181 ? -12.773 -2.793 -8.828 1 94.56 181 HIS A CA 1
ATOM 1421 C C . HIS A 1 181 ? -14.148 -2.146 -8.703 1 94.56 181 HIS A C 1
ATOM 1423 O O . HIS A 1 181 ? -14.641 -1.537 -9.656 1 94.56 181 HIS A O 1
ATOM 1429 N N . HIS A 1 182 ? -14.625 -2.326 -7.566 1 92.56 182 HIS A N 1
ATOM 1430 C CA . HIS A 1 182 ? -15.953 -1.756 -7.355 1 92.56 182 HIS A CA 1
ATOM 1431 C C . HIS A 1 182 ? -15.922 -0.235 -7.457 1 92.56 182 HIS A C 1
ATOM 1433 O O . HIS A 1 182 ? -16.797 0.367 -8.086 1 92.56 182 HIS A O 1
ATOM 1439 N N . LEU A 1 183 ? -14.953 0.382 -6.883 1 94.19 183 LEU A N 1
ATOM 1440 C CA . LEU A 1 183 ? -14.812 1.834 -6.914 1 94.19 183 LEU A CA 1
ATOM 1441 C C . LEU A 1 183 ? -14.664 2.334 -8.352 1 94.19 183 LEU A C 1
ATOM 1443 O O . LEU A 1 183 ? -15.234 3.367 -8.711 1 94.19 183 LEU A O 1
ATOM 1447 N N . ILE A 1 184 ? -13.945 1.602 -9.117 1 94.56 184 ILE A N 1
ATOM 1448 C CA . ILE A 1 184 ? -13.672 2.018 -10.492 1 94.56 184 ILE A CA 1
ATOM 1449 C C . ILE A 1 184 ? -14.891 1.731 -11.367 1 94.56 184 ILE A C 1
ATOM 1451 O O . ILE A 1 184 ? -15.438 2.639 -12 1 94.56 184 ILE A O 1
ATOM 1455 N N . GLU A 1 185 ? -15.359 0.544 -11.336 1 92.69 185 GLU A N 1
ATOM 1456 C CA . GLU A 1 185 ? -16.344 0.066 -12.312 1 92.69 185 GLU A CA 1
ATOM 1457 C C . GLU A 1 185 ? -17.734 0.612 -12.016 1 92.69 185 GLU A C 1
ATOM 1459 O O . GLU A 1 185 ? -18.5 0.922 -12.93 1 92.69 185 GLU A O 1
ATOM 1464 N N . VAL A 1 186 ? -18.031 0.704 -10.781 1 90.12 186 VAL A N 1
ATOM 1465 C CA . VAL A 1 186 ? -19.391 1.095 -10.422 1 90.12 186 VAL A CA 1
ATOM 1466 C C . VAL A 1 186 ? -19.453 2.605 -10.203 1 90.12 186 VAL A C 1
ATOM 1468 O O . VAL A 1 186 ? -20.438 3.254 -10.586 1 90.12 186 VAL A O 1
ATOM 1471 N N . TYR A 1 187 ? -18.328 3.164 -9.758 1 90.81 187 TYR A N 1
ATOM 1472 C CA . TYR A 1 187 ? -18.469 4.543 -9.305 1 90.81 187 TYR A CA 1
ATOM 1473 C C . TYR A 1 187 ? -17.516 5.465 -10.047 1 90.81 187 TYR A C 1
ATOM 1475 O O . TYR A 1 187 ? -17.406 6.648 -9.734 1 90.81 187 TYR A O 1
ATOM 1483 N N . ASN A 1 188 ? -16.766 4.965 -10.859 1 92.81 188 ASN A N 1
ATOM 1484 C CA . ASN A 1 188 ? -15.914 5.715 -11.781 1 92.81 188 ASN A CA 1
ATOM 1485 C C . ASN A 1 188 ? -14.852 6.523 -11.039 1 92.81 188 ASN A C 1
ATOM 1487 O O . ASN A 1 188 ? -14.555 7.656 -11.414 1 92.81 188 ASN A O 1
ATOM 1491 N N . VAL A 1 189 ? -14.383 5.973 -10 1 94.31 189 VAL A N 1
ATOM 1492 C CA . VAL A 1 189 ? -13.242 6.59 -9.344 1 94.31 189 VAL A CA 1
ATOM 1493 C C . VAL A 1 189 ? -12 6.438 -10.211 1 94.31 189 VAL A C 1
ATOM 1495 O O . VAL A 1 189 ? -11.742 5.359 -10.758 1 94.31 189 VAL A O 1
ATOM 1498 N N . ASP A 1 190 ? -11.258 7.547 -10.328 1 96.12 190 ASP A N 1
ATOM 1499 C CA . ASP A 1 190 ? -10.055 7.531 -11.156 1 96.12 190 ASP A CA 1
ATOM 1500 C C . ASP A 1 190 ? -9.039 6.516 -10.641 1 96.12 190 ASP A C 1
ATOM 1502 O O . ASP A 1 190 ? -8.57 6.625 -9.508 1 96.12 190 ASP A O 1
ATOM 1506 N N . ASP A 1 191 ? -8.656 5.578 -11.445 1 96 191 ASP A N 1
ATOM 1507 C CA . ASP A 1 191 ? -7.789 4.484 -11.023 1 96 191 ASP A CA 1
ATOM 1508 C C . ASP A 1 191 ? -6.395 4.996 -10.664 1 96 191 ASP A C 1
ATOM 1510 O O . ASP A 1 191 ? -5.684 4.379 -9.875 1 96 191 ASP A O 1
ATOM 1514 N N . LYS A 1 192 ? -5.984 6.105 -11.188 1 95.75 192 LYS A N 1
ATOM 1515 C CA . LYS A 1 192 ? -4.66 6.66 -10.922 1 95.75 192 LYS A CA 1
ATOM 1516 C C . LYS A 1 192 ? -4.543 7.121 -9.469 1 95.75 192 LYS A C 1
ATOM 1518 O O . LYS A 1 192 ? -3.438 7.32 -8.961 1 95.75 192 LYS A O 1
ATOM 1523 N N . ARG A 1 193 ? -5.68 7.258 -8.812 1 96.94 193 ARG A N 1
ATOM 1524 C CA . ARG A 1 193 ? -5.703 7.695 -7.418 1 96.94 193 ARG A CA 1
ATOM 1525 C C . ARG A 1 193 ? -5.637 6.504 -6.469 1 96.94 193 ARG A C 1
ATOM 1527 O O . ARG A 1 193 ? -5.516 6.676 -5.254 1 96.94 193 ARG A O 1
ATOM 1534 N N . LEU A 1 194 ? -5.672 5.301 -7.047 1 97.94 194 LEU A N 1
ATOM 1535 C CA . LEU A 1 194 ? -5.965 4.152 -6.191 1 97.94 194 LEU A CA 1
ATOM 1536 C C . LEU A 1 194 ? -4.738 3.264 -6.035 1 97.94 194 LEU A C 1
ATOM 1538 O O . LEU A 1 194 ? -3.904 3.182 -6.941 1 97.94 194 LEU A O 1
ATOM 1542 N N . ALA A 1 195 ? -4.621 2.625 -4.922 1 98.31 195 ALA A N 1
ATOM 1543 C CA . ALA A 1 195 ? -3.643 1.583 -4.621 1 98.31 195 ALA A CA 1
ATOM 1544 C C . ALA A 1 195 ? -4.254 0.492 -3.746 1 98.31 195 ALA A C 1
ATOM 1546 O O . ALA A 1 195 ? -5.016 0.784 -2.82 1 98.31 195 ALA A O 1
ATOM 1547 N N . ALA A 1 196 ? -3.906 -0.749 -3.996 1 98.75 196 ALA A N 1
ATOM 1548 C CA . ALA A 1 196 ? -4.336 -1.884 -3.184 1 98.75 196 ALA A CA 1
ATOM 1549 C C . ALA A 1 196 ? -3.213 -2.35 -2.26 1 98.75 196 ALA A C 1
ATOM 1551 O O . ALA A 1 196 ? -2.119 -2.684 -2.719 1 98.75 196 ALA A O 1
ATOM 1552 N N . VAL A 1 197 ? -3.523 -2.418 -1.009 1 98.62 197 VAL A N 1
ATOM 1553 C CA . VAL A 1 197 ? -2.49 -2.809 -0.055 1 98.62 197 VAL A CA 1
ATOM 1554 C C . VAL A 1 197 ? -2.967 -4.008 0.761 1 98.62 197 VAL A C 1
ATOM 1556 O O . VAL A 1 197 ? -4.082 -4.004 1.285 1 98.62 197 VAL A O 1
ATOM 1559 N N . GLY A 1 198 ? -2.133 -4.988 0.819 1 98.62 198 GLY A N 1
ATOM 1560 C CA . GLY A 1 198 ? -2.348 -6.125 1.702 1 98.62 198 GLY A CA 1
ATOM 1561 C C . GLY A 1 198 ? -1.417 -6.133 2.9 1 98.62 198 GLY A C 1
ATOM 1562 O O . GLY A 1 198 ? -0.197 -6.047 2.744 1 98.62 198 GLY A O 1
ATOM 1563 N N . TYR A 1 199 ? -2.008 -6.277 4.09 1 98.44 199 TYR A N 1
ATOM 1564 C CA . TYR A 1 199 ? -1.198 -6.297 5.301 1 98.44 199 TYR A CA 1
ATOM 1565 C C . TYR A 1 199 ? -1.285 -7.648 5.996 1 98.44 199 TYR A C 1
ATOM 1567 O O . TYR A 1 199 ? -0.63 -7.875 7.016 1 98.44 199 TYR A O 1
ATOM 1575 N N . ALA A 1 200 ? -2.076 -8.523 5.461 1 98 200 ALA A N 1
ATOM 1576 C CA . ALA A 1 200 ? -2.311 -9.781 6.168 1 98 200 ALA A CA 1
ATOM 1577 C C . ALA A 1 200 ? -2.668 -9.531 7.629 1 98 200 ALA A C 1
ATOM 1579 O O . ALA A 1 200 ? -3.553 -8.727 7.93 1 98 200 ALA A O 1
ATOM 1580 N N . ASP A 1 201 ? -2.174 -10.312 8.508 1 97.88 201 ASP A N 1
ATOM 1581 C CA . ASP A 1 201 ? -2.506 -10.211 9.93 1 97.88 201 ASP A CA 1
ATOM 1582 C C . ASP A 1 201 ? -1.439 -9.422 10.688 1 97.88 201 ASP A C 1
ATOM 1584 O O . ASP A 1 201 ? -1.344 -9.508 11.914 1 97.88 201 ASP A O 1
ATOM 1588 N N . THR A 1 202 ? -0.69 -8.617 10.008 1 97.75 202 THR A N 1
ATOM 1589 C CA . THR A 1 202 ? 0.537 -8.078 10.586 1 97.75 202 THR A CA 1
ATOM 1590 C C . THR A 1 202 ? 0.27 -6.754 11.289 1 97.75 202 THR A C 1
ATOM 1592 O O . THR A 1 202 ? 1.144 -6.223 11.977 1 97.75 202 THR A O 1
ATOM 1595 N N . LYS A 1 203 ? -0.881 -6.156 11.109 1 96.94 203 LYS A N 1
ATOM 1596 C CA . LYS A 1 203 ? -1.256 -4.902 11.758 1 96.94 203 LYS A CA 1
ATOM 1597 C C . LYS A 1 203 ? -2.555 -5.051 12.539 1 96.94 203 LYS A C 1
ATOM 1599 O O . LYS A 1 203 ? -3.537 -4.359 12.266 1 96.94 203 LYS A O 1
ATOM 1604 N N . PRO A 1 204 ? -2.541 -5.863 13.547 1 97.25 204 PRO A N 1
ATOM 1605 C CA . PRO A 1 204 ? -3.766 -6.008 14.336 1 97.25 204 PRO A CA 1
ATOM 1606 C C . PRO A 1 204 ? -4.082 -4.77 15.172 1 97.25 204 PRO A C 1
ATOM 1608 O O . PRO A 1 204 ? -3.172 -4.117 15.688 1 97.25 204 PRO A O 1
ATOM 1611 N N . ILE A 1 205 ? -5.379 -4.488 15.328 1 95.62 205 ILE A N 1
ATOM 1612 C CA . ILE A 1 205 ? -5.754 -3.332 16.125 1 95.62 205 ILE A CA 1
ATOM 1613 C C . ILE A 1 205 ? -6.125 -3.781 17.547 1 95.62 205 ILE A C 1
ATOM 1615 O O . ILE A 1 205 ? -6.219 -2.959 18.453 1 95.62 205 ILE A O 1
ATOM 1619 N N . VAL A 1 206 ? -6.414 -5.027 17.703 1 95.62 206 VAL A N 1
ATOM 1620 C CA . VAL A 1 206 ? -6.652 -5.684 18.984 1 95.62 206 VAL A CA 1
ATOM 1621 C C . VAL A 1 206 ? -5.945 -7.039 19.016 1 95.62 206 VAL A C 1
ATOM 1623 O O . VAL A 1 206 ? -5.547 -7.555 17.969 1 95.62 206 VAL A O 1
ATOM 1626 N N . PRO A 1 207 ? -5.727 -7.551 20.188 1 96.31 207 PRO A N 1
ATOM 1627 C CA . PRO A 1 207 ? -5.043 -8.844 20.25 1 96.31 207 PRO A CA 1
ATOM 1628 C C . PRO A 1 207 ? -5.781 -9.938 19.484 1 96.31 207 PRO A C 1
ATOM 1630 O O . PRO A 1 207 ? -7.016 -9.953 19.453 1 96.31 207 PRO A O 1
ATOM 1633 N N . ASN A 1 208 ? -5.031 -10.789 18.859 1 95.12 208 ASN A N 1
ATOM 1634 C CA . ASN A 1 208 ? -5.594 -11.914 18.125 1 95.12 208 ASN A CA 1
ATOM 1635 C C . ASN A 1 208 ? -5.836 -13.117 19.016 1 95.12 208 ASN A C 1
ATOM 1637 O O . ASN A 1 208 ? -5.281 -14.195 18.797 1 95.12 208 ASN A O 1
ATOM 1641 N N . ASP A 1 209 ? -6.762 -12.953 19.906 1 95.19 209 ASP A N 1
ATOM 1642 C CA . ASP A 1 209 ? -6.852 -13.969 20.953 1 95.19 209 ASP A CA 1
ATOM 1643 C C . ASP A 1 209 ? -8.305 -14.375 21.203 1 95.19 209 ASP A C 1
ATOM 1645 O O . ASP A 1 209 ? -8.586 -15.172 22.094 1 95.19 209 ASP A O 1
ATOM 1649 N N . SER A 1 210 ? -9.273 -13.805 20.5 1 95.88 210 SER A N 1
ATOM 1650 C CA . SER A 1 210 ? -10.68 -14.141 20.688 1 95.88 210 SER A CA 1
ATOM 1651 C C . SER A 1 210 ? -11.469 -13.938 19.391 1 95.88 210 SER A C 1
ATOM 1653 O O . SER A 1 210 ? -11.039 -13.195 18.516 1 95.88 210 SER A O 1
ATOM 1655 N N . PRO A 1 211 ? -12.602 -14.625 19.281 1 94.25 211 PRO A N 1
ATOM 1656 C CA . PRO A 1 211 ? -13.445 -14.438 18.094 1 94.25 211 PRO A CA 1
ATOM 1657 C C . PRO A 1 211 ? -13.867 -12.984 17.891 1 94.25 211 PRO A C 1
ATOM 1659 O O . PRO A 1 211 ? -13.906 -12.5 16.75 1 94.25 211 PRO A O 1
ATOM 1662 N N . GLN A 1 212 ? -14.164 -12.391 18.984 1 93.88 212 GLN A N 1
ATOM 1663 C CA . GLN A 1 212 ? -14.555 -10.984 18.891 1 93.88 212 GLN A CA 1
ATOM 1664 C C . GLN A 1 212 ? -13.414 -10.125 18.359 1 93.88 212 GLN A C 1
ATOM 1666 O O . GLN A 1 212 ? -13.625 -9.25 17.516 1 93.88 212 GLN A O 1
ATOM 1671 N N . ASN A 1 213 ? -12.211 -10.422 18.781 1 96 213 ASN A N 1
ATOM 1672 C CA . ASN A 1 213 ? -11.039 -9.664 18.344 1 96 213 ASN A CA 1
ATOM 1673 C C . ASN A 1 213 ? -10.656 -10 16.906 1 96 213 ASN A C 1
ATOM 1675 O O . ASN A 1 213 ? -10.211 -9.125 16.156 1 96 213 ASN A O 1
ATOM 1679 N N . TRP A 1 214 ? -10.852 -11.211 16.531 1 95 214 TRP A N 1
ATOM 1680 C CA . TRP A 1 214 ? -10.602 -11.602 15.148 1 95 214 TRP A CA 1
ATOM 1681 C C . TRP A 1 214 ? -11.484 -10.805 14.195 1 95 214 TRP A C 1
ATOM 1683 O O . TRP A 1 214 ? -11.023 -10.336 13.148 1 95 214 TRP A O 1
ATOM 1693 N N . GLU A 1 215 ? -12.648 -10.617 14.594 1 92.81 215 GLU A N 1
ATOM 1694 C CA . GLU A 1 215 ? -13.594 -9.875 13.766 1 92.81 215 GLU A CA 1
ATOM 1695 C C . GLU A 1 215 ? -13.156 -8.43 13.586 1 92.81 215 GLU A C 1
ATOM 1697 O O . GLU A 1 215 ? -13.258 -7.875 12.492 1 92.81 215 GLU A O 1
ATOM 1702 N N . LYS A 1 216 ? -12.648 -7.859 14.602 1 93.31 216 LYS A N 1
ATOM 1703 C CA . LYS A 1 216 ? -12.195 -6.473 14.531 1 93.31 216 LYS A CA 1
ATOM 1704 C C . LYS A 1 216 ? -10.953 -6.34 13.656 1 93.31 216 LYS A C 1
ATOM 1706 O O . LYS A 1 216 ? -10.773 -5.332 12.977 1 93.31 216 LYS A O 1
ATOM 1711 N N . ASN A 1 217 ? -10.133 -7.375 13.742 1 96.62 217 ASN A N 1
ATOM 1712 C CA . ASN A 1 217 ? -8.891 -7.34 12.984 1 96.62 217 ASN A CA 1
ATOM 1713 C C . ASN A 1 217 ? -9.133 -7.566 11.492 1 96.62 217 ASN A C 1
ATOM 1715 O O . ASN A 1 217 ? -8.391 -7.059 10.648 1 96.62 217 ASN A O 1
ATOM 1719 N N . ARG A 1 218 ? -10.18 -8.328 11.211 1 96.38 218 ARG A N 1
ATOM 1720 C CA . ARG A 1 218 ? -10.586 -8.477 9.82 1 96.38 218 ARG A CA 1
ATOM 1721 C C . ARG A 1 218 ? -11.328 -7.238 9.328 1 96.38 218 ARG A C 1
ATOM 1723 O O . ARG A 1 218 ? -12.492 -7.031 9.656 1 96.38 218 ARG A O 1
ATOM 1730 N N . ARG A 1 219 ? -10.586 -6.453 8.508 1 96.75 219 ARG A N 1
ATOM 1731 C CA . ARG A 1 219 ? -11.164 -5.172 8.133 1 96.75 219 ARG A CA 1
ATOM 1732 C C . ARG A 1 219 ? -10.586 -4.676 6.809 1 96.75 219 ARG A C 1
ATOM 1734 O O . ARG A 1 219 ? -9.492 -5.078 6.414 1 96.75 219 ARG A O 1
ATOM 1741 N N . VAL A 1 220 ? -11.336 -3.859 6.207 1 97.44 220 VAL A N 1
ATOM 1742 C CA . VAL A 1 220 ? -10.867 -3.068 5.074 1 97.44 220 VAL A CA 1
ATOM 1743 C C . VAL A 1 220 ? -10.781 -1.598 5.473 1 97.44 220 VAL A C 1
ATOM 1745 O O . VAL A 1 220 ? -11.703 -1.06 6.094 1 97.44 220 VAL A O 1
ATOM 1748 N N . VAL A 1 221 ? -9.703 -1.048 5.188 1 97.81 221 VAL A N 1
ATOM 1749 C CA . VAL A 1 221 ? -9.492 0.368 5.461 1 97.81 221 VAL A CA 1
ATOM 1750 C C . VAL A 1 221 ? -9.383 1.141 4.148 1 97.81 221 VAL A C 1
ATOM 1752 O O . VAL A 1 221 ? -8.586 0.783 3.275 1 97.81 221 VAL A O 1
ATOM 1755 N N . ILE A 1 222 ? -10.18 2.107 3.975 1 97.19 222 ILE A N 1
ATOM 1756 C CA . ILE A 1 222 ? -10.055 3.059 2.875 1 97.19 222 ILE A CA 1
ATOM 1757 C C . ILE A 1 222 ? -9.383 4.336 3.373 1 97.19 222 ILE A C 1
ATOM 1759 O O . ILE A 1 222 ? -9.992 5.117 4.109 1 97.19 222 ILE A O 1
ATOM 1763 N N . TYR A 1 223 ? -8.203 4.508 2.953 1 97.12 223 TYR A N 1
ATOM 1764 C CA . TYR A 1 223 ? -7.348 5.59 3.428 1 97.12 223 TYR A CA 1
ATOM 1765 C C . TYR A 1 223 ? -7.246 6.699 2.387 1 97.12 223 TYR A C 1
ATOM 1767 O O . TYR A 1 223 ? -6.75 6.477 1.28 1 97.12 223 TYR A O 1
ATOM 1775 N N . ILE A 1 224 ? -7.762 7.91 2.75 1 95.94 224 ILE A N 1
ATOM 1776 C CA . ILE A 1 224 ? -7.676 9.094 1.903 1 95.94 224 ILE A CA 1
ATOM 1777 C C . ILE A 1 224 ? -6.484 9.953 2.334 1 95.94 224 ILE A C 1
ATOM 1779 O O . ILE A 1 224 ? -6.492 10.531 3.42 1 95.94 224 ILE A O 1
ATOM 1783 N N . LYS A 1 225 ? -5.551 9.977 1.422 1 93.38 225 LYS A N 1
ATOM 1784 C CA . LYS A 1 225 ? -4.281 10.609 1.771 1 93.38 225 LYS A CA 1
ATOM 1785 C C . LYS A 1 225 ? -4.289 12.094 1.423 1 93.38 225 LYS A C 1
ATOM 1787 O O . LYS A 1 225 ? -5.109 12.547 0.618 1 93.38 225 LYS A O 1
ATOM 1792 N N . GLU A 1 226 ? -3.309 12.852 2.09 1 84.88 226 GLU A N 1
ATOM 1793 C CA . GLU A 1 226 ? -3.166 14.273 1.779 1 84.88 226 GLU A CA 1
ATOM 1794 C C . GLU A 1 226 ? -2.656 14.477 0.355 1 84.88 226 GLU A C 1
ATOM 1796 O O . GLU A 1 226 ? -1.851 13.688 -0.14 1 84.88 226 GLU A O 1
ATOM 1801 N N . MET B 1 1 ? 47.25 21.406 -12.797 1 28.03 1 MET B N 1
ATOM 1802 C CA . MET B 1 1 ? 46.719 20.859 -11.547 1 28.03 1 MET B CA 1
ATOM 1803 C C . MET B 1 1 ? 46.156 21.953 -10.656 1 28.03 1 MET B C 1
ATOM 1805 O O . MET B 1 1 ? 46.844 22.453 -9.766 1 28.03 1 MET B O 1
ATOM 1809 N N . MET B 1 2 ? 45.469 22.938 -11.18 1 35.31 2 MET B N 1
ATOM 1810 C CA . MET B 1 2 ? 45.031 24.156 -10.5 1 35.31 2 MET B CA 1
ATOM 1811 C C . MET B 1 2 ? 44.125 23.828 -9.328 1 35.31 2 MET B C 1
ATOM 1813 O O . MET B 1 2 ? 43.094 23.188 -9.508 1 35.31 2 MET B O 1
ATOM 1817 N N . SER B 1 3 ? 44.656 23.75 -8.055 1 34.62 3 SER B N 1
ATOM 1818 C CA . SER B 1 3 ? 44.094 23.469 -6.738 1 34.62 3 SER B CA 1
ATOM 1819 C C . SER B 1 3 ? 42.938 24.406 -6.414 1 34.62 3 SER B C 1
ATOM 1821 O O . SER B 1 3 ? 43.125 25.625 -6.379 1 34.62 3 SER B O 1
ATOM 1823 N N . LYS B 1 4 ? 41.75 24.125 -6.848 1 42.22 4 LYS B N 1
ATOM 1824 C CA . LYS B 1 4 ? 40.562 24.859 -6.457 1 42.22 4 LYS B CA 1
ATOM 1825 C C . LYS B 1 4 ? 40.5 25.062 -4.945 1 42.22 4 LYS B C 1
ATOM 1827 O O . LYS B 1 4 ? 40.531 24.094 -4.18 1 42.22 4 LYS B O 1
ATOM 1832 N N . GLY B 1 5 ? 41 26.172 -4.414 1 37.31 5 GLY B N 1
ATOM 1833 C CA . GLY B 1 5 ? 41.094 26.609 -3.027 1 37.31 5 GLY B CA 1
ATOM 1834 C C . GLY B 1 5 ? 39.781 26.453 -2.27 1 37.31 5 GLY B C 1
ATOM 1835 O O . GLY B 1 5 ? 38.719 26.328 -2.877 1 37.31 5 GLY B O 1
ATOM 1836 N N . PRO B 1 6 ? 39.75 26.047 -0.921 1 41.12 6 PRO B N 1
ATOM 1837 C CA . PRO B 1 6 ? 38.625 25.781 -0.022 1 41.12 6 PRO B CA 1
ATOM 1838 C C . PRO B 1 6 ? 37.656 26.953 0.054 1 41.12 6 PRO B C 1
ATOM 1840 O O . PRO B 1 6 ? 38.062 28.109 -0.092 1 41.12 6 PRO B O 1
ATOM 1843 N N . GLN B 1 7 ? 36.5 26.922 -0.521 1 41.06 7 GLN B N 1
ATOM 1844 C CA . GLN B 1 7 ? 35.406 27.875 -0.427 1 41.06 7 GLN B CA 1
ATOM 1845 C C . GLN B 1 7 ? 35.219 28.391 1.001 1 41.06 7 GLN B C 1
ATOM 1847 O O . GLN B 1 7 ? 35.031 27.594 1.932 1 41.06 7 GLN B O 1
ATOM 1852 N N . LYS B 1 8 ? 35.781 29.469 1.438 1 44.69 8 LYS B N 1
ATOM 1853 C CA . LYS B 1 8 ? 35.844 30.234 2.684 1 44.69 8 LYS B CA 1
ATOM 1854 C C . LYS B 1 8 ? 34.438 30.484 3.248 1 44.69 8 LYS B C 1
ATOM 1856 O O . LYS B 1 8 ? 33.656 31.219 2.654 1 44.69 8 LYS B O 1
ATOM 1861 N N . GLY B 1 9 ? 33.844 29.484 3.934 1 45.56 9 GLY B N 1
ATOM 1862 C CA . GLY B 1 9 ? 32.594 29.578 4.645 1 45.56 9 GLY B CA 1
ATOM 1863 C C . GLY B 1 9 ? 32.531 30.734 5.621 1 45.56 9 GLY B C 1
ATOM 1864 O O . GLY B 1 9 ? 33.562 31.312 5.953 1 45.56 9 GLY B O 1
ATOM 1865 N N . SER B 1 10 ? 31.5 31.484 5.742 1 51.03 10 SER B N 1
ATOM 1866 C CA . SER B 1 10 ? 31.297 32.594 6.648 1 51.03 10 SER B CA 1
ATOM 1867 C C . SER B 1 10 ? 31.812 32.281 8.047 1 51.03 10 SER B C 1
ATOM 1869 O O . SER B 1 10 ? 31.766 31.141 8.492 1 51.03 10 SER B O 1
ATOM 1871 N N . PRO B 1 11 ? 32.469 33.188 8.75 1 55.09 11 PRO B N 1
ATOM 1872 C CA . PRO B 1 11 ? 33 32.875 10.086 1 55.09 11 PRO B CA 1
ATOM 1873 C C . PRO B 1 11 ? 31.891 32.5 11.07 1 55.09 11 PRO B C 1
ATOM 1875 O O . PRO B 1 11 ? 30.766 33 10.977 1 55.09 11 PRO B O 1
ATOM 1878 N N . ARG B 1 12 ? 31.906 31.5 11.891 1 58.91 12 ARG B N 1
ATOM 1879 C CA . ARG B 1 12 ? 30.969 30.844 12.781 1 58.91 12 ARG B CA 1
ATOM 1880 C C . ARG B 1 12 ? 30.359 31.828 13.766 1 58.91 12 ARG B C 1
ATOM 1882 O O . ARG B 1 12 ? 29.188 31.703 14.141 1 58.91 12 ARG B O 1
ATOM 1889 N N . TRP B 1 13 ? 31.062 32.875 14.133 1 57.12 13 TRP B N 1
ATOM 1890 C CA . TRP B 1 13 ? 30.594 33.812 15.141 1 57.12 13 TRP B CA 1
ATOM 1891 C C . TRP B 1 13 ? 29.5 34.688 14.586 1 57.12 13 TRP B C 1
ATOM 1893 O O . TRP B 1 13 ? 28.625 35.156 15.328 1 57.12 13 TRP B O 1
ATOM 1903 N N . MET B 1 14 ? 29.422 34.938 13.258 1 60.94 14 MET B N 1
ATOM 1904 C CA . MET B 1 14 ? 28.406 35.781 12.648 1 60.94 14 MET B CA 1
ATOM 1905 C C . MET B 1 14 ? 27.078 35.031 12.562 1 60.94 14 MET B C 1
ATOM 1907 O O . MET B 1 14 ? 26.016 35.625 12.75 1 60.94 14 MET B O 1
ATOM 1911 N N . THR B 1 15 ? 27.094 33.781 12.398 1 65.12 15 THR B N 1
ATOM 1912 C CA . THR B 1 15 ? 25.891 32.969 12.367 1 65.12 15 THR B CA 1
ATOM 1913 C C . THR B 1 15 ? 25.281 32.875 13.766 1 65.12 15 THR B C 1
ATOM 1915 O O . THR B 1 15 ? 24.062 32.969 13.914 1 65.12 15 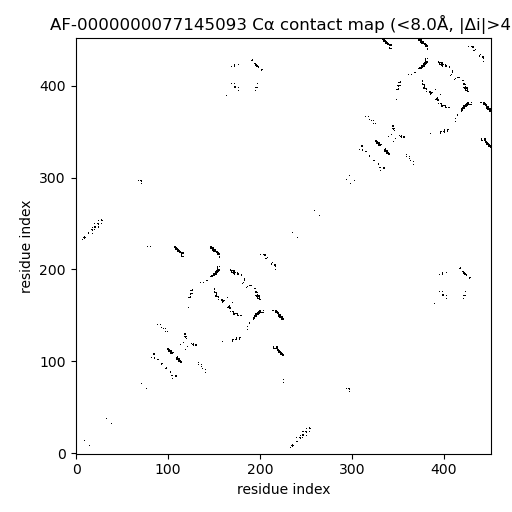THR B O 1
ATOM 1918 N N . THR B 1 16 ? 26.141 32.719 14.773 1 62.03 16 THR B N 1
ATOM 1919 C CA . THR B 1 16 ? 25.656 32.656 16.156 1 62.03 16 THR B CA 1
ATOM 1920 C C . THR B 1 16 ? 25.047 34 16.578 1 62.03 16 THR B C 1
ATOM 1922 O O . THR B 1 16 ? 24.016 34.031 17.25 1 62.03 16 THR B O 1
ATOM 1925 N N . PHE B 1 17 ? 25.609 35.031 16.109 1 62.78 17 PHE B N 1
ATOM 1926 C CA . PHE B 1 17 ? 25.141 36.375 16.438 1 62.78 17 PHE B CA 1
ATOM 1927 C C . PHE B 1 17 ? 23.812 36.656 15.75 1 62.78 17 PHE B C 1
ATOM 1929 O O . PHE B 1 17 ? 22.906 37.219 16.359 1 62.78 17 PHE B O 1
ATOM 1936 N N . THR B 1 18 ? 23.672 36.219 14.555 1 67.06 18 THR B N 1
ATOM 1937 C CA . THR B 1 18 ? 22.438 36.406 13.797 1 67.06 18 THR B CA 1
ATOM 1938 C C . THR B 1 18 ? 21.312 35.594 14.43 1 67.06 18 THR B C 1
ATOM 1940 O O . THR B 1 18 ? 20.188 36.062 14.523 1 67.06 18 THR B O 1
ATOM 1943 N N . ASP B 1 19 ? 21.672 34.5 14.859 1 68.75 19 ASP B N 1
ATOM 1944 C CA . ASP B 1 19 ? 20.688 33.656 15.547 1 68.75 19 ASP B CA 1
ATOM 1945 C C . ASP B 1 19 ? 20.266 34.281 16.875 1 68.75 19 ASP B C 1
ATOM 1947 O O . ASP B 1 19 ? 19.078 34.281 17.203 1 68.75 19 ASP B O 1
ATOM 1951 N N . LEU B 1 20 ? 21.219 34.875 17.578 1 69.19 20 LEU B N 1
ATOM 1952 C CA . LEU B 1 20 ? 20.922 35.5 18.859 1 69.19 20 LEU B CA 1
ATOM 1953 C C . LEU B 1 20 ? 20.047 36.75 18.672 1 69.19 20 LEU B C 1
ATOM 1955 O O . LEU B 1 20 ? 19.094 36.938 19.422 1 69.19 20 LEU B O 1
ATOM 1959 N N . THR B 1 21 ? 20.281 37.469 17.719 1 72.38 21 THR B N 1
ATOM 1960 C CA . THR B 1 21 ? 19.5 38.688 17.469 1 72.38 21 THR B CA 1
ATOM 1961 C C . THR B 1 21 ? 18.109 38.344 16.953 1 72.38 21 THR B C 1
ATOM 1963 O O . THR B 1 21 ? 17.141 39 17.312 1 72.38 21 THR B O 1
ATOM 1966 N N . MET B 1 22 ? 17.969 37.281 16.281 1 71.06 22 MET B N 1
ATOM 1967 C CA . MET B 1 22 ? 16.672 36.812 15.805 1 71.06 22 MET B CA 1
ATOM 1968 C C . MET B 1 22 ? 15.836 36.25 16.953 1 71.06 22 MET B C 1
ATOM 1970 O O . MET B 1 22 ? 14.625 36.5 17.016 1 71.06 22 MET B O 1
ATOM 1974 N N . LEU B 1 23 ? 16.438 35.562 17.828 1 70.56 23 LEU B N 1
ATOM 1975 C CA . LEU B 1 23 ? 15.773 35.062 19.031 1 70.56 23 LEU B CA 1
ATOM 1976 C C . LEU B 1 23 ? 15.32 36.219 19.906 1 70.56 23 LEU B C 1
ATOM 1978 O O . LEU B 1 23 ? 14.203 36.219 20.422 1 70.56 23 LEU B O 1
ATOM 1982 N N . LEU B 1 24 ? 16.188 37.125 19.984 1 72.81 24 LEU B N 1
ATOM 1983 C CA . LEU B 1 24 ? 15.859 38.312 20.75 1 72.81 24 LEU B CA 1
ATOM 1984 C C . LEU B 1 24 ? 14.75 39.125 20.078 1 72.81 24 LEU B C 1
ATOM 1986 O O . LEU B 1 24 ? 13.852 39.625 20.75 1 72.81 24 LEU B O 1
ATOM 1990 N N . LEU B 1 25 ? 14.695 39.125 18.844 1 72.81 25 LEU B N 1
ATOM 1991 C CA . LEU B 1 25 ? 13.633 39.781 18.078 1 72.81 25 LEU B CA 1
ATOM 1992 C C . LEU B 1 25 ? 12.305 39.062 18.281 1 72.81 25 LEU B C 1
ATOM 1994 O O . LEU B 1 25 ? 11.281 39.688 18.516 1 72.81 25 LEU B O 1
ATOM 1998 N N . THR B 1 26 ? 12.172 37.812 18.125 1 70.5 26 THR B N 1
ATOM 1999 C CA . THR B 1 26 ? 10.961 37.031 18.312 1 70.5 26 THR B CA 1
ATOM 2000 C C . THR B 1 26 ? 10.438 37.188 19.75 1 70.5 26 THR B C 1
ATOM 2002 O O . THR B 1 26 ? 9.227 37.281 19.969 1 70.5 26 THR B O 1
ATOM 2005 N N . PHE B 1 27 ? 11.359 37.156 20.609 1 62.72 27 PHE B N 1
ATOM 2006 C CA . PHE B 1 27 ? 11.016 37.344 22 1 62.72 27 PHE B CA 1
ATOM 2007 C C . PHE B 1 27 ? 10.352 38.719 22.203 1 62.72 27 PHE B C 1
ATOM 2009 O O . PHE B 1 27 ? 9.305 38.812 22.844 1 62.72 27 PHE B O 1
ATOM 2016 N N . PHE B 1 28 ? 10.789 39.656 21.688 1 63.09 28 PHE B N 1
ATOM 2017 C CA . PHE B 1 28 ? 10.266 41 21.859 1 63.09 28 PHE B CA 1
ATOM 2018 C C . PHE B 1 28 ? 8.93 41.156 21.141 1 63.09 28 PHE B C 1
ATOM 2020 O O . PHE B 1 28 ? 8.016 41.812 21.641 1 63.09 28 PHE B O 1
ATOM 2027 N N . VAL B 1 29 ? 8.688 40.562 20.109 1 69.94 29 VAL B N 1
ATOM 2028 C CA . VAL B 1 29 ? 7.418 40.562 19.375 1 69.94 29 VAL B CA 1
ATOM 2029 C C . VAL B 1 29 ? 6.34 39.875 20.219 1 69.94 29 VAL B C 1
ATOM 2031 O O . VAL B 1 29 ? 5.207 40.375 20.281 1 69.94 29 VAL B O 1
ATOM 2034 N N . LEU B 1 30 ? 6.562 38.781 20.844 1 64.94 30 LEU B N 1
ATOM 2035 C CA . LEU B 1 30 ? 5.637 38.094 21.734 1 64.94 30 LEU B CA 1
ATOM 2036 C C . LEU B 1 30 ? 5.258 39 22.922 1 64.94 30 LEU B C 1
ATOM 2038 O O . LEU B 1 30 ? 4.098 39 23.344 1 64.94 30 LEU B O 1
ATOM 2042 N N . LEU B 1 31 ? 6.105 39.625 23.406 1 63.53 31 LEU B N 1
ATOM 2043 C CA . LEU B 1 31 ? 5.859 40.5 24.547 1 63.53 31 LEU B CA 1
ATOM 2044 C C . LEU B 1 31 ? 4.906 41.656 24.172 1 63.53 31 LEU B C 1
ATOM 2046 O O . LEU B 1 31 ? 4.035 42 24.953 1 63.53 31 LEU B O 1
ATOM 2050 N N . VAL B 1 32 ? 4.945 42.125 23.031 1 61.12 32 VAL B N 1
ATOM 2051 C CA . VAL B 1 32 ? 4.105 43.25 22.594 1 61.12 32 VAL B CA 1
ATOM 2052 C C . VAL B 1 32 ? 2.709 42.719 22.25 1 61.12 32 VAL B C 1
ATOM 2054 O O . VAL B 1 32 ? 1.72 43.438 22.438 1 61.12 32 VAL B O 1
ATOM 2057 N N . ALA B 1 33 ? 2.449 41.562 21.781 1 56.22 33 ALA B N 1
ATOM 2058 C CA . ALA B 1 33 ? 1.161 41.031 21.359 1 56.22 33 ALA B CA 1
ATOM 2059 C C . ALA B 1 33 ? 0.341 40.562 22.547 1 56.22 33 ALA B C 1
ATOM 2061 O O . ALA B 1 33 ? -0.805 40.125 22.391 1 56.22 33 ALA B O 1
ATOM 2062 N N . THR B 1 34 ? 0.708 40.469 23.734 1 51 34 THR B N 1
ATOM 2063 C CA . THR B 1 34 ? -0.031 40.062 24.922 1 51 34 THR B CA 1
ATOM 2064 C C . THR B 1 34 ? -0.919 41.188 25.422 1 51 34 THR B C 1
ATOM 2066 O O . THR B 1 34 ? -0.524 42.344 25.391 1 51 34 THR B O 1
ATOM 2069 N N . SER B 1 35 ? -2.279 41.031 25.578 1 51.25 35 SER B N 1
ATOM 2070 C CA . SER B 1 35 ? -3.324 41.938 26.062 1 51.25 35 SER B CA 1
ATOM 2071 C C . SER B 1 35 ? -2.961 42.531 27.406 1 51.25 35 SER B C 1
ATOM 2073 O O . SER B 1 35 ? -2.123 42 28.141 1 51.25 35 SER B O 1
ATOM 2075 N N . LYS B 1 36 ? -3.533 43.688 27.812 1 52.38 36 LYS B N 1
ATOM 2076 C CA . LYS B 1 36 ? -3.357 44.438 29.062 1 52.38 36 LYS B CA 1
ATOM 2077 C C . LYS B 1 36 ? -3.416 43.5 30.266 1 52.38 36 LYS B C 1
ATOM 2079 O O . LYS B 1 36 ? -2.627 43.656 31.203 1 52.38 36 LYS B O 1
ATOM 2084 N N . GLN B 1 37 ? -4.453 42.719 30.438 1 53.28 37 GLN B N 1
ATOM 2085 C CA . GLN B 1 37 ? -4.648 41.812 31.562 1 53.28 37 GLN B CA 1
ATOM 2086 C C . GLN B 1 37 ? -3.51 40.812 31.672 1 53.28 37 GLN B C 1
ATOM 2088 O O . GLN B 1 37 ? -3.082 40.438 32.75 1 53.28 37 GLN B O 1
ATOM 2093 N N . ASP B 1 38 ? -3.027 40.406 30.578 1 51.62 38 ASP B N 1
ATOM 2094 C CA . ASP B 1 38 ? -1.959 39.406 30.547 1 51.62 38 ASP B CA 1
ATOM 2095 C C . ASP B 1 38 ? -0.606 40.062 30.859 1 51.62 38 ASP B C 1
ATOM 2097 O O . ASP B 1 38 ? 0.289 39.406 31.391 1 51.62 38 ASP B O 1
ATOM 2101 N N . ALA B 1 39 ? -0.462 41.25 30.609 1 48.03 39 ALA B N 1
ATOM 2102 C CA . ALA B 1 39 ? 0.752 42 30.953 1 48.03 39 ALA B CA 1
ATOM 2103 C C . ALA B 1 39 ? 0.938 42.062 32.469 1 48.03 39 ALA B C 1
ATOM 2105 O O . ALA B 1 39 ? 2.062 41.969 32.969 1 48.03 39 ALA B O 1
ATOM 2106 N N . VAL B 1 40 ? -0.122 42.219 33.156 1 53.78 40 VAL B N 1
ATOM 2107 C CA . VAL B 1 40 ? -0.046 42.25 34.625 1 53.78 40 VAL B CA 1
ATOM 2108 C C . VAL B 1 40 ? 0.389 40.875 35.156 1 53.78 40 VAL B C 1
ATOM 2110 O O . VAL B 1 40 ? 1.229 40.812 36.031 1 53.78 40 VAL B O 1
ATOM 2113 N N . LYS B 1 41 ? -0.167 39.844 34.625 1 57.53 41 LYS B N 1
ATOM 2114 C CA . LYS B 1 41 ? 0.188 38.5 35.062 1 57.53 41 LYS B CA 1
ATOM 2115 C C . LYS B 1 41 ? 1.624 38.156 34.688 1 57.53 41 LYS B C 1
ATOM 2117 O O . LYS B 1 41 ? 2.346 37.5 35.469 1 57.53 41 LYS B O 1
ATOM 2122 N N . LEU B 1 42 ? 1.983 38.594 33.625 1 48.97 42 LEU B N 1
ATOM 2123 C CA . LEU B 1 42 ? 3.367 38.406 33.188 1 48.97 42 LEU B CA 1
ATOM 2124 C C . LEU B 1 42 ? 4.32 39.219 34.062 1 48.97 42 LEU B C 1
ATOM 2126 O O . LEU B 1 42 ? 5.379 38.719 34.469 1 48.97 42 LEU B O 1
ATOM 2130 N N . SER B 1 43 ? 3.869 40.438 34.344 1 48.78 43 SER B N 1
ATOM 2131 C CA . SER B 1 43 ? 4.688 41.25 35.219 1 48.78 43 SER B CA 1
ATOM 2132 C C . SER B 1 43 ? 4.812 40.594 36.594 1 48.78 43 SER B C 1
ATOM 2134 O O . SER B 1 43 ? 5.902 40.594 37.188 1 48.78 43 SER B O 1
ATOM 2136 N N . LYS B 1 44 ? 3.74 40.062 37.062 1 57.47 44 LYS B N 1
ATOM 2137 C CA . LYS B 1 44 ? 3.801 39.375 38.375 1 57.47 44 LYS B CA 1
ATOM 2138 C C . LYS B 1 44 ? 4.645 38.125 38.281 1 57.47 44 LYS B C 1
ATOM 2140 O O . LYS B 1 44 ? 5.375 37.781 39.219 1 57.47 44 LYS B O 1
ATOM 2145 N N . MET B 1 45 ? 4.559 37.438 37.25 1 50.75 45 MET B N 1
ATOM 2146 C CA . MET B 1 45 ? 5.41 36.25 37.031 1 50.75 45 MET B CA 1
ATOM 2147 C C . MET B 1 45 ? 6.867 36.688 36.875 1 50.75 45 MET B C 1
ATOM 2149 O O . MET B 1 45 ? 7.762 36.062 37.438 1 50.75 45 MET B O 1
ATOM 2153 N N . LEU B 1 46 ? 7.043 37.781 36.219 1 47.69 46 LEU B N 1
ATOM 2154 C CA . LEU B 1 46 ? 8.398 38.312 36.062 1 47.69 46 LEU B CA 1
ATOM 2155 C C . LEU B 1 46 ? 8.914 38.875 37.375 1 47.69 46 LEU B C 1
ATOM 2157 O O . LEU B 1 46 ? 10.102 38.75 37.688 1 47.69 46 LEU B O 1
ATOM 2161 N N . GLU B 1 47 ? 8.039 39.531 38.094 1 48.09 47 GLU B N 1
ATOM 2162 C CA . GLU B 1 47 ? 8.43 40 39.406 1 48.09 47 GLU B CA 1
ATOM 2163 C C . GLU B 1 47 ? 8.867 38.844 40.281 1 48.09 47 GLU B C 1
ATOM 2165 O O . GLU B 1 47 ? 9.805 38.969 41.094 1 48.09 47 GLU B O 1
ATOM 2170 N N . LYS B 1 48 ? 8.188 37.719 40.281 1 49.81 48 LYS B N 1
ATOM 2171 C CA . LYS B 1 48 ? 8.617 36.562 41.031 1 49.81 48 LYS B CA 1
ATOM 2172 C C . LYS B 1 48 ? 9.922 36 40.5 1 49.81 48 LYS B C 1
ATOM 2174 O O . LYS B 1 48 ? 10.734 35.438 41.25 1 49.81 48 LYS B O 1
ATOM 2179 N N . PHE B 1 49 ? 10.133 36.062 39.25 1 44.19 49 PHE B N 1
ATOM 2180 C CA . PHE B 1 49 ? 11.406 35.656 38.656 1 44.19 49 PHE B CA 1
ATOM 2181 C C . PHE B 1 49 ? 12.516 36.656 39.031 1 44.19 49 PHE B C 1
ATOM 2183 O O . PHE B 1 49 ? 13.688 36.281 39.062 1 44.19 49 PHE B O 1
ATOM 2190 N N . SER B 1 50 ? 12.281 37.875 39.125 1 37.94 50 SER B N 1
ATOM 2191 C CA . SER B 1 50 ? 13.312 38.844 39.531 1 37.94 50 SER B CA 1
ATOM 2192 C C . SER B 1 50 ? 13.805 38.562 40.938 1 37.94 50 SER B C 1
ATOM 2194 O O . SER B 1 50 ? 14.922 38.969 41.312 1 37.94 50 SER B O 1
ATOM 2196 N N . ASP B 1 51 ? 13.008 38.25 41.812 1 40.12 51 ASP B N 1
ATOM 2197 C CA . ASP B 1 51 ? 13.57 38.062 43.156 1 40.12 51 ASP B CA 1
ATOM 2198 C C . ASP B 1 51 ? 14.5 36.844 43.219 1 40.12 51 ASP B C 1
ATOM 2200 O O . ASP B 1 51 ? 14.992 36.469 44.281 1 40.12 51 ASP B O 1
ATOM 2204 N N . THR B 1 52 ? 14.336 35.875 42.219 1 34.88 52 THR B N 1
ATOM 2205 C CA . THR B 1 52 ? 15.344 34.844 42.344 1 34.88 52 THR B CA 1
ATOM 2206 C C . THR B 1 52 ? 16.719 35.344 41.938 1 34.88 52 THR B C 1
ATOM 2208 O O . THR B 1 52 ? 16.844 36.125 41 1 34.88 52 THR B O 1
ATOM 2211 N N . GLU B 1 53 ? 17.797 35.25 42.75 1 37.06 53 GLU B N 1
ATOM 2212 C CA . GLU B 1 53 ? 19.203 35.625 42.75 1 37.06 53 GLU B CA 1
ATOM 2213 C C . GLU B 1 53 ? 19.781 35.531 41.312 1 37.06 53 GLU B C 1
ATOM 2215 O O . GLU B 1 53 ? 19.109 35.031 40.406 1 37.06 53 GLU B O 1
ATOM 2220 N N . GLN B 1 54 ? 21.266 35.438 41.188 1 34.44 54 GLN B N 1
ATOM 2221 C CA . GLN B 1 54 ? 22.312 35.344 40.156 1 34.44 54 GLN B CA 1
ATOM 2222 C C . GLN B 1 54 ? 21.984 34.25 39.125 1 34.44 54 GLN B C 1
ATOM 2224 O O . GLN B 1 54 ? 22.391 33.094 39.281 1 34.44 54 GLN B O 1
ATOM 2229 N N . VAL B 1 55 ? 20.922 33.969 38.75 1 32.72 55 VAL B N 1
ATOM 2230 C CA . VAL B 1 55 ? 20.797 32.906 37.781 1 32.72 55 VAL B CA 1
ATOM 2231 C C . VAL B 1 55 ? 21.625 33.188 36.531 1 32.72 55 VAL B C 1
ATOM 2233 O O . VAL B 1 55 ? 21.422 34.219 35.875 1 32.72 55 VAL B O 1
ATOM 2236 N N . ASP B 1 56 ? 22.875 32.75 36.375 1 30.22 56 ASP B N 1
ATOM 2237 C CA . ASP B 1 56 ? 23.844 32.875 35.281 1 30.22 56 ASP B CA 1
ATOM 2238 C C . ASP B 1 56 ? 23.172 32.75 33.906 1 30.22 56 ASP B C 1
ATOM 2240 O O . ASP B 1 56 ? 22.281 31.906 33.75 1 30.22 56 ASP B O 1
ATOM 2244 N N . ALA B 1 57 ? 23.094 33.719 33.031 1 34.31 57 ALA B N 1
ATOM 2245 C CA . ALA B 1 57 ? 22.734 33.812 31.625 1 34.31 57 ALA B CA 1
ATOM 2246 C C . ALA B 1 57 ? 22.906 32.469 30.922 1 34.31 57 ALA B C 1
ATOM 2248 O O . ALA B 1 57 ? 22.531 32.344 29.75 1 34.31 57 ALA B O 1
ATOM 2249 N N . LYS B 1 58 ? 23.672 31.531 31.406 1 36.62 58 LYS B N 1
ATOM 2250 C CA . LYS B 1 58 ? 23.938 30.234 30.797 1 36.62 58 LYS B CA 1
ATOM 2251 C C . LYS B 1 58 ? 22.672 29.359 30.781 1 36.62 58 LYS B C 1
ATOM 2253 O O . LYS B 1 58 ? 22.609 28.375 30.062 1 36.62 58 LYS B O 1
ATOM 2258 N N . VAL B 1 59 ? 21.719 29.516 31.688 1 31.72 59 VAL B N 1
ATOM 2259 C CA . VAL B 1 59 ? 20.688 28.5 31.859 1 31.72 59 VAL B CA 1
ATOM 2260 C C . VAL B 1 59 ? 19.531 28.766 30.922 1 31.72 59 VAL B C 1
ATOM 2262 O O . VAL B 1 59 ? 18.734 27.859 30.609 1 31.72 59 VAL B O 1
ATOM 2265 N N . MET B 1 60 ? 19.078 29.984 30.688 1 31.75 60 MET B N 1
ATOM 2266 C CA . MET B 1 60 ? 17.906 30.203 29.859 1 31.75 60 MET B CA 1
ATOM 2267 C C . MET B 1 60 ? 18.125 29.703 28.438 1 31.75 60 MET B C 1
ATOM 2269 O O . MET B 1 60 ? 17.219 29.719 27.609 1 31.75 60 MET B O 1
ATOM 2273 N N . GLU B 1 61 ? 19.344 29.688 27.953 1 32.84 61 GLU B N 1
ATOM 2274 C CA . GLU B 1 61 ? 19.578 29.156 26.609 1 32.84 61 GLU B CA 1
ATOM 2275 C C . GLU B 1 61 ? 18.969 27.766 26.453 1 32.84 61 GLU B C 1
ATOM 2277 O O . GLU B 1 61 ? 18.609 27.359 25.359 1 32.84 61 GLU B O 1
ATOM 2282 N N . ASN B 1 62 ? 18.922 27.047 27.547 1 31.7 62 ASN B N 1
ATOM 2283 C CA . ASN B 1 62 ? 18.719 25.609 27.328 1 31.7 62 ASN B CA 1
ATOM 2284 C C . ASN B 1 62 ? 17.219 25.281 27.281 1 31.7 62 ASN B C 1
ATOM 2286 O O . ASN B 1 62 ? 16.859 24.125 27.047 1 31.7 62 ASN B O 1
ATOM 2290 N N . THR B 1 63 ? 16.297 26.062 27.906 1 32.53 63 THR B N 1
ATOM 2291 C CA . THR B 1 63 ? 15.055 25.328 28.172 1 32.53 63 THR B CA 1
ATOM 2292 C C . THR B 1 63 ? 14.047 25.547 27.047 1 32.53 63 THR B C 1
ATOM 2294 O O . THR B 1 63 ? 12.93 25.047 27.109 1 32.53 63 THR B O 1
ATOM 2297 N N . ILE B 1 64 ? 13.875 26.766 26.5 1 34.56 64 ILE B N 1
ATOM 2298 C CA . ILE B 1 64 ? 12.828 26.766 25.484 1 34.56 64 ILE B CA 1
ATOM 2299 C C . ILE B 1 64 ? 13.125 25.688 24.438 1 34.56 64 ILE B C 1
ATOM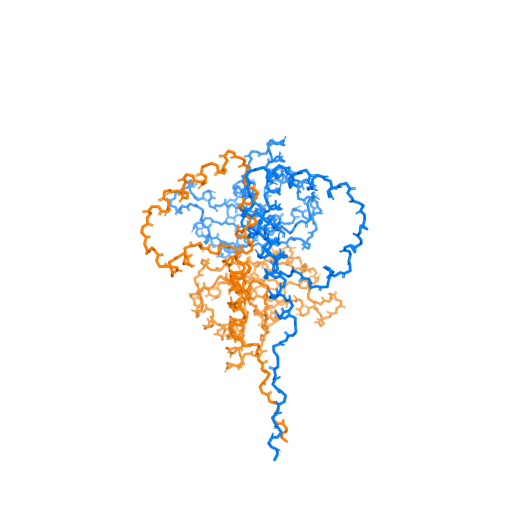 2301 O O . ILE B 1 64 ? 14.125 25.766 23.719 1 34.56 64 ILE B O 1
ATOM 2305 N N . PRO B 1 65 ? 12.641 24.516 24.719 1 33.09 65 PRO B N 1
ATOM 2306 C CA . PRO B 1 65 ? 12.844 23.578 23.594 1 33.09 65 PRO B CA 1
ATOM 2307 C C . PRO B 1 65 ? 12.406 24.172 22.266 1 33.09 65 PRO B C 1
ATOM 2309 O O . PRO B 1 65 ? 11.344 24.797 22.172 1 33.09 65 PRO B O 1
ATOM 2312 N N . ASP B 1 66 ? 13.172 24.812 21.516 1 34.09 66 ASP B N 1
ATOM 2313 C CA . ASP B 1 66 ? 13.062 25.234 20.125 1 34.09 66 ASP B CA 1
ATOM 2314 C C . ASP B 1 66 ? 12.125 24.312 19.344 1 34.09 66 ASP B C 1
ATOM 2316 O O . ASP B 1 66 ? 12.562 23.297 18.797 1 34.09 66 ASP B O 1
ATOM 2320 N N . ILE B 1 67 ? 10.891 24.219 19.703 1 38.5 67 ILE B N 1
ATOM 2321 C CA . ILE B 1 67 ? 9.914 23.375 19.016 1 38.5 67 ILE B CA 1
ATOM 2322 C C . ILE B 1 67 ? 9.938 23.688 17.516 1 38.5 67 ILE B C 1
ATOM 2324 O O . ILE B 1 67 ? 9.773 22.781 16.688 1 38.5 67 ILE B O 1
ATOM 2328 N N . SER B 1 68 ? 9.867 25 17.125 1 42.59 68 SER B N 1
ATOM 2329 C CA . SER B 1 68 ? 9.938 25.297 15.703 1 42.59 68 SER B CA 1
ATOM 2330 C C . SER B 1 68 ? 11.234 24.781 15.094 1 42.59 68 SER B C 1
ATOM 2332 O O . SER B 1 68 ? 11.258 24.375 13.93 1 42.59 68 SER B O 1
ATOM 2334 N N . HIS B 1 69 ? 12.234 24.875 15.797 1 45.22 69 HIS B N 1
ATOM 2335 C CA . HIS B 1 69 ? 13.539 24.359 15.398 1 45.22 69 HIS B CA 1
ATOM 2336 C C . HIS B 1 69 ? 13.555 22.828 15.406 1 45.22 69 HIS B C 1
ATOM 2338 O O . HIS B 1 69 ? 14.359 22.203 14.711 1 45.22 69 HIS B O 1
ATOM 2344 N N . GLU B 1 70 ? 12.648 22.344 16.203 1 44.62 70 GLU B N 1
ATOM 2345 C CA . GLU B 1 70 ? 12.664 20.891 16.328 1 44.62 70 GLU B CA 1
ATOM 2346 C C . GLU B 1 70 ? 12.047 20.219 15.109 1 44.62 70 GLU B C 1
ATOM 2348 O O . GLU B 1 70 ? 12.57 19.219 14.617 1 44.62 70 GLU B O 1
ATOM 2353 N N . LYS B 1 71 ? 10.859 20.781 14.695 1 53.59 71 LYS B N 1
ATOM 2354 C CA . LYS B 1 71 ? 10.195 20.109 13.594 1 53.59 71 LYS B CA 1
ATOM 2355 C C . LYS B 1 71 ? 10.93 20.344 12.273 1 53.59 71 LYS B C 1
ATOM 2357 O O . LYS B 1 71 ? 11.039 19.438 11.445 1 53.59 71 LYS B O 1
ATOM 2362 N N . ASN B 1 72 ? 11.367 21.688 11.938 1 54.66 72 ASN B N 1
ATOM 2363 C CA . ASN B 1 72 ? 12.328 21.891 10.859 1 54.66 72 ASN B CA 1
ATOM 2364 C C . ASN B 1 72 ? 13.555 21 11.016 1 54.66 72 ASN B C 1
ATOM 2366 O O . ASN B 1 72 ? 14.078 20.484 10.031 1 54.66 72 ASN B O 1
ATOM 2370 N N . ASP B 1 73 ? 13.734 20.844 12.273 1 62.47 73 ASP B N 1
ATOM 2371 C CA . ASP B 1 73 ? 14.852 19.969 12.609 1 62.47 73 ASP B CA 1
ATOM 2372 C C . ASP B 1 73 ? 14.508 18.516 12.305 1 62.47 73 ASP B C 1
ATOM 2374 O O . ASP B 1 73 ? 15.336 17.766 11.781 1 62.47 73 ASP B O 1
ATOM 2378 N N . GLU B 1 74 ? 13.18 18.281 12.492 1 69.19 74 GLU B N 1
ATOM 2379 C CA . GLU B 1 74 ? 12.82 16.891 12.258 1 69.19 74 GLU B CA 1
ATOM 2380 C C . GLU B 1 74 ? 12.828 16.562 10.766 1 69.19 74 GLU B C 1
ATOM 2382 O O . GLU B 1 74 ? 13.273 15.477 10.367 1 69.19 74 GLU B O 1
ATOM 2387 N N . LYS B 1 75 ? 12.336 17.484 9.977 1 72.12 75 LYS B N 1
ATOM 2388 C CA . LYS B 1 75 ? 12.359 17.25 8.531 1 72.12 75 LYS B CA 1
ATOM 2389 C C . LYS B 1 75 ? 13.789 17.203 8 1 72.12 75 LYS B C 1
ATOM 2391 O O . LYS B 1 75 ? 14.102 16.406 7.121 1 72.12 75 LYS B O 1
ATOM 2396 N N . MET B 1 76 ? 14.445 18.172 8.5 1 73.62 76 MET B N 1
ATOM 2397 C CA . MET B 1 76 ? 15.844 18.156 8.086 1 73.62 76 MET B CA 1
ATOM 2398 C C . MET B 1 76 ? 16.547 16.891 8.547 1 73.62 76 MET B C 1
ATOM 2400 O O . MET B 1 76 ? 17.359 16.312 7.816 1 73.62 76 MET B O 1
ATOM 2404 N N . ILE B 1 77 ? 16.203 16.516 9.695 1 77.31 77 ILE B N 1
ATOM 2405 C CA . ILE B 1 77 ? 16.781 15.289 10.234 1 77.31 77 ILE B CA 1
ATOM 2406 C C . ILE B 1 77 ? 16.297 14.094 9.414 1 77.31 77 ILE B C 1
ATOM 2408 O O . ILE B 1 77 ? 17.078 13.203 9.07 1 77.31 77 ILE B O 1
ATOM 2412 N N . SER B 1 78 ? 15.039 14.203 9.039 1 79.81 78 SER B N 1
ATOM 2413 C CA . SER B 1 78 ? 14.484 13.133 8.219 1 79.81 78 SER B CA 1
ATOM 2414 C C . SER B 1 78 ? 15.148 13.086 6.848 1 79.81 78 SER B C 1
ATOM 2416 O O . SER B 1 78 ? 15.516 12.008 6.367 1 79.81 78 SER B O 1
ATOM 2418 N N . LYS B 1 79 ? 15.266 14.195 6.266 1 81.94 79 LYS B N 1
ATOM 2419 C CA . LYS B 1 79 ? 15.922 14.258 4.961 1 81.94 79 LYS B CA 1
ATOM 2420 C C . LYS B 1 79 ? 17.344 13.727 5.035 1 81.94 79 LYS B C 1
ATOM 2422 O O . LYS B 1 79 ? 17.781 12.977 4.16 1 81.94 79 LYS B O 1
ATOM 2427 N N . LYS B 1 80 ? 18.047 14.156 6.02 1 84.44 80 LYS B N 1
ATOM 2428 C CA . LYS B 1 80 ? 19.406 13.688 6.195 1 84.44 80 LYS B CA 1
ATOM 2429 C C . LYS B 1 80 ? 19.453 12.172 6.387 1 84.44 80 LYS B C 1
ATOM 2431 O O . LYS B 1 80 ? 20.312 11.492 5.828 1 84.44 80 LYS B O 1
ATOM 2436 N N . ARG B 1 81 ? 18.516 11.672 7.145 1 86.44 81 ARG B N 1
ATOM 2437 C CA . ARG B 1 81 ? 18.438 10.234 7.379 1 86.44 81 ARG B CA 1
ATOM 2438 C C . ARG B 1 81 ? 18.188 9.477 6.082 1 86.44 81 ARG B C 1
ATOM 2440 O O . ARG B 1 81 ? 18.781 8.43 5.836 1 86.44 81 ARG B O 1
ATOM 2447 N N . MET B 1 82 ? 17.375 10.055 5.25 1 88.94 82 MET B N 1
ATOM 2448 C CA . MET B 1 82 ? 17.047 9.391 3.992 1 88.94 82 MET B CA 1
ATOM 2449 C C . MET B 1 82 ? 18.219 9.461 3.018 1 88.94 82 MET B C 1
ATOM 2451 O O . MET B 1 82 ? 18.469 8.516 2.268 1 88.94 82 MET B O 1
ATOM 2455 N N . ASP B 1 83 ? 18.859 10.57 3.035 1 90.75 83 ASP B N 1
ATOM 2456 C CA . ASP B 1 83 ? 20.047 10.68 2.195 1 90.75 83 ASP B CA 1
ATOM 2457 C C . ASP B 1 83 ? 21.109 9.664 2.611 1 90.75 83 ASP B C 1
ATOM 2459 O O . ASP B 1 83 ? 21.75 9.039 1.759 1 90.75 83 ASP B O 1
ATOM 2463 N N . GLU B 1 84 ? 21.219 9.531 3.838 1 90.88 84 GLU B N 1
ATOM 2464 C CA . GLU B 1 84 ? 22.188 8.562 4.344 1 90.88 84 GLU B CA 1
ATOM 2465 C C . GLU B 1 84 ? 21.781 7.137 3.979 1 90.88 84 GLU B C 1
ATOM 2467 O O . GLU B 1 84 ? 22.625 6.316 3.613 1 90.88 84 GLU B O 1
ATOM 2472 N N . LEU B 1 85 ? 20.562 6.891 4.141 1 91.88 85 LEU B N 1
ATOM 2473 C CA . LEU B 1 85 ? 20.047 5.574 3.781 1 91.88 85 LEU B CA 1
ATOM 2474 C C . LEU B 1 85 ? 20.297 5.277 2.307 1 91.88 85 LEU B C 1
ATOM 2476 O O . LEU B 1 85 ? 20.688 4.164 1.951 1 91.88 85 LEU B O 1
ATOM 2480 N N . TYR B 1 86 ? 20.047 6.281 1.493 1 95.12 86 TYR B N 1
ATOM 2481 C CA . TYR B 1 86 ? 20.281 6.125 0.061 1 95.12 86 TYR B CA 1
ATOM 2482 C C . TYR B 1 86 ? 21.75 5.828 -0.231 1 95.12 86 TYR B C 1
ATOM 2484 O O . TYR B 1 86 ? 22.062 4.945 -1.03 1 95.12 86 TYR B O 1
ATOM 2492 N N . LYS B 1 87 ? 22.578 6.547 0.378 1 94 87 LYS B N 1
ATOM 2493 C CA . LYS B 1 87 ? 24.016 6.336 0.178 1 94 87 LYS B CA 1
ATOM 2494 C C . LYS B 1 87 ? 24.422 4.934 0.611 1 94 87 LYS B C 1
ATOM 2496 O O . LYS B 1 87 ? 25.203 4.273 -0.076 1 94 87 LYS B O 1
ATOM 2501 N N . LYS B 1 88 ? 23.891 4.543 1.715 1 92.25 88 LYS B N 1
ATOM 2502 C CA . LYS B 1 88 ? 24.188 3.203 2.205 1 92.25 88 LYS B CA 1
ATOM 2503 C C . LYS B 1 88 ? 23.703 2.137 1.226 1 92.25 88 LYS B C 1
ATOM 2505 O O . LYS B 1 88 ? 24.422 1.177 0.94 1 92.25 88 LYS B O 1
ATOM 2510 N N . LEU B 1 89 ? 22.547 2.316 0.713 1 93.81 89 LEU B N 1
ATOM 2511 C CA . LEU B 1 89 ? 21.984 1.356 -0.227 1 93.81 89 LEU B CA 1
ATOM 2512 C C . LEU B 1 89 ? 22.781 1.331 -1.525 1 93.81 89 LEU B C 1
ATOM 2514 O O . LEU B 1 89 ? 23.094 0.258 -2.051 1 93.81 89 LEU B O 1
ATOM 2518 N N . LYS B 1 90 ? 23.031 2.496 -2.012 1 94.56 90 LYS B N 1
ATOM 2519 C CA . LYS B 1 90 ? 23.797 2.584 -3.25 1 94.56 90 LYS B CA 1
ATOM 2520 C C . LYS B 1 90 ? 25.172 1.933 -3.092 1 94.56 90 LYS B C 1
ATOM 2522 O O . LYS B 1 90 ? 25.609 1.178 -3.961 1 94.56 90 LYS B O 1
ATOM 2527 N N . ALA B 1 91 ? 25.844 2.201 -2.021 1 93.75 91 ALA B N 1
ATOM 2528 C CA . ALA B 1 91 ? 27.141 1.59 -1.74 1 93.75 91 ALA B CA 1
ATOM 2529 C C . ALA B 1 91 ? 27.016 0.071 -1.655 1 93.75 91 ALA B C 1
ATOM 2531 O O . ALA B 1 91 ? 27.859 -0.654 -2.18 1 93.75 91 ALA B O 1
ATOM 2532 N N . TYR B 1 92 ? 26 -0.356 -0.98 1 93.25 92 TYR B N 1
ATOM 2533 C CA . TYR B 1 92 ? 25.781 -1.791 -0.839 1 93.25 92 TYR B CA 1
ATOM 2534 C C . TYR B 1 92 ? 25.609 -2.453 -2.201 1 93.25 92 TYR B C 1
ATOM 2536 O O . TYR B 1 92 ? 26.234 -3.479 -2.479 1 93.25 92 TYR B O 1
ATOM 2544 N N . VAL B 1 93 ? 24.812 -1.852 -3.047 1 93.69 93 VAL B N 1
ATOM 2545 C CA . VAL B 1 93 ? 24.531 -2.391 -4.371 1 93.69 93 VAL B CA 1
ATOM 2546 C C . VAL B 1 93 ? 25.797 -2.371 -5.223 1 93.69 93 VAL B C 1
ATOM 2548 O O . VAL B 1 93 ? 26.109 -3.348 -5.906 1 93.69 93 VAL B O 1
ATOM 2551 N N . ASP B 1 94 ? 26.516 -1.3 -5.164 1 93.19 94 ASP B N 1
ATOM 2552 C CA . ASP B 1 94 ? 27.75 -1.162 -5.938 1 93.19 94 ASP B CA 1
ATOM 2553 C C . ASP B 1 94 ? 28.812 -2.141 -5.453 1 93.19 94 ASP B C 1
ATOM 2555 O O . ASP B 1 94 ? 29.453 -2.82 -6.258 1 93.19 94 ASP B O 1
ATOM 2559 N N . ASN B 1 95 ? 28.969 -2.254 -4.207 1 93.12 95 ASN B N 1
ATOM 2560 C CA . ASN B 1 95 ? 30 -3.088 -3.621 1 93.12 95 ASN B CA 1
ATOM 2561 C C . ASN B 1 95 ? 29.75 -4.57 -3.873 1 93.12 95 ASN B C 1
ATOM 2563 O O . ASN B 1 95 ? 30.688 -5.359 -3.98 1 93.12 95 ASN B O 1
ATOM 2567 N N . ASN B 1 96 ? 28.5 -4.891 -3.99 1 91.5 96 ASN B N 1
ATOM 2568 C CA . ASN B 1 96 ? 28.156 -6.297 -4.184 1 91.5 96 ASN B CA 1
ATOM 2569 C C . ASN B 1 96 ? 27.891 -6.613 -5.652 1 91.5 96 ASN B C 1
ATOM 2571 O O . ASN B 1 96 ? 27.531 -7.738 -5.996 1 91.5 96 ASN B O 1
ATOM 2575 N N . GLY B 1 97 ? 28.031 -5.637 -6.492 1 89 97 GLY B N 1
ATOM 2576 C CA . GLY B 1 97 ? 27.938 -5.816 -7.934 1 89 97 GLY B CA 1
ATOM 2577 C C . GLY B 1 97 ? 26.547 -6.234 -8.391 1 89 97 GLY B C 1
ATOM 2578 O O . GLY B 1 97 ? 26.406 -7.078 -9.273 1 89 97 GLY B O 1
ATOM 2579 N N . ILE B 1 98 ? 25.547 -5.699 -7.719 1 91 98 ILE B N 1
ATOM 2580 C CA . ILE B 1 98 ? 24.188 -6.047 -8.086 1 91 98 ILE B CA 1
ATOM 2581 C C . ILE B 1 98 ? 23.719 -5.184 -9.258 1 91 98 ILE B C 1
ATOM 2583 O O . ILE B 1 98 ? 23.219 -4.07 -9.062 1 91 98 ILE B O 1
ATOM 2587 N N . SER B 1 99 ? 23.75 -5.652 -10.453 1 90.44 99 SER B N 1
ATOM 2588 C CA . SER B 1 99 ? 23.516 -4.848 -11.648 1 90.44 99 SER B CA 1
ATOM 2589 C C . SER B 1 99 ? 22.062 -4.973 -12.117 1 90.44 99 SER B C 1
ATOM 2591 O O . SER B 1 99 ? 21.609 -4.195 -12.961 1 90.44 99 SER B O 1
ATOM 2593 N N . GLN B 1 100 ? 21.375 -5.91 -11.547 1 92.19 100 GLN B N 1
ATOM 2594 C CA . GLN B 1 100 ? 20.031 -6.211 -12.031 1 92.19 100 GLN B CA 1
ATOM 2595 C C . GLN B 1 100 ? 19 -5.258 -11.43 1 92.19 100 GLN B C 1
ATOM 2597 O O . GLN B 1 100 ? 17.828 -5.316 -11.766 1 92.19 100 GLN B O 1
ATOM 2602 N N . VAL B 1 101 ? 19.516 -4.363 -10.516 1 94.62 101 VAL B N 1
ATOM 2603 C CA . VAL B 1 101 ? 18.547 -3.508 -9.836 1 94.62 101 VAL B CA 1
ATOM 2604 C C . VAL B 1 101 ? 18.938 -2.043 -10.016 1 94.62 101 VAL B C 1
ATOM 2606 O O . VAL B 1 101 ? 20.109 -1.735 -10.297 1 94.62 101 VAL B O 1
ATOM 2609 N N . ASN B 1 102 ? 17.969 -1.164 -9.953 1 94.81 102 ASN B N 1
ATOM 2610 C CA . ASN B 1 102 ? 18.172 0.278 -9.852 1 94.81 102 ASN B CA 1
ATOM 2611 C C . ASN B 1 102 ? 17.703 0.817 -8.5 1 94.81 102 ASN B C 1
ATOM 2613 O O . ASN B 1 102 ? 16.688 0.367 -7.969 1 94.81 102 ASN B O 1
ATOM 2617 N N . VAL B 1 103 ? 18.484 1.766 -7.98 1 96.19 103 VAL B N 1
ATOM 2618 C CA . VAL B 1 103 ? 18.125 2.324 -6.68 1 96.19 103 VAL B CA 1
ATOM 2619 C C . VAL B 1 103 ? 17.797 3.811 -6.828 1 96.19 103 VAL B C 1
ATOM 2621 O O . VAL B 1 103 ? 18.469 4.523 -7.586 1 96.19 103 VAL B O 1
ATOM 2624 N N . TYR B 1 104 ? 16.828 4.262 -6.09 1 95.31 104 TYR B N 1
ATOM 2625 C CA . TYR B 1 104 ? 16.406 5.656 -6.172 1 95.31 104 TYR B CA 1
ATOM 2626 C C . TYR B 1 104 ? 16.172 6.234 -4.781 1 95.31 104 TYR B C 1
ATOM 2628 O O . TYR B 1 104 ? 15.781 5.512 -3.859 1 95.31 104 TYR B O 1
ATOM 2636 N N . ARG B 1 105 ? 16.391 7.594 -4.719 1 94.06 105 ARG B N 1
ATOM 2637 C CA . ARG B 1 105 ? 15.984 8.367 -3.549 1 94.06 105 ARG B CA 1
ATOM 2638 C C . ARG B 1 105 ? 14.547 8.867 -3.693 1 94.06 105 ARG B C 1
ATOM 2640 O O . ARG B 1 105 ? 14.211 9.508 -4.688 1 94.06 105 ARG B O 1
ATOM 2647 N N . GLU B 1 106 ? 13.75 8.438 -2.746 1 91.81 106 GLU B N 1
ATOM 2648 C CA . GLU B 1 106 ? 12.359 8.875 -2.742 1 91.81 106 GLU B CA 1
ATOM 2649 C C . GLU B 1 106 ? 12.133 9.977 -1.707 1 91.81 106 GLU B C 1
ATOM 2651 O O . GLU B 1 106 ? 13.062 10.367 -0.997 1 91.81 106 GLU B O 1
ATOM 2656 N N . ASP B 1 107 ? 10.961 10.523 -1.714 1 82.94 107 ASP B N 1
ATOM 2657 C CA . ASP B 1 107 ? 10.641 11.602 -0.783 1 82.94 107 ASP B CA 1
ATOM 2658 C C . ASP B 1 107 ? 10.664 11.109 0.662 1 82.94 107 ASP B C 1
ATOM 2660 O O . ASP B 1 107 ? 11.156 11.805 1.552 1 82.94 107 ASP B O 1
ATOM 2664 N N . THR B 1 108 ? 10.156 9.922 0.873 1 87 108 THR B N 1
ATOM 2665 C CA . THR B 1 108 ? 10.031 9.438 2.242 1 87 108 THR B CA 1
ATOM 2666 C C . THR B 1 108 ? 10.805 8.125 2.422 1 87 108 THR B C 1
ATOM 2668 O O . THR B 1 108 ? 10.445 7.301 3.262 1 87 108 THR B O 1
ATOM 2671 N N . GLY B 1 109 ? 11.844 7.926 1.554 1 93.88 109 GLY B N 1
ATOM 2672 C CA . GLY B 1 109 ? 12.633 6.707 1.663 1 93.88 109 GLY B CA 1
ATOM 2673 C C . GLY B 1 109 ? 13.516 6.461 0.456 1 93.88 109 GLY B C 1
ATOM 2674 O O . GLY B 1 109 ? 13.977 7.402 -0.189 1 93.88 109 GLY B O 1
ATOM 2675 N N . VAL B 1 110 ? 13.906 5.184 0.352 1 96 110 VAL B N 1
ATOM 2676 C CA . VAL B 1 110 ? 14.711 4.734 -0.781 1 96 110 VAL B CA 1
ATOM 2677 C C . VAL B 1 110 ? 14.07 3.508 -1.419 1 96 110 VAL B C 1
ATOM 2679 O O . VAL B 1 110 ? 13.344 2.764 -0.756 1 96 110 VAL B O 1
ATOM 2682 N N . SER B 1 111 ? 14.32 3.383 -2.738 1 97.19 111 SER B N 1
ATOM 2683 C CA . SER B 1 111 ? 13.672 2.262 -3.41 1 97.19 111 SER B CA 1
ATOM 2684 C C . SER B 1 111 ? 14.664 1.481 -4.266 1 97.19 111 SER B C 1
ATOM 2686 O O . SER B 1 111 ? 15.641 2.047 -4.766 1 97.19 111 SER B O 1
ATOM 2688 N N . VAL B 1 112 ? 14.383 0.194 -4.34 1 96.88 112 VAL B N 1
ATOM 2689 C CA . VAL B 1 112 ? 15.047 -0.729 -5.254 1 96.88 112 VAL B CA 1
ATOM 2690 C C . VAL B 1 112 ? 14.062 -1.192 -6.324 1 96.88 112 VAL B C 1
ATOM 2692 O O . VAL B 1 112 ? 13 -1.739 -6.008 1 96.88 112 VAL B O 1
ATOM 2695 N N . VAL B 1 113 ? 14.406 -0.97 -7.555 1 97.19 113 VAL B N 1
ATOM 2696 C CA . VAL B 1 113 ? 13.523 -1.316 -8.664 1 97.19 113 VAL B CA 1
ATOM 2697 C C . VAL B 1 113 ? 14.102 -2.504 -9.43 1 97.19 113 VAL B C 1
ATOM 2699 O O . VAL B 1 113 ? 15.266 -2.479 -9.844 1 97.19 113 VAL B O 1
ATOM 2702 N N . ILE B 1 114 ? 13.266 -3.52 -9.578 1 95.62 114 ILE B N 1
ATOM 2703 C CA . ILE B 1 114 ? 13.617 -4.711 -10.336 1 95.62 114 ILE B CA 1
ATOM 2704 C C . ILE B 1 114 ? 12.633 -4.902 -11.492 1 95.62 114 ILE B C 1
ATOM 2706 O O . ILE B 1 114 ? 11.422 -4.898 -11.281 1 95.62 114 ILE B O 1
ATOM 2710 N N . VAL B 1 115 ? 13.219 -5.07 -12.664 1 93.5 115 VAL B N 1
ATOM 2711 C CA . VAL B 1 115 ? 12.344 -5.297 -13.812 1 93.5 115 VAL B CA 1
ATOM 2712 C C . VAL B 1 115 ? 11.664 -6.66 -13.688 1 93.5 115 VAL B C 1
ATOM 2714 O O . VAL B 1 115 ? 12.297 -7.637 -13.281 1 93.5 115 VAL B O 1
ATOM 2717 N N . ASP B 1 116 ? 10.461 -6.695 -14.039 1 92.69 116 ASP B N 1
ATOM 2718 C CA . ASP B 1 116 ? 9.547 -7.785 -13.703 1 92.69 116 ASP B CA 1
ATOM 2719 C C . ASP B 1 116 ? 9.977 -9.086 -14.383 1 92.69 116 ASP B C 1
ATOM 2721 O O . ASP B 1 116 ? 9.836 -10.164 -13.805 1 92.69 116 ASP B O 1
ATOM 2725 N N . ASN B 1 117 ? 10.555 -9.023 -15.594 1 92.31 117 ASN B N 1
ATOM 2726 C CA . ASN B 1 117 ? 10.891 -10.227 -16.344 1 92.31 117 ASN B CA 1
ATOM 2727 C C . ASN B 1 117 ? 12 -11.016 -15.656 1 92.31 117 ASN B C 1
ATOM 2729 O O . ASN B 1 117 ? 12.203 -12.195 -15.953 1 92.31 117 ASN B O 1
ATOM 2733 N N . LEU B 1 118 ? 12.727 -10.344 -14.828 1 93.31 118 LEU B N 1
ATOM 2734 C CA . LEU B 1 118 ? 13.75 -11.039 -14.047 1 93.31 118 LEU B CA 1
ATOM 2735 C C . LEU B 1 118 ? 13.125 -11.82 -12.898 1 93.31 118 LEU B C 1
ATOM 2737 O O . LEU B 1 118 ? 13.75 -12.719 -12.336 1 93.31 118 LEU B O 1
ATOM 2741 N N . ILE B 1 119 ? 11.914 -11.5 -12.539 1 95.12 119 ILE B N 1
ATOM 2742 C CA . ILE B 1 119 ? 11.305 -12.047 -11.336 1 95.12 119 ILE B CA 1
ATOM 2743 C C . ILE B 1 119 ? 10.18 -13.008 -11.719 1 95.12 119 ILE B C 1
ATOM 2745 O O . ILE B 1 119 ? 10.008 -14.055 -11.086 1 95.12 119 ILE B O 1
ATOM 2749 N N . PHE B 1 120 ? 9.406 -12.609 -12.711 1 95.44 120 PHE B N 1
ATOM 2750 C CA . PHE B 1 120 ? 8.195 -13.359 -13.031 1 95.44 120 PHE B CA 1
ATOM 2751 C C . PHE B 1 120 ? 8.117 -13.656 -14.523 1 95.44 120 PHE B C 1
ATOM 2753 O O . PHE B 1 120 ? 8.672 -12.914 -15.336 1 95.44 120 PHE B O 1
ATOM 2760 N N . ASP B 1 121 ? 7.34 -14.719 -14.859 1 92.75 121 ASP B N 1
ATOM 2761 C CA . ASP B 1 121 ? 6.902 -14.922 -16.234 1 92.75 121 ASP B CA 1
ATOM 2762 C C . ASP B 1 121 ? 5.688 -14.055 -16.562 1 92.75 121 ASP B C 1
ATOM 2764 O O . ASP B 1 121 ? 5 -13.578 -15.656 1 92.75 121 ASP B O 1
ATOM 2768 N N . THR B 1 122 ? 5.469 -13.852 -17.844 1 87.69 122 THR B N 1
ATOM 2769 C CA . THR B 1 122 ? 4.332 -13.039 -18.266 1 87.69 122 THR B CA 1
ATOM 2770 C C . THR B 1 122 ? 3.029 -13.594 -17.703 1 87.69 122 THR B C 1
ATOM 2772 O O . THR B 1 122 ? 2.775 -14.797 -17.781 1 87.69 122 THR B O 1
ATOM 2775 N N . GLY B 1 123 ? 2.287 -12.773 -17.094 1 89.25 123 GLY B N 1
ATOM 2776 C CA . GLY B 1 123 ? 0.979 -13.148 -16.578 1 89.25 123 GLY B CA 1
ATOM 2777 C C . GLY B 1 123 ? 1.053 -14.055 -15.359 1 89.25 123 GLY B C 1
ATOM 2778 O O . GLY B 1 123 ? 0.05 -14.656 -14.961 1 89.25 123 GLY B O 1
ATOM 2779 N N . ASP B 1 124 ? 2.166 -14.18 -14.836 1 92.5 124 ASP B N 1
ATOM 2780 C CA . ASP B 1 124 ? 2.395 -15.07 -13.703 1 92.5 124 ASP B CA 1
ATOM 2781 C C . ASP B 1 124 ? 2.939 -14.297 -12.5 1 92.5 124 ASP B C 1
ATOM 2783 O O . ASP B 1 124 ? 3.535 -13.234 -12.664 1 92.5 124 ASP B O 1
ATOM 2787 N N . ALA B 1 125 ? 2.641 -14.805 -11.352 1 94 125 ALA B N 1
ATOM 2788 C CA . ALA B 1 125 ? 3.117 -14.141 -10.141 1 94 125 ALA B CA 1
ATOM 2789 C C . ALA B 1 125 ? 4.055 -15.055 -9.352 1 94 125 ALA B C 1
ATOM 2791 O O . ALA B 1 125 ? 4.5 -14.695 -8.258 1 94 125 ALA B O 1
ATOM 2792 N N . ASN B 1 126 ? 4.344 -16.203 -9.844 1 93.06 126 ASN B N 1
ATOM 2793 C CA . ASN B 1 126 ? 5.328 -17.062 -9.195 1 93.06 126 ASN B CA 1
ATOM 2794 C C . ASN B 1 126 ? 6.75 -16.547 -9.391 1 93.06 126 ASN B C 1
ATOM 2796 O O . ASN B 1 126 ? 7.16 -16.25 -10.516 1 93.06 126 ASN B O 1
ATOM 2800 N N . VAL B 1 127 ? 7.484 -16.484 -8.312 1 94.12 127 VAL B N 1
ATOM 2801 C CA . VAL B 1 127 ? 8.844 -15.969 -8.375 1 94.12 127 VAL B CA 1
ATOM 2802 C C . VAL B 1 127 ? 9.766 -17 -9.031 1 94.12 127 VAL B C 1
ATOM 2804 O O . VAL B 1 127 ? 9.82 -18.156 -8.602 1 94.12 127 VAL B O 1
ATOM 2807 N N . LYS B 1 128 ? 10.523 -16.531 -10.031 1 94.56 128 LYS B N 1
ATOM 2808 C CA . LYS B 1 128 ? 11.461 -17.406 -10.734 1 94.56 128 LYS B CA 1
ATOM 2809 C C . LYS B 1 128 ? 12.648 -17.75 -9.852 1 94.56 128 LYS B C 1
ATOM 2811 O O . LYS B 1 128 ? 13.062 -16.953 -9.008 1 94.56 128 LYS B O 1
ATOM 2816 N N . PRO B 1 129 ? 13.266 -18.906 -10.109 1 91.44 129 PRO B N 1
ATOM 2817 C CA . PRO B 1 129 ? 14.461 -19.281 -9.359 1 91.44 129 PRO B CA 1
ATOM 2818 C C . PRO B 1 129 ? 15.594 -18.266 -9.508 1 91.44 129 PRO B C 1
ATOM 2820 O O . PRO B 1 129 ? 16.297 -17.969 -8.539 1 91.44 129 PRO B O 1
ATOM 2823 N N . GLU B 1 130 ? 15.758 -17.719 -10.68 1 89.12 130 GLU B N 1
ATOM 2824 C CA . GLU B 1 130 ? 16.812 -16.75 -10.945 1 89.12 130 GLU B CA 1
ATOM 2825 C C . GLU B 1 130 ? 16.625 -15.484 -10.109 1 89.12 130 GLU B C 1
ATOM 2827 O O . GLU B 1 130 ? 17.594 -14.852 -9.703 1 89.12 130 GLU B O 1
ATOM 2832 N N . ALA B 1 131 ? 15.383 -15.141 -9.852 1 90.12 131 ALA B N 1
ATOM 2833 C CA . ALA B 1 131 ? 15.07 -13.953 -9.07 1 90.12 131 ALA B CA 1
ATOM 2834 C C . ALA B 1 131 ? 15.484 -14.133 -7.609 1 90.12 131 ALA B C 1
ATOM 2836 O O . ALA B 1 131 ? 15.828 -13.164 -6.93 1 90.12 131 ALA B O 1
ATOM 2837 N N . LYS B 1 132 ? 15.43 -15.297 -7.172 1 89.12 132 LYS B N 1
ATOM 2838 C CA . LYS B 1 132 ? 15.82 -15.594 -5.797 1 89.12 132 LYS B CA 1
ATOM 2839 C C . LYS B 1 132 ? 17.281 -15.203 -5.539 1 89.12 132 LYS B C 1
ATOM 2841 O O . LYS B 1 132 ? 17.609 -14.727 -4.449 1 89.12 132 LYS B O 1
ATOM 2846 N N . GLY B 1 133 ? 18.141 -15.375 -6.594 1 88.44 133 GLY B N 1
ATOM 2847 C CA . GLY B 1 133 ? 19.516 -14.938 -6.484 1 88.44 133 GLY B CA 1
ATOM 2848 C C . GLY B 1 133 ? 19.656 -13.43 -6.316 1 88.44 133 GLY B C 1
ATOM 2849 O O . GLY B 1 133 ? 20.469 -12.961 -5.516 1 88.44 133 GLY B O 1
ATOM 2850 N N . ILE B 1 134 ? 18.844 -12.742 -7 1 89.5 134 ILE B N 1
ATOM 2851 C CA . ILE B 1 134 ? 18.859 -11.289 -6.926 1 89.5 134 ILE B CA 1
ATOM 2852 C C . ILE B 1 134 ? 18.422 -10.836 -5.535 1 89.5 134 ILE B C 1
ATOM 2854 O O . ILE B 1 134 ? 19.078 -10.008 -4.902 1 89.5 134 ILE B O 1
ATOM 2858 N N . ILE B 1 135 ? 17.375 -11.359 -5.047 1 90.25 135 ILE B N 1
ATOM 2859 C CA . ILE B 1 135 ? 16.812 -11 -3.752 1 90.25 135 ILE B CA 1
ATOM 2860 C C . ILE B 1 135 ? 17.797 -11.344 -2.639 1 90.25 135 ILE B C 1
ATOM 2862 O O . ILE B 1 135 ? 17.953 -10.578 -1.684 1 90.25 135 ILE B O 1
ATOM 2866 N N . SER B 1 136 ? 18.453 -12.422 -2.809 1 91.75 136 SER B N 1
ATOM 2867 C CA . SER B 1 136 ? 19.422 -12.844 -1.813 1 91.75 136 SER B CA 1
ATOM 2868 C C . SER B 1 136 ? 20.547 -11.82 -1.662 1 91.75 136 SER B C 1
ATOM 2870 O O . SER B 1 136 ? 21.062 -11.609 -0.561 1 91.75 136 SER B O 1
ATOM 2872 N N . GLN B 1 137 ? 20.844 -11.211 -2.715 1 91.31 137 GLN B N 1
ATOM 2873 C CA . GLN B 1 137 ? 21.906 -10.211 -2.691 1 91.31 137 GLN B CA 1
ATOM 2874 C C . GLN B 1 137 ? 21.453 -8.938 -1.993 1 91.31 137 GLN B C 1
ATOM 2876 O O . GLN B 1 137 ? 22.281 -8.188 -1.466 1 91.31 137 GLN B O 1
ATOM 2881 N N . LEU B 1 138 ? 20.172 -8.727 -1.955 1 92.88 138 LEU B N 1
ATOM 2882 C CA . LEU B 1 138 ? 19.625 -7.48 -1.414 1 92.88 138 LEU B CA 1
ATOM 2883 C C . LEU B 1 138 ? 19.266 -7.641 0.057 1 92.88 138 LEU B C 1
ATOM 2885 O O . LEU B 1 138 ? 19.188 -6.656 0.794 1 92.88 138 LEU B O 1
ATOM 2889 N N . VAL B 1 139 ? 19.031 -8.812 0.484 1 92 139 VAL B N 1
ATOM 2890 C CA . VAL B 1 139 ? 18.422 -9.094 1.775 1 92 139 VAL B CA 1
ATOM 2891 C C . VAL B 1 139 ? 19.328 -8.625 2.902 1 92 139 VAL B C 1
ATOM 2893 O O . VAL B 1 139 ? 18.859 -8.172 3.947 1 92 139 VAL B O 1
ATOM 2896 N N . GLY B 1 140 ? 20.625 -8.75 2.686 1 91.06 140 GLY B N 1
ATOM 2897 C CA . GLY B 1 140 ? 21.547 -8.258 3.699 1 91.06 140 GLY B CA 1
ATOM 2898 C C . GLY B 1 140 ? 21.297 -6.812 4.082 1 91.06 140 GLY B C 1
ATOM 2899 O O . GLY B 1 140 ? 21.391 -6.449 5.254 1 91.06 140 GLY B O 1
ATOM 2900 N N . PHE B 1 141 ? 21 -6.066 3.082 1 92.94 141 PHE B N 1
ATOM 2901 C CA . PHE B 1 141 ? 20.703 -4.664 3.359 1 92.94 141 PHE B CA 1
ATOM 2902 C C . PHE B 1 141 ? 19.406 -4.531 4.164 1 92.94 141 PHE B C 1
ATOM 2904 O O . PHE B 1 141 ? 19.359 -3.799 5.152 1 92.94 141 PHE B O 1
ATOM 2911 N N . PHE B 1 142 ? 18.391 -5.223 3.811 1 93.12 142 PHE B N 1
ATOM 2912 C CA . PHE B 1 142 ? 17.094 -5.148 4.473 1 93.12 142 PHE B CA 1
ATOM 2913 C C . PHE B 1 142 ? 17.219 -5.559 5.938 1 93.12 142 PHE B C 1
ATOM 2915 O O . PHE B 1 142 ? 16.5 -5.031 6.793 1 93.12 142 PHE B O 1
ATOM 2922 N N . GLN B 1 143 ? 18.062 -6.469 6.137 1 91.75 143 GLN B N 1
ATOM 2923 C CA . GLN B 1 143 ? 18.234 -6.965 7.496 1 91.75 143 GLN B CA 1
ATOM 2924 C C . GLN B 1 143 ? 19.062 -5.992 8.328 1 91.75 143 GLN B C 1
ATOM 2926 O O . GLN B 1 143 ? 19.031 -6.043 9.562 1 91.75 143 GLN B O 1
ATOM 2931 N N . SER B 1 144 ? 19.797 -5.125 7.691 1 90.38 144 SER B N 1
ATOM 2932 C CA . SER B 1 144 ? 20.703 -4.223 8.391 1 90.38 144 SER B CA 1
ATOM 2933 C C . SER B 1 144 ? 19.984 -2.961 8.852 1 90.38 144 SER B C 1
ATOM 2935 O O . SER B 1 144 ? 20.547 -2.164 9.609 1 90.38 144 SER B O 1
ATOM 2937 N N . VAL B 1 145 ? 18.797 -2.777 8.383 1 90.62 145 VAL B N 1
ATOM 2938 C CA . VAL B 1 145 ? 18.031 -1.599 8.773 1 90.62 145 VAL B CA 1
ATOM 2939 C C . VAL B 1 145 ? 16.688 -2.023 9.336 1 90.62 145 VAL B C 1
ATOM 2941 O O . VAL B 1 145 ? 16.094 -3.01 8.883 1 90.62 145 VAL B O 1
ATOM 2944 N N . PRO B 1 146 ? 16.125 -1.253 10.266 1 92.06 146 PRO B N 1
ATOM 2945 C CA . PRO B 1 146 ? 14.852 -1.604 10.891 1 92.06 146 PRO B CA 1
ATOM 2946 C C . PRO B 1 146 ? 13.656 -1.012 10.156 1 92.06 146 PRO B C 1
ATOM 2948 O O . PRO B 1 146 ? 12.508 -1.239 10.555 1 92.06 146 PRO B O 1
ATOM 2951 N N . ASN B 1 147 ? 13.828 -0.339 9.062 1 94.44 147 ASN B N 1
ATOM 2952 C CA . ASN B 1 147 ? 12.812 0.465 8.383 1 94.44 147 ASN B CA 1
ATOM 2953 C C . ASN B 1 147 ? 11.68 -0.401 7.836 1 94.44 147 ASN B C 1
ATOM 2955 O O . ASN B 1 147 ? 11.906 -1.549 7.445 1 94.44 147 ASN B O 1
ATOM 2959 N N . PRO B 1 148 ? 10.492 0.172 7.793 1 96.44 148 PRO B N 1
ATOM 2960 C CA . PRO B 1 148 ? 9.422 -0.507 7.055 1 96.44 148 PRO B CA 1
ATOM 2961 C C . PRO B 1 148 ? 9.758 -0.704 5.578 1 96.44 148 PRO B C 1
ATOM 2963 O O . PRO B 1 148 ? 10.469 0.113 4.988 1 96.44 148 PRO B O 1
ATOM 2966 N N . ILE B 1 149 ? 9.234 -1.791 5.09 1 97.31 149 ILE B N 1
ATOM 2967 C CA . ILE B 1 149 ? 9.477 -2.127 3.688 1 97.31 149 ILE B CA 1
ATOM 2968 C C . ILE B 1 149 ? 8.141 -2.348 2.979 1 97.31 149 ILE B C 1
ATOM 2970 O O . ILE B 1 149 ? 7.312 -3.143 3.432 1 97.31 149 ILE B O 1
ATOM 2974 N N . VAL B 1 150 ? 7.938 -1.61 1.95 1 98.06 150 VAL B N 1
ATOM 2975 C CA . VAL B 1 150 ? 6.762 -1.78 1.103 1 98.06 150 VAL B CA 1
ATOM 2976 C C . VAL B 1 150 ? 7.168 -2.41 -0.227 1 98.06 150 VAL B C 1
ATOM 2978 O O . VAL B 1 150 ? 8.062 -1.907 -0.911 1 98.06 150 VAL B O 1
ATOM 2981 N N . VAL B 1 151 ? 6.527 -3.52 -0.535 1 98.25 151 VAL B N 1
ATOM 2982 C CA . VAL B 1 151 ? 6.762 -4.148 -1.831 1 98.25 151 VAL B CA 1
ATOM 2983 C C . VAL B 1 151 ? 5.621 -3.807 -2.785 1 98.25 151 VAL B C 1
ATOM 2985 O O . VAL B 1 151 ? 4.457 -4.113 -2.51 1 98.25 151 VAL B O 1
ATOM 2988 N N . GLU B 1 152 ? 6.023 -3.203 -3.906 1 98.5 152 GLU B N 1
ATOM 2989 C CA . GLU B 1 152 ? 5.031 -2.752 -4.875 1 98.5 152 GLU B CA 1
ATOM 2990 C C . GLU B 1 152 ? 5.113 -3.561 -6.168 1 98.5 152 GLU B C 1
ATOM 2992 O O . GLU B 1 152 ? 6.203 -3.801 -6.688 1 98.5 152 GLU B O 1
ATOM 2997 N N . GLY B 1 153 ? 3.945 -3.963 -6.613 1 98.19 153 GLY B N 1
ATOM 2998 C CA . GLY B 1 153 ? 3.842 -4.535 -7.945 1 98.19 153 GLY B CA 1
ATOM 2999 C C . GLY B 1 153 ? 3.252 -3.574 -8.961 1 98.19 153 GLY B C 1
ATOM 3000 O O . GLY B 1 153 ? 2.25 -2.91 -8.688 1 98.19 153 GLY B O 1
ATOM 3001 N N . HIS B 1 154 ? 3.885 -3.508 -10.109 1 98 154 HIS B N 1
ATOM 3002 C CA . HIS B 1 154 ? 3.422 -2.711 -11.242 1 98 154 HIS B CA 1
ATOM 3003 C C . HIS B 1 154 ? 3.33 -3.555 -12.508 1 98 154 HIS B C 1
ATOM 3005 O O . HIS B 1 154 ? 4.207 -4.379 -12.773 1 98 154 HIS B O 1
ATOM 3011 N N . THR B 1 155 ? 2.244 -3.307 -13.234 1 97.75 155 THR B N 1
ATOM 3012 C CA . THR B 1 155 ? 2.109 -3.955 -14.531 1 97.75 155 THR B CA 1
ATOM 3013 C C . THR B 1 155 ? 2.195 -2.93 -15.656 1 97.75 155 THR B C 1
ATOM 3015 O O . THR B 1 155 ? 2.236 -1.724 -15.406 1 97.75 155 THR B O 1
ATOM 3018 N N . ASP B 1 156 ? 2.412 -3.438 -16.875 1 96.5 156 ASP B N 1
ATOM 3019 C CA . ASP B 1 156 ? 2.154 -2.582 -18.016 1 96.5 156 ASP B CA 1
ATOM 3020 C C . ASP B 1 156 ? 0.659 -2.486 -18.312 1 96.5 156 ASP B C 1
ATOM 3022 O O . ASP B 1 156 ? -0.161 -3.004 -17.547 1 96.5 156 ASP B O 1
ATOM 3026 N N . SER B 1 157 ? 0.324 -1.854 -19.438 1 95.81 157 SER B N 1
ATOM 3027 C CA . SER B 1 157 ? -1.08 -1.514 -19.641 1 95.81 157 SER B CA 1
ATOM 3028 C C . SER B 1 157 ? -1.809 -2.617 -20.406 1 95.81 157 SER B C 1
ATOM 3030 O O . SER B 1 157 ? -3.016 -2.523 -20.641 1 95.81 157 SER B O 1
ATOM 3032 N N . ARG B 1 158 ? -1.074 -3.662 -20.844 1 95.5 158 ARG B N 1
ATOM 3033 C CA . ARG B 1 158 ? -1.76 -4.762 -21.531 1 95.5 158 ARG B CA 1
ATOM 3034 C C . ARG B 1 158 ? -2.689 -5.496 -20.562 1 95.5 158 ARG B C 1
ATOM 3036 O O . ARG B 1 158 ? -2.275 -5.898 -19.484 1 95.5 158 ARG B O 1
ATOM 3043 N N . PRO B 1 159 ? -3.975 -5.625 -20.938 1 94.62 159 PRO B N 1
ATOM 3044 C CA . PRO B 1 159 ? -4.938 -6.242 -20.031 1 94.62 159 PRO B CA 1
ATOM 3045 C C . PRO B 1 159 ? -4.66 -7.727 -19.797 1 94.62 159 PRO B C 1
ATOM 3047 O O . PRO B 1 159 ? -4.09 -8.398 -20.656 1 94.62 159 PRO B O 1
ATOM 3050 N N . ILE B 1 160 ? -5.035 -8.156 -18.625 1 93.75 160 ILE B N 1
ATOM 3051 C CA . ILE B 1 160 ? -5.051 -9.578 -18.297 1 93.75 160 ILE B CA 1
ATOM 3052 C C . ILE B 1 160 ? -6.418 -9.961 -17.734 1 93.75 160 ILE B C 1
ATOM 3054 O O . ILE B 1 160 ? -7.031 -9.188 -17 1 93.75 160 ILE B O 1
ATOM 3058 N N . HIS B 1 161 ? -6.934 -11.148 -18.172 1 92.94 161 HIS B N 1
ATOM 3059 C CA . HIS B 1 161 ? -8.172 -11.719 -17.656 1 92.94 161 HIS B CA 1
ATOM 3060 C C . HIS B 1 161 ? -8.117 -13.242 -17.641 1 92.94 161 HIS B C 1
ATOM 3062 O O . HIS B 1 161 ? -8.344 -13.883 -18.672 1 92.94 161 HIS B O 1
ATOM 3068 N N . ASN B 1 162 ? -7.754 -13.766 -16.516 1 89.69 162 ASN B N 1
ATOM 3069 C CA . ASN B 1 162 ? -7.785 -15.219 -16.359 1 89.69 162 ASN B CA 1
ATOM 3070 C C . ASN B 1 162 ? -8.328 -15.625 -15 1 89.69 162 ASN B C 1
ATOM 3072 O O . ASN B 1 162 ? -8.781 -14.781 -14.227 1 89.69 162 ASN B O 1
ATOM 3076 N N . GLU B 1 163 ? -8.461 -16.844 -14.727 1 84.94 163 GLU B N 1
ATOM 3077 C CA . GLU B 1 163 ? -9.102 -17.359 -13.523 1 84.94 163 GLU B CA 1
ATOM 3078 C C . GLU B 1 163 ? -8.391 -16.891 -12.266 1 84.94 163 GLU B C 1
ATOM 3080 O O . GLU B 1 163 ? -9.031 -16.609 -11.25 1 84.94 163 GLU B O 1
ATOM 3085 N N . LYS B 1 164 ? -7.152 -16.766 -12.375 1 86.69 164 LYS B N 1
ATOM 3086 C CA . LYS B 1 164 ? -6.359 -16.406 -11.203 1 86.69 164 LYS B CA 1
ATOM 3087 C C . LYS B 1 164 ? -6.293 -14.898 -11.023 1 86.69 164 LYS B C 1
ATOM 3089 O O . LYS B 1 164 ? -6.348 -14.398 -9.898 1 86.69 164 LYS B O 1
ATOM 3094 N N . PHE B 1 165 ? -6.195 -14.258 -12.164 1 92.44 165 PHE B N 1
ATOM 3095 C CA . PHE B 1 165 ? -6.047 -12.812 -12.141 1 92.44 165 PHE B CA 1
ATOM 3096 C C . PHE B 1 165 ? -7.094 -12.141 -13.023 1 92.44 165 PHE B C 1
ATOM 3098 O O . PHE B 1 165 ? -6.863 -11.93 -14.219 1 92.44 165 PHE B O 1
ATOM 3105 N N . PRO B 1 166 ? -8.164 -11.703 -12.383 1 92.19 166 PRO B N 1
ATOM 3106 C CA . PRO B 1 166 ? -9.219 -11.039 -13.141 1 92.19 166 PRO B CA 1
ATOM 3107 C C . PRO B 1 166 ? -8.75 -9.742 -13.797 1 92.19 166 PRO B C 1
ATOM 3109 O O . PRO B 1 166 ? -9.328 -9.297 -14.789 1 92.19 166 PRO B O 1
ATOM 3112 N N . SER B 1 167 ? -7.762 -9.141 -13.203 1 95.12 167 SER B N 1
ATOM 3113 C CA . SER B 1 167 ? -7.195 -7.914 -13.766 1 95.12 167 SER B CA 1
ATOM 3114 C C . SER B 1 167 ? -5.746 -7.73 -13.328 1 95.12 167 SER B C 1
ATOM 3116 O O . SER B 1 167 ? -5.191 -8.578 -12.625 1 95.12 167 SER B O 1
ATOM 3118 N N . ASN B 1 168 ? -5.188 -6.598 -13.766 1 96.88 168 ASN B N 1
ATOM 3119 C CA . ASN B 1 168 ? -3.82 -6.242 -13.398 1 96.88 168 ASN B CA 1
ATOM 3120 C C . ASN B 1 168 ? -3.719 -5.867 -11.922 1 96.88 168 ASN B C 1
ATOM 3122 O O . ASN B 1 168 ? -2.621 -5.828 -11.359 1 96.88 168 ASN B O 1
ATOM 3126 N N . TRP B 1 169 ? -4.855 -5.578 -11.281 1 97.19 169 TRP B N 1
ATOM 3127 C CA . TRP B 1 169 ? -4.848 -5.277 -9.852 1 97.19 169 TRP B CA 1
ATOM 3128 C C . TRP B 1 169 ? -4.473 -6.512 -9.039 1 97.19 169 TRP B C 1
ATOM 3130 O O . TRP B 1 169 ? -3.58 -6.457 -8.188 1 97.19 169 TRP B O 1
ATOM 3140 N N . GLU B 1 170 ? -5.145 -7.605 -9.391 1 94.75 170 GLU B N 1
ATOM 3141 C CA . GLU B 1 170 ? -4.848 -8.844 -8.672 1 94.75 170 GLU B CA 1
ATOM 3142 C C . GLU B 1 170 ? -3.443 -9.344 -9 1 94.75 170 GLU B C 1
ATOM 3144 O O . GLU B 1 170 ? -2.732 -9.836 -8.125 1 94.75 170 GLU B O 1
ATOM 3149 N N . LEU B 1 171 ? -3.061 -9.195 -10.203 1 95.88 171 LEU B N 1
ATOM 3150 C CA . LEU B 1 171 ? -1.738 -9.648 -10.617 1 95.88 171 LEU B CA 1
ATOM 3151 C C . LEU B 1 171 ? -0.643 -8.883 -9.883 1 95.88 171 LEU B C 1
ATOM 3153 O O . LEU B 1 171 ? 0.25 -9.484 -9.281 1 95.88 171 LEU B O 1
ATOM 3157 N N . SER B 1 172 ? -0.708 -7.582 -9.961 1 97.94 172 SER B N 1
ATOM 3158 C CA . SER B 1 172 ? 0.307 -6.758 -9.312 1 97.94 172 SER B CA 1
ATOM 3159 C C . SER B 1 172 ? 0.348 -7.008 -7.812 1 97.94 172 SER B C 1
ATOM 3161 O O . SER B 1 172 ? 1.427 -7.086 -7.219 1 97.94 172 SER B O 1
ATOM 3163 N N . SER B 1 173 ? -0.778 -7.16 -7.191 1 97.88 173 SER B N 1
ATOM 3164 C CA . SER B 1 173 ? -0.865 -7.445 -5.762 1 97.88 173 SER B CA 1
ATOM 3165 C C . SER B 1 173 ? -0.261 -8.805 -5.434 1 97.88 173 SER B C 1
ATOM 3167 O O . SER B 1 173 ? 0.466 -8.945 -4.445 1 97.88 173 SER B O 1
ATOM 3169 N N . ALA B 1 174 ? -0.561 -9.773 -6.223 1 95.12 174 ALA B N 1
ATOM 3170 C CA . ALA B 1 174 ? -0.034 -11.117 -6 1 95.12 174 ALA B CA 1
ATOM 3171 C C . ALA B 1 174 ? 1.486 -11.141 -6.133 1 95.12 174 ALA B C 1
ATOM 3173 O O . ALA B 1 174 ? 2.172 -11.812 -5.359 1 95.12 174 ALA B O 1
ATOM 3174 N N . ARG B 1 175 ? 1.968 -10.445 -7.098 1 96.06 175 ARG B N 1
ATOM 3175 C CA . ARG B 1 175 ? 3.412 -10.383 -7.301 1 96.06 175 ARG B CA 1
ATOM 3176 C C . ARG B 1 175 ? 4.105 -9.75 -6.098 1 96.06 175 ARG B C 1
ATOM 3178 O O . ARG B 1 175 ? 5.137 -10.25 -5.637 1 96.06 175 ARG B O 1
ATOM 3185 N N . ALA B 1 176 ? 3.508 -8.703 -5.574 1 98 176 ALA B N 1
ATOM 3186 C CA . ALA B 1 176 ? 4.031 -8.094 -4.355 1 98 176 ALA B CA 1
ATOM 3187 C C . ALA B 1 176 ? 3.984 -9.078 -3.188 1 98 176 ALA B C 1
ATOM 3189 O O . ALA B 1 176 ? 4.969 -9.234 -2.463 1 98 176 ALA B O 1
ATOM 3190 N N . ALA B 1 177 ? 2.914 -9.781 -3.023 1 96.75 177 ALA B N 1
ATOM 3191 C CA . ALA B 1 177 ? 2.734 -10.727 -1.921 1 96.75 177 ALA B CA 1
ATOM 3192 C C . ALA B 1 177 ? 3.725 -11.883 -2.023 1 96.75 177 ALA B C 1
ATOM 3194 O O . ALA B 1 177 ? 4.293 -12.312 -1.018 1 96.75 177 ALA B O 1
ATOM 3195 N N . ASN B 1 178 ? 3.926 -12.367 -3.229 1 94.88 178 ASN B N 1
ATOM 3196 C CA . ASN B 1 178 ? 4.836 -13.492 -3.402 1 94.88 178 ASN B CA 1
ATOM 3197 C C . ASN B 1 178 ? 6.277 -13.102 -3.092 1 94.88 178 ASN B C 1
ATOM 3199 O O . ASN B 1 178 ? 7.043 -13.898 -2.545 1 94.88 178 ASN B O 1
ATOM 3203 N N . MET B 1 179 ? 6.574 -11.906 -3.486 1 95 179 MET B N 1
ATOM 3204 C CA . MET B 1 179 ? 7.891 -11.406 -3.102 1 95 179 MET B CA 1
ATOM 3205 C C . MET B 1 179 ? 8.031 -11.352 -1.585 1 95 179 MET B C 1
ATOM 3207 O O . MET B 1 179 ? 9.07 -11.734 -1.039 1 95 179 MET B O 1
ATOM 3211 N N . ILE B 1 180 ? 7.059 -10.953 -0.901 1 96.44 180 ILE B N 1
ATOM 3212 C CA . ILE B 1 180 ? 7.051 -10.859 0.555 1 96.44 180 ILE B CA 1
ATOM 3213 C C . ILE B 1 180 ? 7.23 -12.25 1.159 1 96.44 180 ILE B C 1
ATOM 3215 O O . ILE B 1 180 ? 7.973 -12.422 2.127 1 96.44 180 ILE B O 1
ATOM 3219 N N . HIS B 1 181 ? 6.602 -13.234 0.601 1 94.69 181 HIS B N 1
ATOM 3220 C CA . HIS B 1 181 ? 6.777 -14.602 1.071 1 94.69 181 HIS B CA 1
ATOM 3221 C C . HIS B 1 181 ? 8.25 -15 1.062 1 94.69 181 HIS B C 1
ATOM 3223 O O . HIS B 1 181 ? 8.742 -15.602 2.021 1 94.69 181 HIS B O 1
ATOM 3229 N N . HIS B 1 182 ? 8.805 -14.633 0.011 1 92.75 182 HIS B N 1
ATOM 3230 C CA . HIS B 1 182 ? 10.219 -14.977 -0.101 1 92.75 182 HIS B CA 1
ATOM 3231 C C . HIS B 1 182 ? 11.047 -14.266 0.966 1 92.75 182 HIS B C 1
ATOM 3233 O O . HIS B 1 182 ? 11.914 -14.875 1.593 1 92.75 182 HIS B O 1
ATOM 3239 N N . LEU B 1 183 ? 10.789 -13.031 1.186 1 94.31 183 LEU B N 1
ATOM 3240 C CA . LEU B 1 183 ? 11.508 -12.25 2.186 1 94.31 183 LEU B CA 1
ATOM 3241 C C . LEU B 1 183 ? 11.328 -12.844 3.578 1 94.31 183 LEU B C 1
ATOM 3243 O O . LEU B 1 183 ? 12.273 -12.891 4.367 1 94.31 183 LEU B O 1
ATOM 3247 N N . ILE B 1 184 ? 10.156 -13.281 3.842 1 94.75 184 ILE B N 1
ATOM 3248 C CA . ILE B 1 184 ? 9.844 -13.805 5.168 1 94.75 184 ILE B CA 1
ATOM 3249 C C . ILE B 1 184 ? 10.406 -15.219 5.309 1 94.75 184 ILE B C 1
ATOM 3251 O O . ILE B 1 184 ? 11.203 -15.492 6.215 1 94.75 184 ILE B O 1
ATOM 3255 N N . GLU B 1 185 ? 10.086 -16.078 4.402 1 92.75 185 GLU B N 1
ATOM 3256 C CA . GLU B 1 185 ? 10.328 -17.5 4.551 1 92.75 185 GLU B CA 1
ATOM 3257 C C . GLU B 1 185 ? 11.797 -17.844 4.336 1 92.75 185 GLU B C 1
ATOM 3259 O O . GLU B 1 185 ? 12.344 -18.734 5.008 1 92.75 185 GLU B O 1
ATOM 3264 N N . VAL B 1 186 ? 12.391 -17.188 3.434 1 90.12 186 VAL B N 1
ATOM 3265 C CA . VAL B 1 186 ? 13.766 -17.531 3.084 1 90.12 186 VAL B CA 1
ATOM 3266 C C . VAL B 1 186 ? 14.742 -16.688 3.895 1 90.12 186 VAL B C 1
ATOM 3268 O O . VAL B 1 186 ? 15.781 -17.172 4.344 1 90.12 186 VAL B O 1
ATOM 3271 N N . TYR B 1 187 ? 14.297 -15.469 4.219 1 90.81 187 TYR B N 1
ATOM 3272 C CA . TYR B 1 187 ? 15.312 -14.57 4.75 1 90.81 187 TYR B CA 1
ATOM 3273 C C . TYR B 1 187 ? 14.914 -14.047 6.121 1 90.81 187 TYR B C 1
ATOM 3275 O O . TYR B 1 187 ? 15.602 -13.188 6.688 1 90.81 187 TYR B O 1
ATOM 3283 N N . ASN B 1 188 ? 13.844 -14.375 6.582 1 92.88 188 ASN B N 1
ATOM 3284 C CA . ASN B 1 188 ? 13.391 -14.102 7.941 1 92.88 188 ASN B CA 1
ATOM 3285 C C . ASN B 1 188 ? 13.211 -12.609 8.188 1 92.88 188 ASN B C 1
ATOM 3287 O O . ASN B 1 188 ? 13.547 -12.109 9.266 1 92.88 188 ASN B O 1
ATOM 3291 N N . VAL B 1 189 ? 12.797 -11.945 7.191 1 94.25 189 VAL B N 1
ATOM 3292 C CA . VAL B 1 189 ? 12.43 -10.547 7.398 1 94.25 189 VAL B CA 1
ATOM 3293 C C . VAL B 1 189 ? 11.156 -10.461 8.234 1 94.25 189 VAL B C 1
ATOM 3295 O O . VAL B 1 189 ? 10.195 -11.203 7.996 1 94.25 189 VAL B O 1
ATOM 3298 N N . ASP B 1 190 ? 11.195 -9.562 9.227 1 96.12 190 ASP B N 1
ATOM 3299 C CA . ASP B 1 190 ? 10.039 -9.414 10.117 1 96.12 190 ASP B CA 1
ATOM 3300 C C . ASP B 1 190 ? 8.797 -8.992 9.336 1 96.12 190 ASP B C 1
ATOM 3302 O O . ASP B 1 190 ? 8.781 -7.938 8.703 1 96.12 190 ASP B O 1
ATOM 3306 N N . ASP B 1 191 ? 7.754 -9.766 9.391 1 96 191 ASP B N 1
ATOM 3307 C CA . ASP B 1 191 ? 6.551 -9.531 8.602 1 96 191 ASP B CA 1
ATOM 3308 C C . ASP B 1 191 ? 5.855 -8.234 9.023 1 96 191 ASP B C 1
ATOM 3310 O O . ASP B 1 191 ? 5.137 -7.621 8.234 1 96 191 ASP B O 1
ATOM 3314 N N . LYS B 1 192 ? 6.047 -7.789 10.227 1 95.81 192 LYS B N 1
ATOM 3315 C CA . LYS B 1 192 ? 5.41 -6.57 10.719 1 95.81 192 LYS B CA 1
ATOM 3316 C C . LYS B 1 192 ? 5.945 -5.336 10 1 95.81 192 LYS B C 1
ATOM 3318 O O . LYS B 1 192 ? 5.332 -4.27 10.047 1 95.81 192 LYS B O 1
ATOM 3323 N N . ARG B 1 193 ? 7.078 -5.516 9.32 1 96.94 193 ARG B N 1
ATOM 3324 C CA . ARG B 1 193 ? 7.695 -4.414 8.594 1 96.94 193 ARG B CA 1
ATOM 3325 C C . ARG B 1 193 ? 7.191 -4.352 7.156 1 96.94 193 ARG B C 1
ATOM 3327 O O . ARG B 1 193 ? 7.5 -3.41 6.422 1 96.94 193 ARG B O 1
ATOM 3334 N N . LEU B 1 194 ? 6.379 -5.32 6.789 1 97.94 194 LEU B N 1
ATOM 3335 C CA . LEU B 1 194 ? 6.156 -5.512 5.363 1 97.94 194 LEU B CA 1
ATOM 3336 C C . LEU B 1 194 ? 4.727 -5.141 4.98 1 97.94 194 LEU B C 1
ATOM 3338 O O . LEU B 1 194 ? 3.809 -5.285 5.789 1 97.94 194 LEU B O 1
ATOM 3342 N N . ALA B 1 195 ? 4.559 -4.668 3.797 1 98.25 195 ALA B N 1
ATOM 3343 C CA . ALA B 1 195 ? 3.27 -4.422 3.152 1 98.25 195 ALA B CA 1
ATOM 3344 C C . ALA B 1 195 ? 3.328 -4.754 1.664 1 98.25 195 ALA B C 1
ATOM 3346 O O . ALA B 1 195 ? 4.32 -4.449 0.994 1 98.25 195 ALA B O 1
ATOM 3347 N N . ALA B 1 196 ? 2.279 -5.336 1.127 1 98.75 196 ALA B N 1
ATOM 3348 C CA . ALA B 1 196 ? 2.158 -5.625 -0.3 1 98.75 196 ALA B CA 1
ATOM 3349 C C . ALA B 1 196 ? 1.249 -4.609 -0.988 1 98.75 196 ALA B C 1
ATOM 3351 O O . ALA B 1 196 ? 0.091 -4.438 -0.598 1 98.75 196 ALA B O 1
ATOM 3352 N N . VAL B 1 197 ? 1.758 -4.008 -2.01 1 98.62 197 VAL B N 1
ATOM 3353 C CA . VAL B 1 197 ? 0.968 -2.988 -2.693 1 98.62 197 VAL B CA 1
ATOM 3354 C C . VAL B 1 197 ? 0.851 -3.332 -4.176 1 98.62 197 VAL B C 1
ATOM 3356 O O . VAL B 1 197 ? 1.85 -3.645 -4.828 1 98.62 197 VAL B O 1
ATOM 3359 N N . GLY B 1 198 ? -0.344 -3.311 -4.645 1 98.62 198 GLY B N 1
ATOM 3360 C CA . GLY B 1 198 ? -0.611 -3.43 -6.07 1 98.62 198 GLY B CA 1
ATOM 3361 C C . GLY B 1 198 ? -1.047 -2.123 -6.707 1 98.62 198 GLY B C 1
ATOM 3362 O O . GLY B 1 198 ? -1.989 -1.482 -6.238 1 98.62 198 GLY B O 1
ATOM 3363 N N . TYR B 1 199 ? -0.375 -1.754 -7.805 1 98.44 199 TYR B N 1
ATOM 3364 C CA . TYR B 1 199 ? -0.714 -0.508 -8.484 1 98.44 199 TYR B CA 1
ATOM 3365 C C . TYR B 1 199 ? -1.258 -0.781 -9.883 1 98.44 199 TYR B C 1
ATOM 3367 O O . TYR B 1 199 ? -1.641 0.148 -10.602 1 98.44 199 TYR B O 1
ATOM 3375 N N . ALA B 1 200 ? -1.284 -2.016 -10.25 1 98 200 ALA B N 1
ATOM 3376 C CA . ALA B 1 200 ? -1.655 -2.32 -11.633 1 98 200 ALA B CA 1
ATOM 3377 C C . ALA B 1 200 ? -0.868 -1.458 -12.617 1 98 200 ALA B C 1
ATOM 3379 O O . ALA B 1 200 ? 0.361 -1.378 -12.531 1 98 200 ALA B O 1
ATOM 3380 N N . ASP B 1 201 ? -1.485 -0.985 -13.633 1 97.88 201 ASP B N 1
ATOM 3381 C CA . ASP B 1 201 ? -0.811 -0.207 -14.664 1 97.88 201 ASP B CA 1
ATOM 3382 C C . ASP B 1 201 ? -0.991 1.291 -14.43 1 97.88 201 ASP B C 1
ATOM 3384 O O . ASP B 1 201 ? -0.813 2.096 -15.352 1 97.88 201 ASP B O 1
ATOM 3388 N N . THR B 1 202 ? -1.281 1.679 -13.227 1 97.75 202 THR B N 1
ATOM 3389 C CA . THR B 1 202 ? -1.775 3.031 -12.992 1 97.75 202 THR B CA 1
ATOM 3390 C C . THR B 1 202 ? -0.622 3.986 -12.703 1 97.75 202 THR B C 1
ATOM 3392 O O . THR B 1 202 ? -0.818 5.203 -12.625 1 97.75 202 THR B O 1
ATOM 3395 N N . LYS B 1 203 ? 0.569 3.5 -12.477 1 96.94 203 LYS B N 1
ATOM 3396 C CA . LYS B 1 203 ? 1.747 4.324 -12.227 1 96.94 203 LYS B CA 1
ATOM 3397 C C . LYS B 1 203 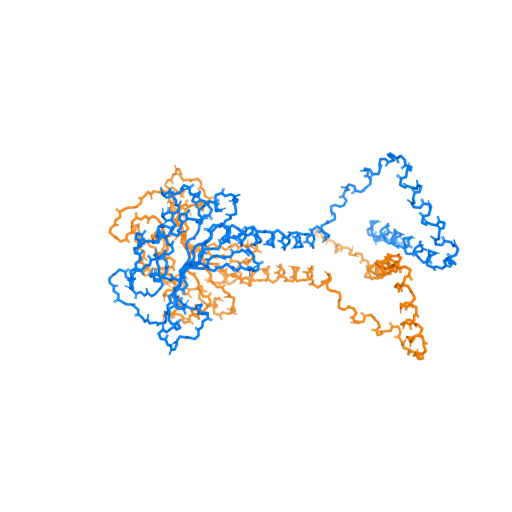? 2.863 4.008 -13.211 1 96.94 203 LYS B C 1
ATOM 3399 O O . LYS B 1 203 ? 3.957 3.604 -12.82 1 96.94 203 LYS B O 1
ATOM 3404 N N . PRO B 1 204 ? 2.645 4.273 -14.469 1 97.31 204 PRO B N 1
ATOM 3405 C CA . PRO B 1 204 ? 3.705 4.008 -15.445 1 97.31 204 PRO B CA 1
ATOM 3406 C C . PRO B 1 204 ? 4.879 4.98 -15.32 1 97.31 204 PRO B C 1
ATOM 3408 O O . PRO B 1 204 ? 4.676 6.164 -15.039 1 97.31 204 PRO B O 1
ATOM 3411 N N . ILE B 1 205 ? 6.082 4.477 -15.578 1 95.69 205 ILE B N 1
ATOM 3412 C CA . ILE B 1 205 ? 7.242 5.355 -15.5 1 95.69 205 ILE B CA 1
ATOM 3413 C C . ILE B 1 205 ? 7.621 5.832 -16.906 1 95.69 205 ILE B C 1
ATOM 3415 O O . ILE B 1 205 ? 8.398 6.777 -17.047 1 95.69 205 ILE B O 1
ATOM 3419 N N . VAL B 1 206 ? 7.16 5.148 -17.891 1 95.62 206 VAL B N 1
ATOM 3420 C CA . VAL B 1 206 ? 7.285 5.512 -19.297 1 95.62 206 VAL B CA 1
ATOM 3421 C C . VAL B 1 206 ? 5.957 5.266 -20.016 1 95.62 206 VAL B C 1
ATOM 3423 O O . VAL B 1 206 ? 5.09 4.562 -19.5 1 95.62 206 VAL B O 1
ATOM 3426 N N . PRO B 1 207 ? 5.801 5.902 -21.156 1 96.31 207 PRO B N 1
ATOM 3427 C CA . PRO B 1 207 ? 4.535 5.691 -21.859 1 96.31 207 PRO B CA 1
ATOM 3428 C C . PRO B 1 207 ? 4.289 4.223 -22.203 1 96.31 207 PRO B C 1
ATOM 3430 O O . PRO B 1 207 ? 5.234 3.488 -22.5 1 96.31 207 PRO B O 1
ATOM 3433 N N . ASN B 1 208 ? 3.057 3.828 -22.094 1 95.19 208 ASN B N 1
ATOM 3434 C CA . ASN B 1 208 ? 2.66 2.465 -22.438 1 95.19 208 ASN B CA 1
ATOM 3435 C C . ASN B 1 208 ? 2.373 2.314 -23.922 1 95.19 208 ASN B C 1
ATOM 3437 O O . ASN B 1 208 ? 1.264 1.946 -24.312 1 95.19 208 ASN B O 1
ATOM 3441 N N . ASP B 1 209 ? 3.406 2.447 -24.688 1 95.19 209 ASP B N 1
ATOM 3442 C CA . ASP B 1 209 ? 3.15 2.572 -26.125 1 95.19 209 ASP B CA 1
ATOM 3443 C C . ASP B 1 209 ? 4.102 1.69 -26.922 1 95.19 209 ASP B C 1
ATOM 3445 O O . ASP B 1 209 ? 4.094 1.723 -28.156 1 95.19 209 ASP B O 1
ATOM 3449 N N . SER B 1 210 ? 5.004 0.95 -26.297 1 95.94 210 SER B N 1
ATOM 3450 C CA . SER B 1 210 ? 5.949 0.085 -27 1 95.94 210 SER B CA 1
ATOM 3451 C C . SER B 1 210 ? 6.352 -1.104 -26.141 1 95.94 210 SER B C 1
ATOM 3453 O O . SER B 1 210 ? 6.223 -1.058 -24.906 1 95.94 210 SER B O 1
ATOM 3455 N N . PRO B 1 211 ? 6.832 -2.16 -26.781 1 94.31 211 PRO B N 1
ATOM 3456 C CA . PRO B 1 211 ? 7.293 -3.322 -26.016 1 94.31 211 PRO B CA 1
ATOM 3457 C C . PRO B 1 211 ? 8.406 -2.975 -25.031 1 94.31 211 PRO B C 1
ATOM 3459 O O . PRO B 1 211 ? 8.43 -3.496 -23.906 1 94.31 211 PRO B O 1
ATOM 3462 N N . GLN B 1 212 ? 9.25 -2.158 -25.5 1 93.88 212 GLN B N 1
ATOM 3463 C CA . GLN B 1 212 ? 10.344 -1.744 -24.625 1 93.88 212 GLN B CA 1
ATOM 3464 C C . GLN B 1 212 ? 9.812 -1.002 -23.406 1 93.88 212 GLN B C 1
ATOM 3466 O O . GLN B 1 212 ? 10.273 -1.231 -22.281 1 93.88 212 GLN B O 1
ATOM 3471 N N . ASN B 1 213 ? 8.82 -0.187 -23.609 1 95.94 213 ASN B N 1
ATOM 3472 C CA . ASN B 1 213 ? 8.242 0.586 -22.516 1 95.94 213 ASN B CA 1
ATOM 3473 C C . ASN B 1 213 ? 7.391 -0.289 -21.594 1 95.94 213 ASN B C 1
ATOM 3475 O O . ASN B 1 213 ? 7.355 -0.072 -20.391 1 95.94 213 ASN B O 1
ATOM 3479 N N . TRP B 1 214 ? 6.746 -1.25 -22.172 1 94.94 214 TRP B N 1
ATOM 3480 C CA . TRP B 1 214 ? 5.984 -2.195 -21.359 1 94.94 214 TRP B CA 1
ATOM 3481 C C . TRP B 1 214 ? 6.895 -2.926 -20.375 1 94.94 214 TRP B C 1
ATOM 3483 O O . TRP B 1 214 ? 6.543 -3.098 -19.203 1 94.94 214 TRP B O 1
ATOM 3493 N N . GLU B 1 215 ? 7.996 -3.246 -20.844 1 92.88 215 GLU B N 1
ATOM 3494 C CA . GLU B 1 215 ? 8.953 -3.963 -20 1 92.88 215 GLU B CA 1
ATOM 3495 C C . GLU B 1 215 ? 9.406 -3.105 -18.812 1 92.88 215 GLU B C 1
ATOM 3497 O O . GLU B 1 215 ? 9.531 -3.6 -17.703 1 92.88 215 GLU B O 1
ATOM 3502 N N . LYS B 1 216 ? 9.594 -1.886 -19.062 1 93.25 216 LYS B N 1
ATOM 3503 C CA . LYS B 1 216 ? 10.023 -0.976 -18 1 93.25 216 LYS B CA 1
ATOM 3504 C C . LYS B 1 216 ? 8.922 -0.754 -16.969 1 93.25 216 LYS B C 1
ATOM 3506 O O . LYS B 1 216 ? 9.195 -0.595 -15.781 1 93.25 216 LYS B O 1
ATOM 3511 N N . ASN B 1 217 ? 7.719 -0.735 -17.5 1 96.62 217 ASN B N 1
ATOM 3512 C CA . ASN B 1 217 ? 6.586 -0.487 -16.609 1 96.62 217 ASN B CA 1
ATOM 3513 C C . ASN B 1 217 ? 6.273 -1.703 -15.742 1 96.62 217 ASN B C 1
ATOM 3515 O O . ASN B 1 217 ? 5.777 -1.562 -14.625 1 96.62 217 ASN B O 1
ATOM 3519 N N . ARG B 1 218 ? 6.566 -2.869 -16.312 1 96.44 218 ARG B N 1
ATOM 3520 C CA . ARG B 1 218 ? 6.449 -4.082 -15.508 1 96.44 218 ARG B CA 1
ATOM 3521 C C . ARG B 1 218 ? 7.621 -4.211 -14.539 1 96.44 218 ARG B C 1
ATOM 3523 O O . ARG B 1 218 ? 8.727 -4.566 -14.938 1 96.44 218 ARG B O 1
ATOM 3530 N N . ARG B 1 219 ? 7.285 -3.932 -13.25 1 96.88 219 ARG B N 1
ATOM 3531 C CA . ARG B 1 219 ? 8.391 -3.881 -12.297 1 96.88 219 ARG B CA 1
ATOM 3532 C C . ARG B 1 219 ? 7.898 -4.152 -10.875 1 96.88 219 ARG B C 1
ATOM 3534 O O . ARG B 1 219 ? 6.715 -3.973 -10.578 1 96.88 219 ARG B O 1
ATOM 3541 N N . VAL B 1 220 ? 8.812 -4.574 -10.094 1 97.5 220 VAL B N 1
ATOM 3542 C CA . VAL B 1 220 ? 8.625 -4.648 -8.648 1 97.5 220 VAL B CA 1
ATOM 3543 C C . VAL B 1 220 ? 9.5 -3.609 -7.957 1 97.5 220 VAL B C 1
ATOM 3545 O O . VAL B 1 220 ? 10.688 -3.473 -8.281 1 97.5 220 VAL B O 1
ATOM 3548 N N . VAL B 1 221 ? 8.898 -2.891 -7.125 1 97.81 221 VAL B N 1
ATOM 3549 C CA . VAL B 1 221 ? 9.625 -1.884 -6.352 1 97.81 221 VAL B CA 1
ATOM 3550 C C . VAL B 1 221 ? 9.656 -2.287 -4.879 1 97.81 221 VAL B C 1
ATOM 3552 O O . VAL B 1 221 ? 8.617 -2.576 -4.285 1 97.81 221 VAL B O 1
ATOM 3555 N N . ILE B 1 222 ? 10.805 -2.395 -4.324 1 97.25 222 ILE B N 1
ATOM 3556 C CA . ILE B 1 222 ? 10.984 -2.559 -2.887 1 97.25 222 ILE B CA 1
ATOM 3557 C C . ILE B 1 222 ? 11.328 -1.213 -2.252 1 97.25 222 ILE B C 1
ATOM 3559 O O . ILE B 1 222 ? 12.438 -0.701 -2.428 1 97.25 222 ILE B O 1
ATOM 3563 N N . TYR B 1 223 ? 10.398 -0.711 -1.549 1 97.19 223 TYR B N 1
ATOM 3564 C CA . TYR B 1 223 ? 10.477 0.628 -0.978 1 97.19 223 TYR B CA 1
ATOM 3565 C C . TYR B 1 223 ? 10.781 0.567 0.514 1 97.19 223 TYR B C 1
ATOM 3567 O O . TYR B 1 223 ? 9.992 0.037 1.295 1 97.19 223 TYR B O 1
ATOM 3575 N N . ILE B 1 224 ? 11.969 1.11 0.918 1 96.06 224 ILE B N 1
ATOM 3576 C CA . ILE B 1 224 ? 12.375 1.206 2.314 1 96.06 224 ILE B CA 1
ATOM 3577 C C . ILE B 1 224 ? 12.055 2.6 2.852 1 96.06 224 ILE B C 1
ATOM 3579 O O . ILE B 1 224 ? 12.68 3.584 2.447 1 96.06 224 ILE B O 1
ATOM 3583 N N . LYS B 1 225 ? 11.117 2.564 3.748 1 93.56 225 LYS B N 1
ATOM 3584 C CA . LYS B 1 225 ? 10.586 3.838 4.223 1 93.56 225 LYS B CA 1
ATOM 3585 C C . LYS B 1 225 ? 11.375 4.352 5.422 1 93.56 225 LYS B C 1
ATOM 3587 O O . LYS B 1 225 ? 12.078 3.586 6.082 1 93.56 225 LYS B O 1
ATOM 3592 N N . GLU B 1 226 ? 11.195 5.723 5.68 1 85.31 226 GLU B N 1
ATOM 3593 C CA . GLU B 1 226 ? 11.828 6.316 6.855 1 85.31 226 GLU B CA 1
ATOM 3594 C C . GLU B 1 226 ? 11.211 5.781 8.141 1 85.31 226 GLU B C 1
ATOM 3596 O O . GLU B 1 226 ? 10.008 5.527 8.203 1 85.31 226 GLU B O 1
#